Protein 7CFA (pdb70)

Structure (mmCIF, N/CA/C/O backbone):
data_7CFA
#
_entry.id   7CFA
#
_cell.length_a   66.493
_cell.length_b   89.596
_cell.length_c   100.658
_cell.angle_alpha   90.000
_cell.angle_beta   90.000
_cell.angle_gamma   90.000
#
_symmetry.space_group_name_H-M   'P 2 21 21'
#
loop_
_entity.id
_entity.type
_entity.pdbx_description
1 polymer 'R.Pab1 family restriction endonuclease'
2 water water
#
loop_
_atom_site.group_PDB
_atom_site.id
_atom_site.type_symbol
_atom_site.label_atom_id
_atom_site.label_alt_id
_atom_site.label_comp_id
_atom_site.label_asym_id
_atom_site.label_entity_id
_atom_site.label_seq_id
_atom_site.pdbx_PDB_ins_code
_atom_site.Cartn_x
_atom_site.Cartn_y
_atom_site.Cartn_z
_atom_site.occupancy
_atom_site.B_iso_or_equiv
_atom_site.auth_seq_id
_atom_site.auth_comp_id
_atom_site.auth_asym_id
_atom_site.auth_atom_id
_atom_site.pdbx_PDB_model_num
ATOM 1 N N . GLY A 1 1 ? -14.698 -2.509 7.261 1.00 69.09 -2 GLY A N 1
ATOM 2 C CA . GLY A 1 1 ? -15.468 -1.604 8.094 1.00 68.92 -2 GLY A CA 1
ATOM 3 C C . GLY A 1 1 ? -15.157 -1.742 9.572 1.00 70.90 -2 GLY A C 1
ATOM 4 O O . GLY A 1 1 ? -14.129 -2.306 9.942 1.00 80.47 -2 GLY A O 1
ATOM 5 N N . PRO A 1 2 ? -16.034 -1.217 10.422 1.00 60.94 -1 PRO A N 1
ATOM 6 C CA . PRO A 1 2 ? -15.832 -1.332 11.868 1.00 58.19 -1 PRO A CA 1
ATOM 7 C C . PRO A 1 2 ? -16.467 -2.586 12.448 1.00 70.86 -1 PRO A C 1
ATOM 8 O O . PRO A 1 2 ? -17.518 -3.054 12.006 1.00 65.10 -1 PRO A O 1
ATOM 12 N N . GLY A 1 3 ? -15.794 -3.133 13.457 1.00 74.95 0 GLY A N 1
ATOM 13 C CA . GLY A 1 3 ? -16.353 -4.260 14.191 1.00 66.22 0 GLY A CA 1
ATOM 14 C C . GLY A 1 3 ? -16.458 -5.503 13.330 1.00 60.62 0 GLY A C 1
ATOM 15 O O . GLY A 1 3 ? -15.491 -5.925 12.686 1.00 66.23 0 GLY A O 1
ATOM 16 N N . MET A 1 4 ? -17.651 -6.105 13.319 1.00 62.60 1 MET A N 1
ATOM 17 C CA . MET A 1 4 ? -17.875 -7.319 12.540 1.00 66.70 1 MET A CA 1
ATOM 18 C C . MET A 1 4 ? -17.747 -7.082 11.042 1.00 62.18 1 MET A C 1
ATOM 19 O O . MET A 1 4 ? -17.564 -8.044 10.289 1.00 63.97 1 MET A O 1
ATOM 24 N N . LYS A 1 5 ? -17.848 -5.834 10.592 1.00 57.49 2 LYS A N 1
ATOM 25 C CA . LYS A 1 5 ? -17.677 -5.508 9.183 1.00 50.91 2 LYS A CA 1
ATOM 26 C C . LYS A 1 5 ? -16.217 -5.339 8.789 1.00 54.69 2 LYS A C 1
ATOM 27 O O . LYS A 1 5 ? -15.944 -4.943 7.651 1.00 61.53 2 LYS A O 1
ATOM 33 N N . PHE A 1 6 ? -15.280 -5.616 9.691 1.00 48.93 3 PHE A N 1
ATOM 34 C CA . PHE A 1 6 ? -13.872 -5.427 9.378 1.00 56.91 3 PHE A CA 1
ATOM 35 C C . PHE A 1 6 ? -13.412 -6.444 8.345 1.00 50.73 3 PHE A C 1
ATOM 36 O O . PHE A 1 6 ? -13.725 -7.635 8.435 1.00 53.25 3 PHE A O 1
ATOM 44 N N . LYS A 1 7 ? -12.666 -5.964 7.355 1.00 50.12 4 LYS A N 1
ATOM 45 C CA . LYS A 1 7 ? -12.141 -6.828 6.311 1.00 54.03 4 LYS A CA 1
ATOM 46 C C . LYS A 1 7 ? -10.754 -6.347 5.914 1.00 57.55 4 LYS A C 1
ATOM 47 O O . LYS A 1 7 ? -10.337 -5.234 6.247 1.00 59.16 4 LYS A O 1
ATOM 53 N N . ILE A 1 8 ? -10.038 -7.210 5.198 1.00 56.79 5 ILE A N 1
ATOM 54 C CA . ILE A 1 8 ? -8.724 -6.894 4.654 1.00 54.50 5 ILE A CA 1
ATOM 55 C C . ILE A 1 8 ? -8.735 -7.297 3.187 1.00 49.89 5 ILE A C 1
ATOM 56 O O . ILE A 1 8 ? -8.891 -8.481 2.865 1.00 53.08 5 ILE A O 1
ATOM 61 N N . ASP A 1 9 ? -8.584 -6.317 2.297 1.00 49.03 6 ASP A N 1
ATOM 62 C CA . ASP A 1 9 ? -8.409 -6.581 0.869 1.00 53.74 6 ASP A CA 1
ATOM 63 C C . ASP A 1 9 ? -6.914 -6.741 0.624 1.00 54.85 6 ASP A C 1
ATOM 64 O O . ASP A 1 9 ? -6.210 -5.785 0.297 1.00 60.53 6 ASP A O 1
ATOM 69 N N . TYR A 1 10 ? -6.423 -7.968 0.788 1.00 52.54 7 TYR A N 1
ATOM 70 C CA . TYR A 1 10 ? -4.988 -8.223 0.740 1.00 46.58 7 TYR A CA 1
ATOM 71 C C . TYR A 1 10 ? -4.479 -8.123 -0.693 1.00 53.59 7 TYR A C 1
ATOM 72 O O . TYR A 1 10 ? -4.883 -8.904 -1.561 1.00 51.50 7 TYR A O 1
ATOM 81 N N . GLU A 1 11 ? -3.580 -7.171 -0.934 1.00 61.10 8 GLU A N 1
ATOM 82 C CA . GLU A 1 11 ? -3.039 -6.944 -2.267 1.00 67.49 8 GLU A CA 1
ATOM 83 C C . GLU A 1 11 ? -2.011 -8.014 -2.616 1.00 59.97 8 GLU A C 1
ATOM 84 O O . GLU A 1 11 ? -1.074 -8.262 -1.850 1.00 62.29 8 GLU A O 1
ATOM 90 N N . LEU A 1 12 ? -2.186 -8.640 -3.778 1.00 54.97 9 LEU A N 1
ATOM 91 C CA . LEU A 1 12 ? -1.305 -9.711 -4.237 1.00 61.68 9 LEU A CA 1
ATOM 92 C C . LEU A 1 12 ? -0.791 -9.371 -5.627 1.00 63.54 9 LEU A C 1
ATOM 93 O O . LEU A 1 12 ? -1.598 -9.226 -6.567 1.00 65.55 9 LEU A O 1
ATOM 98 N N . PRO A 1 13 ? 0.524 -9.234 -5.816 1.00 72.77 10 PRO A N 1
ATOM 99 C CA . PRO A 1 13 ? 1.062 -8.995 -7.166 1.00 78.23 10 PRO A CA 1
ATOM 100 C C . PRO A 1 13 ? 0.866 -10.224 -8.039 1.00 75.75 10 PRO A C 1
ATOM 101 O O . PRO A 1 13 ? 1.357 -11.310 -7.721 1.00 78.61 10 PRO A O 1
ATOM 105 N N . LEU A 1 14 ? 0.141 -10.051 -9.143 1.00 75.20 11 LEU A N 1
ATOM 106 C CA . LEU A 1 14 ? -0.177 -11.168 -10.028 1.00 80.41 11 LEU A CA 1
ATOM 107 C C . LEU A 1 14 ? 0.913 -11.387 -11.074 1.00 91.32 11 LEU A C 1
ATOM 108 O O . LEU A 1 14 ? 1.534 -12.453 -11.119 1.00 97.48 11 LEU A O 1
ATOM 113 N N . THR A 1 15 ? 1.154 -10.386 -11.922 1.00 100.79 12 THR A N 1
ATOM 114 C CA . THR A 1 15 ? 2.175 -10.483 -12.965 1.00 104.61 12 THR A CA 1
ATOM 115 C C . THR A 1 15 ? 3.547 -10.299 -12.324 1.00 106.16 12 THR A C 1
ATOM 116 O O . THR A 1 15 ? 4.163 -9.231 -12.374 1.00 112.23 12 THR A O 1
ATOM 120 N N . SER A 1 16 ? 4.036 -11.376 -11.712 1.00 103.44 13 SER A N 1
ATOM 121 C CA . SER A 1 16 ? 5.336 -11.359 -11.056 1.00 105.81 13 SER A CA 1
ATOM 122 C C . SER A 1 16 ? 5.887 -12.775 -11.000 1.00 109.19 13 SER A C 1
ATOM 123 O O . SER A 1 16 ? 5.167 -13.709 -10.636 1.00 109.07 13 SER A O 1
ATOM 126 N N . VAL A 1 17 ? 7.158 -12.927 -11.366 1.00 111.71 14 VAL A N 1
ATOM 127 C CA . VAL A 1 17 ? 7.856 -14.200 -11.287 1.00 110.50 14 VAL A CA 1
ATOM 128 C C . VAL A 1 17 ? 9.038 -14.037 -10.339 1.00 107.28 14 VAL A C 1
ATOM 129 O O . VAL A 1 17 ? 9.426 -12.925 -9.978 1.00 101.85 14 VAL A O 1
ATOM 133 N N . ALA A 1 18 ? 9.612 -15.173 -9.945 1.00 112.44 15 ALA A N 1
ATOM 134 C CA . ALA A 1 18 ? 10.702 -15.214 -8.973 1.00 112.44 15 ALA A CA 1
ATOM 135 C C . ALA A 1 18 ? 10.293 -14.518 -7.679 1.00 110.04 15 ALA A C 1
ATOM 136 O O . ALA A 1 18 ? 11.023 -13.695 -7.120 1.00 114.61 15 ALA A O 1
ATOM 138 N N . GLY A 1 19 ? 9.098 -14.856 -7.208 1.00 96.42 16 GLY A N 1
ATOM 139 C CA . GLY A 1 19 ? 8.587 -14.306 -5.973 1.00 84.83 16 GLY A CA 1
ATOM 140 C C . GLY A 1 19 ? 7.685 -15.270 -5.232 1.00 77.73 16 GLY A C 1
ATOM 141 O O . GLY A 1 19 ? 7.562 -16.442 -5.606 1.00 78.84 16 GLY A O 1
ATOM 142 N N . LYS A 1 20 ? 7.039 -14.769 -4.179 1.00 73.79 17 LYS A N 1
ATOM 143 C CA . LYS A 1 20 ? 6.177 -15.581 -3.331 1.00 65.80 17 LYS A CA 1
ATOM 144 C C . LYS A 1 20 ? 4.825 -15.879 -3.967 1.00 62.91 17 LYS A C 1
ATOM 145 O O . LYS A 1 20 ? 4.147 -16.814 -3.531 1.00 56.97 17 LYS A O 1
ATOM 151 N N . ILE A 1 21 ? 4.417 -15.109 -4.973 1.00 63.74 18 ILE A N 1
ATOM 152 C CA . ILE A 1 21 ? 3.134 -15.289 -5.644 1.00 59.97 18 ILE A CA 1
ATOM 153 C C . ILE A 1 21 ? 3.389 -15.856 -7.032 1.00 64.45 18 ILE A C 1
ATOM 154 O O . ILE A 1 21 ? 4.160 -15.284 -7.812 1.00 64.32 18 ILE A O 1
ATOM 159 N N . ARG A 1 22 ? 2.736 -16.974 -7.341 1.00 64.47 19 ARG A N 1
ATOM 160 C CA . ARG A 1 22 ? 2.808 -17.570 -8.665 1.00 61.53 19 ARG A CA 1
ATOM 161 C C . ARG A 1 22 ? 1.409 -17.974 -9.108 1.00 63.99 19 ARG A C 1
ATOM 162 O O . ARG A 1 22 ? 0.544 -18.283 -8.285 1.00 66.68 19 ARG A O 1
ATOM 170 N N . ILE A 1 23 ? 1.195 -17.963 -10.421 1.00 65.35 20 ILE A N 1
ATOM 171 C CA . ILE A 1 23 ? -0.079 -18.339 -11.023 1.00 61.73 20 ILE A CA 1
ATOM 172 C C . ILE A 1 23 ? 0.112 -19.660 -11.753 1.00 62.27 20 ILE A C 1
ATOM 173 O O . ILE A 1 23 ? 1.024 -19.795 -12.578 1.00 66.30 20 ILE A O 1
ATOM 178 N N . LYS A 1 24 ? -0.746 -20.631 -11.450 1.00 62.56 21 LYS A N 1
ATOM 179 C CA . LYS A 1 24 ? -0.688 -21.951 -12.057 1.00 68.07 21 LYS A CA 1
ATOM 180 C C . LYS A 1 24 ? -2.083 -22.361 -12.509 1.00 74.67 21 LYS A C 1
ATOM 181 O O . LYS A 1 24 ? -3.082 -21.716 -12.181 1.00 80.44 21 LYS A O 1
ATOM 187 N N . GLN A 1 25 ? -2.143 -23.451 -13.271 1.00 76.09 22 GLN A N 1
ATOM 188 C CA . GLN A 1 25 ? -3.397 -23.991 -13.784 1.00 78.85 22 GLN A CA 1
ATOM 189 C C . GLN A 1 25 ? -3.564 -25.413 -13.267 1.00 78.55 22 GLN A C 1
ATOM 190 O O . GLN A 1 25 ? -2.705 -26.268 -13.506 1.00 86.99 22 GLN A O 1
ATOM 196 N N . ARG A 1 26 ? -4.667 -25.661 -12.564 1.00 77.07 23 ARG A N 1
ATOM 197 C CA . ARG A 1 26 ? -4.917 -26.962 -11.955 1.00 89.29 23 ARG A CA 1
ATOM 198 C C . ARG A 1 26 ? -5.420 -27.935 -13.015 1.00 106.34 23 ARG A C 1
ATOM 199 O O . ARG A 1 26 ? -6.454 -27.694 -13.649 1.00 110.25 23 ARG A O 1
ATOM 207 N N . SER A 1 27 ? -4.688 -29.034 -13.207 1.00 113.47 24 SER A N 1
ATOM 208 C CA . SER A 1 27 ? -5.035 -30.038 -14.213 1.00 124.57 24 SER A CA 1
ATOM 209 C C . SER A 1 27 ? -6.062 -31.010 -13.630 1.00 133.05 24 SER A C 1
ATOM 210 O O . SER A 1 27 ? -5.771 -32.163 -13.302 1.00 135.96 24 SER A O 1
ATOM 213 N N . THR A 1 28 ? -7.292 -30.513 -13.513 1.00 134.62 25 THR A N 1
ATOM 214 C CA . THR A 1 28 ? -8.423 -31.279 -12.987 1.00 138.22 25 THR A CA 1
ATOM 215 C C . THR A 1 28 ? -8.103 -31.939 -11.648 1.00 135.76 25 THR A C 1
ATOM 216 O O . THR A 1 28 ? -8.289 -31.339 -10.590 1.00 130.88 25 THR A O 1
ATOM 220 N N . ASP A 1 31 ? -6.510 -31.854 -8.182 1.00 125.33 28 ASP A N 1
ATOM 221 C CA . ASP A 1 31 ? -5.410 -32.805 -8.284 1.00 127.06 28 ASP A CA 1
ATOM 222 C C . ASP A 1 31 ? -4.072 -32.070 -8.268 1.00 129.30 28 ASP A C 1
ATOM 223 O O . ASP A 1 31 ? -3.648 -31.560 -7.231 1.00 124.65 28 ASP A O 1
ATOM 228 N N . TYR A 1 32 ? -3.413 -32.013 -9.422 1.00 131.77 29 TYR A N 1
ATOM 229 C CA . TYR A 1 32 ? -2.133 -31.339 -9.570 1.00 126.51 29 TYR A CA 1
ATOM 230 C C . TYR A 1 32 ? -2.280 -30.112 -10.458 1.00 125.72 29 TYR A C 1
ATOM 231 O O . TYR A 1 32 ? -3.256 -29.963 -11.199 1.00 132.51 29 TYR A O 1
ATOM 240 N N . GLY A 1 33 ? -1.287 -29.226 -10.374 1.00 117.61 30 GLY A N 1
ATOM 241 C CA . GLY A 1 33 ? -1.291 -28.007 -11.148 1.00 111.11 30 GLY A CA 1
ATOM 242 C C . GLY A 1 33 ? 0.052 -27.773 -11.810 1.00 108.91 30 GLY A C 1
ATOM 243 O O . GLY A 1 33 ? 1.092 -28.246 -11.352 1.00 107.76 30 GLY A O 1
ATOM 244 N N . LEU A 1 34 ? 0.009 -27.025 -12.913 1.00 110.62 31 LEU A N 1
ATOM 245 C CA . LEU A 1 34 ? 1.195 -26.675 -13.676 1.00 115.64 31 LEU A CA 1
ATOM 246 C C . LEU A 1 34 ? 1.251 -25.165 -13.876 1.00 113.34 31 LEU A C 1
ATOM 247 O O . LEU A 1 34 ? 0.210 -24.521 -14.053 1.00 108.46 31 LEU A O 1
ATOM 252 N N . PRO A 1 35 ? 2.445 -24.577 -13.853 1.00 113.06 32 PRO A N 1
ATOM 253 C CA . PRO A 1 35 ? 2.553 -23.116 -13.941 1.00 111.91 32 PRO A CA 1
ATOM 254 C C . PRO A 1 35 ? 2.209 -22.600 -15.331 1.00 114.59 32 PRO A C 1
ATOM 255 O O . PRO A 1 35 ? 2.326 -23.302 -16.339 1.00 118.30 32 PRO A O 1
ATOM 259 N N . VAL A 1 36 ? 1.771 -21.340 -15.365 1.00 111.07 33 VAL A N 1
ATOM 260 C CA . VAL A 1 36 ? 1.412 -20.656 -16.599 1.00 113.79 33 VAL A CA 1
ATOM 261 C C . VAL A 1 36 ? 2.198 -19.353 -16.681 1.00 117.40 33 VAL A C 1
ATOM 262 O O . VAL A 1 36 ? 2.817 -18.911 -15.715 1.00 112.74 33 VAL A O 1
ATOM 266 N N . ALA A 1 37 ? 2.155 -18.734 -17.858 1.00 123.41 34 ALA A N 1
ATOM 267 C CA . ALA A 1 37 ? 2.849 -17.467 -18.079 1.00 125.16 34 ALA A CA 1
ATOM 268 C C . ALA A 1 37 ? 1.891 -16.288 -17.932 1.00 129.32 34 ALA A C 1
ATOM 269 O O . ALA A 1 37 ? 2.118 -15.217 -18.494 1.00 134.17 34 ALA A O 1
ATOM 271 N N . ILE A 1 41 ? -3.499 -14.316 -22.611 1.00 102.96 38 ILE A N 1
ATOM 272 C CA . ILE A 1 41 ? -3.639 -15.438 -21.691 1.00 107.54 38 ILE A CA 1
ATOM 273 C C . ILE A 1 41 ? -4.837 -15.216 -20.774 1.00 108.99 38 ILE A C 1
ATOM 274 O O . ILE A 1 41 ? -4.708 -14.627 -19.701 1.00 105.89 38 ILE A O 1
ATOM 279 N N . ASN A 1 42 ? -6.004 -15.693 -21.200 1.00 110.72 39 ASN A N 1
ATOM 280 C CA . ASN A 1 42 ? -7.226 -15.505 -20.430 1.00 107.59 39 ASN A CA 1
ATOM 281 C C . ASN A 1 42 ? -7.273 -16.441 -19.230 1.00 103.34 39 ASN A C 1
ATOM 282 O O . ASN A 1 42 ? -6.855 -17.602 -19.309 1.00 110.69 39 ASN A O 1
ATOM 287 N N . ILE A 1 43 ? -7.807 -15.930 -18.122 1.00 89.47 40 ILE A N 1
ATOM 288 C CA . ILE A 1 43 ? -7.933 -16.679 -16.881 1.00 79.58 40 ILE A CA 1
ATOM 289 C C . ILE A 1 43 ? -9.237 -17.463 -16.901 1.00 83.28 40 ILE A C 1
ATOM 290 O O . ILE A 1 43 ? -10.299 -16.910 -17.211 1.00 82.20 40 ILE A O 1
ATOM 295 N N . ASN A 1 44 ? -9.160 -18.747 -16.572 1.00 84.44 41 ASN A N 1
ATOM 296 C CA . ASN A 1 44 ? -10.328 -19.610 -16.459 1.00 86.48 41 ASN A CA 1
ATOM 297 C C . ASN A 1 44 ? -10.441 -20.126 -15.023 1.00 82.73 41 ASN A C 1
ATOM 298 O O . ASN A 1 44 ? -9.702 -19.707 -14.128 1.00 85.26 41 ASN A O 1
ATOM 303 N N . VAL A 1 45 ? -11.375 -21.057 -14.810 1.00 84.83 42 VAL A N 1
ATOM 304 C CA . VAL A 1 45 ? -11.644 -21.553 -13.464 1.00 82.03 42 VAL A CA 1
ATOM 305 C C . VAL A 1 45 ? -10.507 -22.411 -12.922 1.00 79.14 42 VAL A C 1
ATOM 306 O O . VAL A 1 45 ? -10.430 -22.634 -11.707 1.00 76.21 42 VAL A O 1
ATOM 310 N N . LYS A 1 46 ? -9.624 -22.905 -13.786 1.00 87.63 43 LYS A N 1
ATOM 311 C CA . LYS A 1 46 ? -8.523 -23.752 -13.352 1.00 91.86 43 LYS A CA 1
ATOM 312 C C . LYS A 1 46 ? -7.286 -22.963 -12.943 1.00 87.64 43 LYS A C 1
ATOM 313 O O . LYS A 1 46 ? -6.342 -23.555 -12.408 1.00 85.21 43 LYS A O 1
ATOM 319 N N . HIS A 1 47 ? -7.265 -21.653 -13.172 1.00 82.39 44 HIS A N 1
ATOM 320 C CA . HIS A 1 47 ? -6.130 -20.836 -12.766 1.00 73.60 44 HIS A CA 1
ATOM 321 C C . HIS A 1 47 ? -6.186 -20.568 -11.267 1.00 66.51 44 HIS A C 1
ATOM 322 O O . HIS A 1 47 ? -7.197 -20.086 -10.747 1.00 72.07 44 HIS A O 1
ATOM 329 N N . TYR A 1 48 ? -5.094 -20.882 -10.577 1.00 66.71 45 TYR A N 1
ATOM 330 C CA . TYR A 1 48 ? -4.991 -20.717 -9.136 1.00 66.70 45 TYR A CA 1
ATOM 331 C C . TYR A 1 48 ? -3.847 -19.773 -8.795 1.00 56.82 45 TYR A C 1
ATOM 332 O O . TYR A 1 48 ? -2.890 -19.624 -9.559 1.00 62.09 45 TYR A O 1
ATOM 341 N N . VAL A 1 49 ? -3.960 -19.135 -7.638 1.00 56.35 46 VAL A N 1
ATOM 342 C CA . VAL A 1 49 ? -2.869 -18.359 -7.063 1.00 56.19 46 VAL A CA 1
ATOM 343 C C . VAL A 1 49 ? -2.090 -19.264 -6.121 1.00 57.30 46 VAL A C 1
ATOM 344 O O . VAL A 1 49 ? -2.681 -19.952 -5.282 1.00 60.12 46 VAL A O 1
ATOM 348 N N . GLU A 1 50 ? -0.770 -19.282 -6.267 1.00 50.10 47 GLU A N 1
ATOM 349 C CA . GLU A 1 50 ? 0.107 -20.011 -5.359 1.00 46.95 47 GLU A CA 1
ATOM 350 C C . GLU A 1 50 ? 0.871 -18.999 -4.520 1.00 44.96 47 GLU A C 1
ATOM 351 O O . GLU A 1 50 ? 1.646 -18.202 -5.058 1.00 48.15 47 GLU A O 1
ATOM 357 N N . TRP A 1 51 ? 0.656 -19.037 -3.207 1.00 42.93 48 TRP A N 1
ATOM 358 C CA . TRP A 1 51 ? 1.191 -18.039 -2.280 1.00 45.64 48 TRP A CA 1
ATOM 359 C C . TRP A 1 51 ? 2.016 -18.754 -1.212 1.00 44.29 48 TRP A C 1
ATOM 360 O O . TRP A 1 51 ? 1.458 -19.394 -0.314 1.00 41.27 48 TRP A O 1
ATOM 371 N N . GLN A 1 52 ? 3.343 -18.648 -1.311 1.00 39.98 49 GLN A N 1
ATOM 372 C CA . GLN A 1 52 ? 4.240 -19.175 -0.283 1.00 39.16 49 GLN A CA 1
ATOM 373 C C . GLN A 1 52 ? 4.225 -18.197 0.889 1.00 41.14 49 GLN A C 1
ATOM 374 O O . GLN A 1 52 ? 5.093 -17.334 1.044 1.00 46.48 49 GLN A O 1
ATOM 380 N N . ILE A 1 53 ? 3.213 -18.349 1.733 1.00 39.31 50 ILE A N 1
ATOM 381 C CA . ILE A 1 53 ? 2.916 -17.372 2.773 1.00 44.81 50 ILE A CA 1
ATOM 382 C C . ILE A 1 53 ? 3.744 -17.670 4.015 1.00 44.20 50 ILE A C 1
ATOM 383 O O . ILE A 1 53 ? 4.010 -18.832 4.348 1.00 46.92 50 ILE A O 1
ATOM 388 N N . GLY A 1 54 ? 4.168 -16.610 4.705 1.00 42.97 51 GLY A N 1
ATOM 389 C CA . GLY A 1 54 ? 4.859 -16.720 5.966 1.00 48.61 51 GLY A CA 1
ATOM 390 C C . GLY A 1 54 ? 4.011 -16.216 7.124 1.00 49.46 51 GLY A C 1
ATOM 391 O O . GLY A 1 54 ? 2.899 -15.720 6.958 1.00 47.39 51 GLY A O 1
ATOM 392 N N . TYR A 1 55 ? 4.569 -16.364 8.325 1.00 51.96 52 TYR A N 1
ATOM 393 C CA . TYR A 1 55 ? 3.919 -15.886 9.534 1.00 48.39 52 TYR A CA 1
ATOM 394 C C . TYR A 1 55 ? 4.768 -14.918 10.347 1.00 53.77 52 TYR A C 1
ATOM 395 O O . TYR A 1 55 ? 4.272 -14.375 11.340 1.00 50.86 52 TYR A O 1
ATOM 404 N N . ASP A 1 56 ? 6.018 -14.680 9.963 1.00 52.95 53 ASP A N 1
ATOM 405 C CA . ASP A 1 56 ? 6.836 -13.697 10.658 1.00 63.36 53 ASP A CA 1
ATOM 406 C C . ASP A 1 56 ? 7.919 -13.182 9.721 1.00 60.92 53 ASP A C 1
ATOM 407 O O . ASP A 1 56 ? 8.083 -13.660 8.595 1.00 52.80 53 ASP A O 1
ATOM 412 N N . MET A 1 57 ? 8.661 -12.193 10.209 1.00 64.37 54 MET A N 1
ATOM 413 C CA . MET A 1 57 ? 9.759 -11.604 9.463 1.00 61.80 54 MET A CA 1
ATOM 414 C C . MET A 1 57 ? 10.791 -11.094 10.458 1.00 65.16 54 MET A C 1
ATOM 415 O O . MET A 1 57 ? 10.432 -10.610 11.535 1.00 59.40 54 MET A O 1
ATOM 420 N N . VAL A 1 58 ? 12.070 -11.229 10.100 1.00 61.41 55 VAL A N 1
ATOM 421 C CA . VAL A 1 58 ? 13.139 -10.739 10.960 1.00 68.08 55 VAL A CA 1
ATOM 422 C C . VAL A 1 58 ? 12.980 -9.240 11.153 1.00 76.64 55 VAL A C 1
ATOM 423 O O . VAL A 1 58 ? 12.876 -8.477 10.184 1.00 91.01 55 VAL A O 1
ATOM 427 N N . ALA A 1 59 ? 12.949 -8.812 12.409 1.00 69.48 56 ALA A N 1
ATOM 428 C CA . ALA A 1 59 ? 12.715 -7.422 12.760 1.00 73.39 56 ALA A CA 1
ATOM 429 C C . ALA A 1 59 ? 14.007 -6.765 13.223 1.00 81.67 56 ALA A C 1
ATOM 430 O O . ALA A 1 59 ? 14.984 -7.432 13.573 1.00 78.87 56 ALA A O 1
ATOM 432 N N . GLY A 1 60 ? 13.998 -5.436 13.214 1.00 88.89 57 GLY A N 1
ATOM 433 C CA . GLY A 1 60 ? 15.107 -4.661 13.719 1.00 89.83 57 GLY A CA 1
ATOM 434 C C . GLY A 1 60 ? 15.038 -4.501 15.225 1.00 95.55 57 GLY A C 1
ATOM 435 O O . GLY A 1 60 ? 14.275 -5.167 15.926 1.00 99.17 57 GLY A O 1
ATOM 436 N N . LYS A 1 61 ? 15.860 -3.579 15.725 1.00 90.52 58 LYS A N 1
ATOM 437 C CA . LYS A 1 61 ? 15.929 -3.328 17.158 1.00 89.32 58 LYS A CA 1
ATOM 438 C C . LYS A 1 61 ? 14.736 -2.543 17.686 1.00 89.04 58 LYS A C 1
ATOM 439 O O . LYS A 1 61 ? 14.598 -2.412 18.907 1.00 90.01 58 LYS A O 1
ATOM 445 N N . ASN A 1 62 ? 13.873 -2.022 16.812 1.00 86.73 59 ASN A N 1
ATOM 446 C CA . ASN A 1 62 ? 12.780 -1.162 17.240 1.00 84.04 59 ASN A CA 1
ATOM 447 C C . ASN A 1 62 ? 11.393 -1.701 16.929 1.00 77.75 59 ASN A C 1
ATOM 448 O O . ASN A 1 62 ? 10.432 -1.278 17.579 1.00 77.72 59 ASN A O 1
ATOM 453 N N . ASP A 1 63 ? 11.255 -2.617 15.973 1.00 83.04 60 ASP A N 1
ATOM 454 C CA . ASP A 1 63 ? 9.949 -3.089 15.527 1.00 87.15 60 ASP A CA 1
ATOM 455 C C . ASP A 1 63 ? 9.754 -4.580 15.792 1.00 84.14 60 ASP A C 1
ATOM 456 O O . ASP A 1 63 ? 8.989 -5.247 15.089 1.00 83.94 60 ASP A O 1
ATOM 461 N N . GLY A 1 64 ? 10.432 -5.111 16.807 1.00 76.07 61 GLY A N 1
ATOM 462 C CA . GLY A 1 64 ? 10.297 -6.523 17.131 1.00 66.31 61 GLY A CA 1
ATOM 463 C C . GLY A 1 64 ? 9.066 -6.803 17.977 1.00 64.90 61 GLY A C 1
ATOM 464 O O . GLY A 1 64 ? 8.672 -6.003 18.821 1.00 67.13 61 GLY A O 1
ATOM 465 N N . ASN A 1 65 ? 8.451 -7.957 17.733 1.00 61.60 62 ASN A N 1
ATOM 466 C CA . ASN A 1 65 ? 7.294 -8.402 18.498 1.00 72.57 62 ASN A CA 1
ATOM 467 C C . ASN A 1 65 ? 7.583 -9.594 19.397 1.00 70.03 62 ASN A C 1
ATOM 468 O O . ASN A 1 65 ? 6.971 -9.708 20.460 1.00 71.88 62 ASN A O 1
ATOM 473 N N . PHE A 1 66 ? 8.492 -10.480 18.997 1.00 67.67 63 PHE A N 1
ATOM 474 C CA . PHE A 1 66 ? 8.850 -11.645 19.796 1.00 64.79 63 PHE A CA 1
ATOM 475 C C . PHE A 1 66 ? 10.228 -12.123 19.359 1.00 65.06 63 PHE A C 1
ATOM 476 O O . PHE A 1 66 ? 10.805 -11.619 18.393 1.00 68.10 63 PHE A O 1
ATOM 484 N N . ILE A 1 67 ? 10.747 -13.110 20.084 1.00 66.56 64 ILE A N 1
ATOM 485 C CA . ILE A 1 67 ? 12.034 -13.727 19.782 1.00 64.39 64 ILE A CA 1
ATOM 486 C C . ILE A 1 67 ? 11.776 -15.162 19.347 1.00 64.05 64 ILE A C 1
ATOM 487 O O . ILE A 1 67 ? 11.212 -15.958 20.108 1.00 72.76 64 ILE A O 1
ATOM 492 N N . GLY A 1 68 ? 12.198 -15.495 18.128 1.00 65.81 65 GLY A N 1
ATOM 493 C CA . GLY A 1 68 ? 11.926 -16.796 17.557 1.00 66.15 65 GLY A CA 1
ATOM 494 C C . GLY A 1 68 ? 12.751 -17.911 18.174 1.00 70.48 65 GLY A C 1
ATOM 495 O O . GLY A 1 68 ? 13.564 -17.713 19.077 1.00 76.21 65 GLY A O 1
ATOM 496 N N . ALA A 1 69 ? 12.521 -19.122 17.658 1.00 69.99 66 ALA A N 1
ATOM 497 C CA . ALA A 1 69 ? 13.238 -20.294 18.149 1.00 79.33 66 ALA A CA 1
ATOM 498 C C . ALA A 1 69 ? 14.722 -20.229 17.817 1.00 74.77 66 ALA A C 1
ATOM 499 O O . ALA A 1 69 ? 15.543 -20.802 18.540 1.00 64.79 66 ALA A O 1
ATOM 501 N N . ASN A 1 70 ? 15.082 -19.545 16.733 1.00 74.57 67 ASN A N 1
ATOM 502 C CA . ASN A 1 70 ? 16.478 -19.353 16.365 1.00 77.14 67 ASN A CA 1
ATOM 503 C C . ASN A 1 70 ? 17.151 -18.238 17.155 1.00 81.73 67 ASN A C 1
ATOM 504 O O . ASN A 1 70 ? 18.321 -17.936 16.894 1.00 84.20 67 ASN A O 1
ATOM 509 N N . GLY A 1 71 ? 16.449 -17.624 18.105 1.00 81.20 68 GLY A N 1
ATOM 510 C CA . GLY A 1 71 ? 17.018 -16.550 18.892 1.00 74.31 68 GLY A CA 1
ATOM 511 C C . GLY A 1 71 ? 17.071 -15.208 18.201 1.00 72.48 68 GLY A C 1
ATOM 512 O O . GLY A 1 71 ? 17.756 -14.303 18.687 1.00 75.95 68 GLY A O 1
ATOM 513 N N . LYS A 1 72 ? 16.369 -15.045 17.086 1.00 74.09 69 LYS A N 1
ATOM 514 C CA . LYS A 1 72 ? 16.391 -13.808 16.320 1.00 77.31 69 LYS A CA 1
ATOM 515 C C . LYS A 1 72 ? 15.184 -12.939 16.648 1.00 73.92 69 LYS A C 1
ATOM 516 O O . LYS A 1 72 ? 14.128 -13.423 17.062 1.00 70.74 69 LYS A O 1
ATOM 522 N N . ASP A 1 73 ? 15.358 -11.634 16.452 1.00 74.04 70 ASP A N 1
ATOM 523 C CA . ASP A 1 73 ? 14.248 -10.700 16.576 1.00 74.73 70 ASP A CA 1
ATOM 524 C C . ASP A 1 73 ? 13.266 -10.909 15.430 1.00 75.10 70 ASP A C 1
ATOM 525 O O . ASP A 1 73 ? 13.652 -10.892 14.257 1.00 68.13 70 ASP A O 1
ATOM 530 N N . LYS A 1 74 ? 11.996 -11.105 15.773 1.00 60.88 71 LYS A N 1
ATOM 531 C CA . LYS A 1 74 ? 10.950 -11.377 14.800 1.00 62.86 71 LYS A CA 1
ATOM 532 C C . LYS A 1 74 ? 9.765 -10.457 15.047 1.00 60.34 71 LYS A C 1
ATOM 533 O O . LYS A 1 74 ? 9.528 -10.009 16.172 1.00 63.80 71 LYS A O 1
ATOM 539 N N . LYS A 1 75 ? 9.016 -10.184 13.981 1.00 60.95 72 LYS A N 1
ATOM 540 C CA . LYS A 1 75 ? 7.788 -9.411 14.077 1.00 68.37 72 LYS A CA 1
ATOM 541 C C . LYS A 1 75 ? 6.717 -10.070 13.221 1.00 68.29 72 LYS A C 1
ATOM 542 O O . LYS A 1 75 ? 7.006 -10.914 12.369 1.00 58.92 72 LYS A O 1
ATOM 548 N N . LEU A 1 76 ? 5.470 -9.673 13.460 1.00 75.04 73 LEU A N 1
ATOM 549 C CA . LEU A 1 76 ? 4.351 -10.253 12.734 1.00 64.67 73 LEU A CA 1
ATOM 550 C C . LEU A 1 76 ? 4.432 -9.899 11.254 1.00 57.35 73 LEU A C 1
ATOM 551 O O . LEU A 1 76 ? 4.951 -8.848 10.868 1.00 64.76 73 LEU A O 1
ATOM 556 N N . TYR A 1 77 ? 3.907 -10.797 10.422 1.00 53.67 74 TYR A N 1
ATOM 557 C CA . TYR A 1 77 ? 4.014 -10.650 8.976 1.00 55.54 74 TYR A CA 1
ATOM 558 C C . TYR A 1 77 ? 3.010 -11.578 8.309 1.00 48.74 74 TYR A C 1
ATOM 559 O O . TYR A 1 77 ? 2.890 -12.745 8.696 1.00 51.26 74 TYR A O 1
ATOM 568 N N . GLU A 1 78 ? 2.291 -11.050 7.319 1.00 42.27 75 GLU A N 1
ATOM 569 C CA . GLU A 1 78 ? 1.343 -11.817 6.518 1.00 40.12 75 GLU A CA 1
ATOM 570 C C . GLU A 1 78 ? 0.326 -12.560 7.375 1.00 37.23 75 GLU A C 1
ATOM 571 O O . GLU A 1 78 ? -0.612 -11.949 7.892 1.00 45.51 75 GLU A O 1
ATOM 577 N N . LEU A 1 79 ? 0.507 -13.875 7.533 1.00 39.86 76 LEU A N 1
ATOM 578 C CA . LEU A 1 79 ? -0.495 -14.693 8.213 1.00 43.87 76 LEU A CA 1
ATOM 579 C C . LEU A 1 79 ? -0.740 -14.211 9.638 1.00 52.29 76 LEU A C 1
ATOM 580 O O . LEU A 1 79 ? -1.891 -14.025 10.053 1.00 56.25 76 LEU A O 1
ATOM 585 N N . SER A 1 80 ? 0.331 -14.000 10.407 1.00 44.47 77 SER A N 1
ATOM 586 C CA . SER A 1 80 ? 0.155 -13.590 11.797 1.00 40.13 77 SER A CA 1
ATOM 587 C C . SER A 1 80 ? -0.339 -12.155 11.902 1.00 40.98 77 SER A C 1
ATOM 588 O O . SER A 1 80 ? -1.064 -11.820 12.845 1.00 49.16 77 SER A O 1
ATOM 591 N N . ASP A 1 81 ? 0.041 -11.295 10.954 1.00 42.64 78 ASP A N 1
ATOM 592 C CA . ASP A 1 81 ? -0.494 -9.939 10.945 1.00 48.86 78 ASP A CA 1
ATOM 593 C C . ASP A 1 81 ? -1.978 -9.928 10.606 1.00 46.17 78 ASP A C 1
ATOM 594 O O . ASP A 1 81 ? -2.724 -9.091 11.126 1.00 58.65 78 ASP A O 1
ATOM 599 N N . ILE A 1 82 ? -2.421 -10.840 9.738 1.00 47.79 79 ILE A N 1
ATOM 600 C CA . ILE A 1 82 ? -3.847 -10.956 9.443 1.00 48.74 79 ILE A CA 1
ATOM 601 C C . ILE A 1 82 ? -4.608 -11.385 10.690 1.00 49.62 79 ILE A C 1
ATOM 602 O O . ILE A 1 82 ? -5.644 -10.808 11.038 1.00 47.84 79 ILE A O 1
ATOM 607 N N . ILE A 1 83 ? -4.094 -12.400 11.388 1.00 41.88 80 ILE A N 1
ATOM 608 C CA . ILE A 1 83 ? -4.750 -12.880 12.598 1.00 44.19 80 ILE A CA 1
ATOM 609 C C . ILE A 1 83 ? -4.725 -11.817 13.687 1.00 51.14 80 ILE A C 1
ATOM 610 O O . ILE A 1 83 ? -5.687 -11.682 14.453 1.00 54.44 80 ILE A O 1
ATOM 615 N N . PHE A 1 84 ? -3.647 -11.033 13.764 1.00 53.64 81 PHE A N 1
ATOM 616 C CA . PHE A 1 84 ? -3.561 -9.982 14.772 1.00 51.11 81 PHE A CA 1
ATOM 617 C C . PHE A 1 84 ? -4.637 -8.924 14.560 1.00 52.50 81 PHE A C 1
ATOM 618 O O . PHE A 1 84 ? -5.287 -8.484 15.515 1.00 50.55 81 PHE A O 1
ATOM 626 N N . GLN A 1 85 ? -4.833 -8.495 13.310 1.00 52.58 82 GLN A N 1
ATOM 627 C CA . GLN A 1 85 ? -5.797 -7.432 13.039 1.00 60.16 82 GLN A CA 1
ATOM 628 C C . GLN A 1 85 ? -7.226 -7.896 13.293 1.00 63.51 82 GLN A C 1
ATOM 629 O O . GLN A 1 85 ? -8.049 -7.132 13.810 1.00 64.20 82 GLN A O 1
ATOM 635 N N . PHE A 1 86 ? -7.544 -9.143 12.937 1.00 61.07 83 PHE A N 1
ATOM 636 C CA . PHE A 1 86 ? -8.892 -9.645 13.180 1.00 57.65 83 PHE A CA 1
ATOM 637 C C . PHE A 1 86 ? -9.129 -9.929 14.657 1.00 53.11 83 PHE A C 1
ATOM 638 O O . PHE A 1 86 ? -10.273 -9.869 15.120 1.00 54.34 83 PHE A O 1
ATOM 646 N N . PHE A 1 87 ? -8.071 -10.239 15.408 1.00 54.52 84 PHE A N 1
ATOM 647 C CA . PHE A 1 87 ? -8.200 -10.297 16.857 1.00 56.18 84 PHE A CA 1
ATOM 648 C C . PHE A 1 87 ? -8.287 -8.902 17.461 1.00 65.28 84 PHE A C 1
ATOM 649 O O . PHE A 1 87 ? -8.978 -8.708 18.467 1.00 64.23 84 PHE A O 1
ATOM 657 N N . LYS A 1 88 ? -7.599 -7.929 16.858 1.00 68.79 85 LYS A N 1
ATOM 658 C CA . LYS A 1 88 ? -7.663 -6.554 17.342 1.00 73.07 85 LYS A CA 1
ATOM 659 C C . LYS A 1 88 ? -9.060 -5.975 17.172 1.00 64.87 85 LYS A C 1
ATOM 660 O O . LYS A 1 88 ? -9.533 -5.216 18.027 1.00 65.32 85 LYS A O 1
ATOM 666 N N . HIS A 1 89 ? -9.736 -6.326 16.079 1.00 60.58 86 HIS A N 1
ATOM 667 C CA . HIS A 1 89 ? -11.080 -5.848 15.793 1.00 57.12 86 HIS A CA 1
ATOM 668 C C . HIS A 1 89 ? -12.163 -6.783 16.325 1.00 55.77 86 HIS A C 1
ATOM 669 O O . HIS A 1 89 ? -13.309 -6.713 15.867 1.00 53.22 86 HIS A O 1
ATOM 676 N N . ASN A 1 90 ? -11.816 -7.663 17.268 1.00 54.57 87 ASN A N 1
ATOM 677 C CA . ASN A 1 90 ? -12.782 -8.465 18.025 1.00 56.94 87 ASN A CA 1
ATOM 678 C C . ASN A 1 90 ? -13.589 -9.413 17.144 1.00 56.54 87 ASN A C 1
ATOM 679 O O . ASN A 1 90 ? -14.755 -9.691 17.424 1.00 57.39 87 ASN A O 1
ATOM 684 N N . ILE A 1 91 ? -12.996 -9.930 16.075 1.00 61.12 88 ILE A N 1
ATOM 685 C CA . ILE A 1 91 ? -13.648 -10.944 15.258 1.00 55.69 88 ILE A CA 1
ATOM 686 C C . ILE A 1 91 ? -13.210 -12.348 15.655 1.00 54.78 88 ILE A C 1
ATOM 687 O O . ILE A 1 91 ? -14.036 -13.258 15.733 1.00 54.98 88 ILE A O 1
ATOM 692 N N . ILE A 1 92 ? -11.928 -12.529 15.938 1.00 59.16 89 ILE A N 1
ATOM 693 C CA . ILE A 1 92 ? -11.398 -13.806 16.390 1.00 59.81 89 ILE A CA 1
ATOM 694 C C . ILE A 1 92 ? -11.584 -13.912 17.896 1.00 60.47 89 ILE A C 1
ATOM 695 O O . ILE A 1 92 ? -11.146 -13.035 18.648 1.00 61.96 89 ILE A O 1
ATOM 700 N N . LEU A 1 93 ? -12.234 -14.984 18.336 1.00 59.37 90 LEU A N 1
ATOM 701 C CA . LEU A 1 93 ? -12.444 -15.212 19.758 1.00 58.99 90 LEU A CA 1
ATOM 702 C C . LEU A 1 93 ? -11.139 -15.610 20.440 1.00 51.04 90 LEU A C 1
ATOM 703 O O . LEU A 1 93 ? -10.275 -16.260 19.846 1.00 54.20 90 LEU A O 1
ATOM 708 N N . LYS A 1 94 ? -11.005 -15.218 21.710 1.00 54.43 91 LYS A N 1
ATOM 709 C CA . LYS A 1 94 ? -9.842 -15.636 22.487 1.00 53.76 91 LYS A CA 1
ATOM 710 C C . LYS A 1 94 ? -9.806 -17.148 22.658 1.00 55.82 91 LYS A C 1
ATOM 711 O O . LYS A 1 94 ? -8.724 -17.745 22.688 1.00 61.12 91 LYS A O 1
ATOM 717 N N . GLU A 1 95 ? -10.979 -17.781 22.760 1.00 52.81 92 GLU A N 1
ATOM 718 C CA . GLU A 1 95 ? -11.047 -19.233 22.890 1.00 56.44 92 GLU A CA 1
ATOM 719 C C . GLU A 1 95 ? -10.495 -19.938 21.658 1.00 55.95 92 GLU A C 1
ATOM 720 O O . GLU A 1 95 ? -9.989 -21.062 21.761 1.00 64.53 92 GLU A O 1
ATOM 726 N N . ASN A 1 96 ? -10.600 -19.308 20.487 1.00 59.29 93 ASN A N 1
ATOM 727 C CA . ASN A 1 96 ? -10.022 -19.889 19.280 1.00 57.91 93 ASN A CA 1
ATOM 728 C C . ASN A 1 96 ? -8.505 -19.958 19.387 1.00 55.89 93 ASN A C 1
ATOM 729 O O . ASN A 1 96 ? -7.896 -20.991 19.081 1.00 59.72 93 ASN A O 1
ATOM 734 N N . LEU A 1 97 ? -7.876 -18.865 19.824 1.00 46.12 94 LEU A N 1
ATOM 735 C CA . LEU A 1 97 ? -6.428 -18.868 19.986 1.00 52.16 94 LEU A CA 1
ATOM 736 C C . LEU A 1 97 ? -5.995 -19.786 21.120 1.00 63.48 94 LEU A C 1
ATOM 737 O O . LEU A 1 97 ? -4.953 -20.443 21.016 1.00 62.85 94 LEU A O 1
ATOM 742 N N . PHE A 1 98 ? -6.778 -19.853 22.201 1.00 67.92 95 PHE A N 1
ATOM 743 C CA . PHE A 1 98 ? -6.444 -20.759 23.295 1.00 64.24 95 PHE A CA 1
ATOM 744 C C . PHE A 1 98 ? -6.547 -22.213 22.856 1.00 62.18 95 PHE A C 1
ATOM 745 O O . PHE A 1 98 ? -5.725 -23.046 23.254 1.00 62.73 95 PHE A O 1
ATOM 753 N N . GLY A 1 99 ? -7.551 -22.536 22.037 1.00 58.31 96 GLY A N 1
ATOM 754 C CA . GLY A 1 99 ? -7.673 -23.896 21.536 1.00 50.30 96 GLY A CA 1
ATOM 755 C C . GLY A 1 99 ? -6.492 -24.307 20.679 1.00 59.64 96 GLY A C 1
ATOM 756 O O . GLY A 1 99 ? -6.024 -25.446 20.754 1.00 59.80 96 GLY A O 1
ATOM 757 N N . ILE A 1 100 ? -5.992 -23.386 19.854 1.00 50.74 97 ILE A N 1
ATOM 758 C CA . ILE A 1 100 ? -4.795 -23.675 19.072 1.00 54.29 97 ILE A CA 1
ATOM 759 C C . ILE A 1 100 ? -3.581 -23.784 19.986 1.00 55.55 97 ILE A C 1
ATOM 760 O O . ILE A 1 100 ? -2.701 -24.627 19.775 1.00 57.55 97 ILE A O 1
ATOM 765 N N . LYS A 1 101 ? -3.520 -22.944 21.021 1.00 54.03 98 LYS A N 1
ATOM 766 C CA . LYS A 1 101 ? -2.396 -22.984 21.951 1.00 58.63 98 LYS A CA 1
ATOM 767 C C . LYS A 1 101 ? -2.331 -24.321 22.680 1.00 63.29 98 LYS A C 1
ATOM 768 O O . LYS A 1 101 ? -1.273 -24.958 22.740 1.00 66.49 98 LYS A O 1
ATOM 774 N N . ASN A 1 102 ? -3.459 -24.767 23.240 1.00 61.79 99 ASN A N 1
ATOM 775 C CA . ASN A 1 102 ? -3.475 -26.047 23.941 1.00 68.15 99 ASN A CA 1
ATOM 776 C C . ASN A 1 102 ? -3.211 -27.209 22.994 1.00 62.88 99 ASN A C 1
ATOM 777 O O . ASN A 1 102 ? -2.598 -28.206 23.392 1.00 70.02 99 ASN A O 1
ATOM 782 N N . PHE A 1 103 ? -3.662 -27.102 21.742 1.00 62.54 100 PHE A N 1
ATOM 783 C CA . PHE A 1 103 ? -3.405 -28.156 20.767 1.00 60.11 100 PHE A CA 1
ATOM 784 C C . PHE A 1 103 ? -1.919 -28.271 20.458 1.00 63.44 100 PHE A C 1
ATOM 785 O O . PHE A 1 103 ? -1.382 -29.382 20.377 1.00 68.38 100 PHE A O 1
ATOM 793 N N . LEU A 1 104 ? -1.238 -27.138 20.278 1.00 62.21 101 LEU A N 1
ATOM 794 C CA . LEU A 1 104 ? 0.182 -27.177 19.952 1.00 62.78 101 LEU A CA 1
ATOM 795 C C . LEU A 1 104 ? 1.025 -27.576 21.155 1.00 66.38 101 LEU A C 1
ATOM 796 O O . LEU A 1 104 ? 2.112 -28.140 20.986 1.00 63.32 101 LEU A O 1
ATOM 801 N N . GLU A 1 105 ? 0.544 -27.296 22.370 1.00 72.75 102 GLU A N 1
ATOM 802 C CA . GLU A 1 105 ? 1.286 -27.680 23.567 1.00 74.28 102 GLU A CA 1
ATOM 803 C C . GLU A 1 105 ? 1.230 -29.185 23.794 1.00 83.55 102 GLU A C 1
ATOM 804 O O . GLU A 1 105 ? 2.215 -29.789 24.234 1.00 100.10 102 GLU A O 1
ATOM 810 N N . ASN A 1 106 ? 0.089 -29.809 23.499 1.00 74.18 103 ASN A N 1
ATOM 811 C CA . ASN A 1 106 ? -0.080 -31.238 23.718 1.00 76.77 103 ASN A CA 1
ATOM 812 C C . ASN A 1 106 ? 0.343 -32.087 22.527 1.00 77.77 103 ASN A C 1
ATOM 813 O O . ASN A 1 106 ? 0.508 -33.302 22.682 1.00 86.14 103 ASN A O 1
ATOM 818 N N . ASN A 1 107 ? 0.525 -31.488 21.353 1.00 70.76 104 ASN A N 1
ATOM 819 C CA . ASN A 1 107 ? 0.837 -32.270 20.165 1.00 67.70 104 ASN A CA 1
ATOM 820 C C . ASN A 1 107 ? 2.255 -32.824 20.226 1.00 71.89 104 ASN A C 1
ATOM 821 O O . ASN A 1 107 ? 3.187 -32.154 20.679 1.00 75.65 104 ASN A O 1
ATOM 826 N N . GLU A 1 108 ? 2.412 -34.060 19.749 1.00 71.19 105 GLU A N 1
ATOM 827 C CA . GLU A 1 108 ? 3.712 -34.705 19.646 1.00 76.00 105 GLU A CA 1
ATOM 828 C C . GLU A 1 108 ? 4.119 -35.046 18.221 1.00 73.94 105 GLU A C 1
ATOM 829 O O . GLU A 1 108 ? 5.318 -35.209 17.967 1.00 77.61 105 GLU A O 1
ATOM 835 N N . GLU A 1 109 ? 3.173 -35.152 17.291 1.00 66.22 106 GLU A N 1
ATOM 836 C CA . GLU A 1 109 ? 3.466 -35.528 15.914 1.00 59.45 106 GLU A CA 1
ATOM 837 C C . GLU A 1 109 ? 3.809 -34.281 15.108 1.00 54.89 106 GLU A C 1
ATOM 838 O O . GLU A 1 109 ? 2.962 -33.398 14.930 1.00 56.16 106 GLU A O 1
ATOM 844 N N . LEU A 1 110 ? 5.045 -34.210 14.626 1.00 54.81 107 LEU A N 1
ATOM 845 C CA . LEU A 1 110 ? 5.497 -33.115 13.784 1.00 54.13 107 LEU A CA 1
ATOM 846 C C . LEU A 1 110 ? 5.665 -33.590 12.346 1.00 57.78 107 LEU A C 1
ATOM 847 O O . LEU A 1 110 ? 6.071 -34.728 12.092 1.00 50.95 107 LEU A O 1
ATOM 852 N N . ILE A 1 111 ? 5.356 -32.692 11.409 1.00 57.24 108 ILE A N 1
ATOM 853 C CA . ILE A 1 111 ? 5.371 -33.045 9.992 1.00 58.20 108 ILE A CA 1
ATOM 854 C C . ILE A 1 111 ? 6.780 -33.417 9.538 1.00 57.14 108 ILE A C 1
ATOM 855 O O . ILE A 1 111 ? 6.980 -34.418 8.841 1.00 64.28 108 ILE A O 1
ATOM 860 N N . GLU A 1 112 ? 7.779 -32.618 9.920 1.00 49.23 109 GLU A N 1
ATOM 861 C CA . GLU A 1 112 ? 9.147 -32.896 9.494 1.00 55.82 109 GLU A CA 1
ATOM 862 C C . GLU A 1 112 ? 9.723 -34.152 10.136 1.00 57.83 109 GLU A C 1
ATOM 863 O O . GLU A 1 112 ? 10.768 -34.631 9.685 1.00 60.15 109 GLU A O 1
ATOM 869 N N . ASP A 1 113 ? 9.073 -34.696 11.166 1.00 50.35 110 ASP A N 1
ATOM 870 C CA . ASP A 1 113 ? 9.484 -35.970 11.739 1.00 54.31 110 ASP A CA 1
ATOM 871 C C . ASP A 1 113 ? 8.729 -37.156 11.155 1.00 55.66 110 ASP A C 1
ATOM 872 O O . ASP A 1 113 ? 9.268 -38.268 11.144 1.00 59.60 110 ASP A O 1
ATOM 877 N N . LYS A 1 114 ? 7.509 -36.945 10.660 1.00 52.49 111 LYS A N 1
ATOM 878 C CA . LYS A 1 114 ? 6.704 -38.020 10.093 1.00 50.52 111 LYS A CA 1
ATOM 879 C C . LYS A 1 114 ? 6.817 -38.129 8.580 1.00 43.61 111 LYS A C 1
ATOM 880 O O . LYS A 1 114 ? 6.612 -39.217 8.034 1.00 48.92 111 LYS A O 1
ATOM 886 N N . MET A 1 115 ? 7.123 -37.037 7.885 1.00 39.72 112 MET A N 1
ATOM 887 C CA . MET A 1 115 ? 7.235 -37.082 6.434 1.00 42.72 112 MET A CA 1
ATOM 888 C C . MET A 1 115 ? 8.640 -37.514 6.039 1.00 45.03 112 MET A C 1
ATOM 889 O O . MET A 1 115 ? 9.632 -36.982 6.549 1.00 52.99 112 MET A O 1
ATOM 894 N N . LYS A 1 116 ? 8.723 -38.487 5.139 1.00 44.65 113 LYS A N 1
ATOM 895 C CA . LYS A 1 116 ? 9.986 -39.099 4.762 1.00 42.88 113 LYS A CA 1
ATOM 896 C C . LYS A 1 116 ? 10.212 -38.961 3.265 1.00 41.77 113 LYS A C 1
ATOM 897 O O . LYS A 1 116 ? 9.298 -39.181 2.464 1.00 40.82 113 LYS A O 1
ATOM 903 N N . ILE A 1 117 ? 11.431 -38.585 2.900 1.00 43.39 114 ILE A N 1
ATOM 904 C CA . ILE A 1 117 ? 11.884 -38.644 1.518 1.00 48.31 114 ILE A CA 1
ATOM 905 C C . ILE A 1 117 ? 12.493 -40.019 1.286 1.00 46.14 114 ILE A C 1
ATOM 906 O O . ILE A 1 117 ? 13.367 -40.457 2.044 1.00 46.83 114 ILE A O 1
ATOM 911 N N . ASN A 1 118 ? 12.022 -40.708 0.251 1.00 41.91 115 ASN A N 1
ATOM 912 C CA . ASN A 1 118 ? 12.382 -42.094 -0.007 1.00 44.75 115 ASN A CA 1
ATOM 913 C C . ASN A 1 118 ? 13.330 -42.194 -1.192 1.00 44.68 115 ASN A C 1
ATOM 914 O O . ASN A 1 118 ? 13.182 -41.472 -2.183 1.00 41.28 115 ASN A O 1
ATOM 919 N N . ARG A 1 119 ? 14.297 -43.100 -1.086 1.00 44.25 116 ARG A N 1
ATOM 920 C CA . ARG A 1 119 ? 15.124 -43.513 -2.211 1.00 45.05 116 ARG A CA 1
ATOM 921 C C . ARG A 1 119 ? 14.832 -44.981 -2.478 1.00 42.04 116 ARG A C 1
ATOM 922 O O . ARG A 1 119 ? 14.908 -45.806 -1.562 1.00 44.49 116 ARG A O 1
ATOM 930 N N . THR A 1 120 ? 14.488 -45.304 -3.720 1.00 37.84 117 THR A N 1
ATOM 931 C CA . THR A 1 120 ? 14.110 -46.671 -4.028 1.00 38.52 117 THR A CA 1
ATOM 932 C C . THR A 1 120 ? 15.340 -47.507 -4.368 1.00 38.22 117 THR A C 1
ATOM 933 O O . THR A 1 120 ? 16.442 -46.996 -4.586 1.00 37.10 117 THR A O 1
ATOM 937 N N . ASN A 1 121 ? 15.130 -48.818 -4.410 1.00 39.03 118 ASN A N 1
ATOM 938 C CA . ASN A 1 121 ? 16.140 -49.743 -4.889 1.00 39.75 118 ASN A CA 1
ATOM 939 C C . ASN A 1 121 ? 16.481 -49.451 -6.348 1.00 46.39 118 ASN A C 1
ATOM 940 O O . ASN A 1 121 ? 15.751 -48.754 -7.059 1.00 39.32 118 ASN A O 1
ATOM 945 N N . PHE A 1 122 ? 17.602 -50.010 -6.791 1.00 44.96 119 PHE A N 1
ATOM 946 C CA . PHE A 1 122 ? 18.024 -49.881 -8.176 1.00 45.41 119 PHE A CA 1
ATOM 947 C C . PHE A 1 122 ? 17.337 -50.921 -9.051 1.00 51.34 119 PHE A C 1
ATOM 948 O O . PHE A 1 122 ? 16.972 -52.009 -8.597 1.00 50.35 119 PHE A O 1
ATOM 956 N N . THR A 1 123 ? 17.167 -50.572 -10.322 1.00 50.35 120 THR A N 1
ATOM 957 C CA . THR A 1 123 ? 16.784 -51.516 -11.360 1.00 50.56 120 THR A CA 1
ATOM 958 C C . THR A 1 123 ? 17.673 -51.288 -12.573 1.00 54.11 120 THR A C 1
ATOM 959 O O . THR A 1 123 ? 18.159 -50.177 -12.805 1.00 43.76 120 THR A O 1
ATOM 963 N N . GLN A 1 124 ? 17.894 -52.350 -13.341 1.00 57.46 121 GLN A N 1
ATOM 964 C CA . GLN A 1 124 ? 18.666 -52.236 -14.570 1.00 56.32 121 GLN A CA 1
ATOM 965 C C . GLN A 1 124 ? 17.805 -51.622 -15.664 1.00 56.04 121 GLN A C 1
ATOM 966 O O . GLN A 1 124 ? 16.708 -52.112 -15.950 1.00 67.19 121 GLN A O 1
ATOM 972 N N . LYS A 1 125 ? 18.301 -50.547 -16.274 1.00 48.45 122 LYS A N 1
ATOM 973 C CA . LYS A 1 125 ? 17.572 -49.825 -17.308 1.00 46.84 122 LYS A CA 1
ATOM 974 C C . LYS A 1 125 ? 18.496 -49.563 -18.485 1.00 49.39 122 LYS A C 1
ATOM 975 O O . LYS A 1 125 ? 19.608 -49.057 -18.306 1.00 54.19 122 LYS A O 1
ATOM 981 N N . GLN A 1 126 ? 18.031 -49.900 -19.683 1.00 49.73 123 GLN A N 1
ATOM 982 C CA . GLN A 1 126 ? 18.794 -49.719 -20.910 1.00 54.14 123 GLN A CA 1
ATOM 983 C C . GLN A 1 126 ? 18.134 -48.631 -21.746 1.00 60.55 123 GLN A C 1
ATOM 984 O O . GLN A 1 126 ? 16.948 -48.732 -22.077 1.00 64.91 123 GLN A O 1
ATOM 990 N N . VAL A 1 127 ? 18.899 -47.592 -22.073 1.00 53.66 124 VAL A N 1
ATOM 991 C CA . VAL A 1 127 ? 18.452 -46.511 -22.945 1.00 54.56 124 VAL A CA 1
ATOM 992 C C . VAL A 1 127 ? 19.426 -46.427 -24.110 1.00 59.05 124 VAL A C 1
ATOM 993 O O . VAL A 1 127 ? 20.641 -46.312 -23.900 1.00 62.36 124 VAL A O 1
ATOM 997 N N . ALA A 1 128 ? 18.896 -46.497 -25.333 1.00 62.64 125 ALA A N 1
ATOM 998 C CA . ALA A 1 128 ? 19.702 -46.447 -26.553 1.00 58.59 125 ALA A CA 1
ATOM 999 C C . ALA A 1 128 ? 20.779 -47.528 -26.568 1.00 60.80 125 ALA A C 1
ATOM 1000 O O . ALA A 1 128 ? 21.850 -47.344 -27.152 1.00 68.20 125 ALA A O 1
ATOM 1002 N N . GLY A 1 129 ? 20.507 -48.665 -25.932 1.00 55.33 126 GLY A N 1
ATOM 1003 C CA . GLY A 1 129 ? 21.480 -49.729 -25.826 1.00 54.11 126 GLY A CA 1
ATOM 1004 C C . GLY A 1 129 ? 22.496 -49.563 -24.719 1.00 55.66 126 GLY A C 1
ATOM 1005 O O . GLY A 1 129 ? 23.317 -50.466 -24.516 1.00 59.23 126 GLY A O 1
ATOM 1006 N N . ILE A 1 130 ? 22.468 -48.445 -23.995 1.00 60.09 127 ILE A N 1
ATOM 1007 C CA . ILE A 1 130 ? 23.416 -48.168 -22.921 1.00 57.31 127 ILE A CA 1
ATOM 1008 C C . ILE A 1 130 ? 22.780 -48.560 -21.594 1.00 55.03 127 ILE A C 1
ATOM 1009 O O . ILE A 1 130 ? 21.657 -48.139 -21.285 1.00 55.28 127 ILE A O 1
ATOM 1014 N N . ASN A 1 131 ? 23.501 -49.356 -20.808 1.00 56.55 128 ASN A N 1
ATOM 1015 C CA . ASN A 1 131 ? 22.989 -49.887 -19.552 1.00 52.17 128 ASN A CA 1
ATOM 1016 C C . ASN A 1 131 ? 23.208 -48.892 -18.419 1.00 48.20 128 ASN A C 1
ATOM 1017 O O . ASN A 1 131 ? 24.327 -48.416 -18.209 1.00 58.97 128 ASN A O 1
ATOM 1022 N N . PHE A 1 132 ? 22.135 -48.585 -17.697 1.00 45.41 129 PHE A N 1
ATOM 1023 C CA . PHE A 1 132 ? 22.171 -47.716 -16.532 1.00 48.62 129 PHE A CA 1
ATOM 1024 C C . PHE A 1 132 ? 21.594 -48.445 -15.326 1.00 47.32 129 PHE A C 1
ATOM 1025 O O . PHE A 1 132 ? 20.931 -49.478 -15.446 1.00 48.13 129 PHE A O 1
ATOM 1033 N N . LEU A 1 133 ? 21.846 -47.882 -14.150 1.00 48.18 130 LEU A N 1
ATOM 1034 C CA . LEU A 1 133 ? 21.134 -48.245 -12.933 1.00 48.17 130 LEU A CA 1
ATOM 1035 C C . LEU A 1 133 ? 20.141 -47.132 -12.636 1.00 45.33 130 LEU A C 1
ATOM 1036 O O . LEU A 1 133 ? 20.524 -45.958 -12.552 1.00 45.70 130 LEU A O 1
ATOM 1041 N N . GLU A 1 134 ? 18.870 -47.494 -12.505 1.00 42.49 131 GLU A N 1
ATOM 1042 C CA . GLU A 1 134 ? 17.809 -46.525 -12.290 1.00 45.87 131 GLU A CA 1
ATOM 1043 C C . GLU A 1 134 ? 17.291 -46.610 -10.863 1.00 46.71 131 GLU A C 1
ATOM 1044 O O . GLU A 1 134 ? 17.092 -47.703 -10.325 1.00 41.77 131 GLU A O 1
ATOM 1050 N N . SER A 1 135 ? 17.074 -45.445 -10.260 1.00 44.16 132 SER A N 1
ATOM 1051 C CA . SER A 1 135 ? 16.492 -45.334 -8.935 1.00 41.99 132 SER A CA 1
ATOM 1052 C C . SER A 1 135 ? 15.569 -44.124 -8.926 1.00 47.35 132 SER A C 1
ATOM 1053 O O . SER A 1 135 ? 15.582 -43.300 -9.844 1.00 50.21 132 SER A O 1
ATOM 1056 N N . TYR A 1 136 ? 14.754 -44.024 -7.882 1.00 38.07 133 TYR A N 1
ATOM 1057 C CA . TYR A 1 136 ? 13.817 -42.921 -7.735 1.00 38.10 133 TYR A CA 1
ATOM 1058 C C . TYR A 1 136 ? 14.001 -42.261 -6.379 1.00 38.83 133 TYR A C 1
ATOM 1059 O O . TYR A 1 136 ? 14.244 -42.938 -5.375 1.00 44.22 133 TYR A O 1
ATOM 1068 N N . VAL A 1 137 ? 13.885 -40.938 -6.359 1.00 40.60 134 VAL A N 1
ATOM 1069 C CA . VAL A 1 137 ? 13.818 -40.162 -5.128 1.00 42.74 134 VAL A CA 1
ATOM 1070 C C . VAL A 1 137 ? 12.395 -39.635 -5.033 1.00 48.22 134 VAL A C 1
ATOM 1071 O O . VAL A 1 137 ? 11.949 -38.867 -5.896 1.00 46.02 134 VAL A O 1
ATOM 1075 N N . SER A 1 138 ? 11.670 -40.058 -4.003 1.00 43.28 135 SER A N 1
ATOM 1076 C CA . SER A 1 138 ? 10.255 -39.740 -3.864 1.00 42.15 135 SER A CA 1
ATOM 1077 C C . SER A 1 138 ? 10.060 -38.695 -2.775 1.00 45.85 135 SER A C 1
ATOM 1078 O O . SER A 1 138 ? 10.493 -38.888 -1.634 1.00 49.14 135 SER A O 1
ATOM 1081 N N . TYR A 1 139 ? 9.410 -37.592 -3.134 1.00 42.83 136 TYR A N 1
ATOM 1082 C CA . TYR A 1 139 ? 9.143 -36.498 -2.220 1.00 42.19 136 TYR A CA 1
ATOM 1083 C C . TYR A 1 139 ? 7.665 -36.457 -1.885 1.00 46.87 136 TYR A C 1
ATOM 1084 O O . TYR A 1 139 ? 6.828 -36.403 -2.798 1.00 39.62 136 TYR A O 1
ATOM 1093 N N . PRO A 1 140 ? 7.304 -36.490 -0.608 1.00 41.25 137 PRO A N 1
ATOM 1094 C CA . PRO A 1 140 ? 5.892 -36.403 -0.242 1.00 37.86 137 PRO A CA 1
ATOM 1095 C C . PRO A 1 140 ? 5.398 -34.969 -0.280 1.00 46.64 137 PRO A C 1
ATOM 1096 O O . PRO A 1 140 ? 6.159 -34.011 -0.122 1.00 44.66 137 PRO A O 1
ATOM 1100 N N . LEU A 1 141 ? 4.097 -34.832 -0.504 1.00 48.56 138 LEU A N 1
ATOM 1101 C CA . LEU A 1 141 ? 3.436 -33.548 -0.355 1.00 51.95 138 LEU A CA 1
ATOM 1102 C C . LEU A 1 141 ? 2.119 -33.770 0.366 1.00 45.58 138 LEU A C 1
ATOM 1103 O O . LEU A 1 141 ? 1.420 -34.757 0.114 1.00 54.93 138 LEU A O 1
ATOM 1108 N N . LEU A 1 142 ? 1.801 -32.864 1.281 1.00 40.97 139 LEU A N 1
ATOM 1109 C CA . LEU A 1 142 ? 0.562 -32.909 2.040 1.00 38.12 139 LEU A CA 1
ATOM 1110 C C . LEU A 1 142 ? -0.350 -31.793 1.560 1.00 42.33 139 LEU A C 1
ATOM 1111 O O . LEU A 1 142 ? 0.093 -30.651 1.397 1.00 46.25 139 LEU A O 1
ATOM 1116 N N . VAL A 1 143 ? -1.615 -32.126 1.326 1.00 42.45 140 VAL A N 1
ATOM 1117 C CA . VAL A 1 143 ? -2.628 -31.161 0.921 1.00 38.21 140 VAL A CA 1
ATOM 1118 C C . VAL A 1 143 ? -3.695 -31.113 2.002 1.00 49.62 140 VAL A C 1
ATOM 1119 O O . VAL A 1 143 ? -4.226 -32.156 2.404 1.00 46.12 140 VAL A O 1
ATOM 11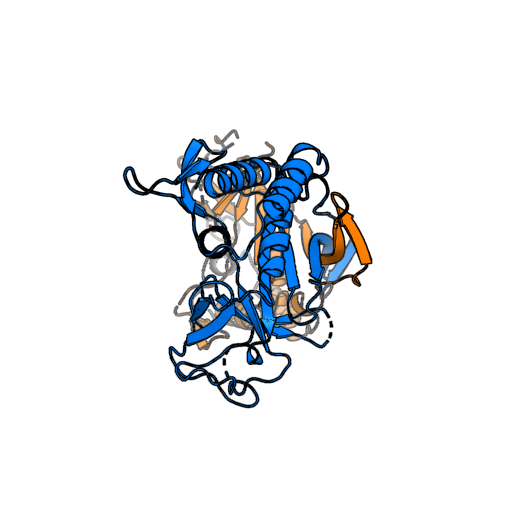23 N N . TYR A 1 144 ? -3.998 -29.911 2.481 1.00 45.06 141 TYR A N 1
ATOM 1124 C CA . TYR A 1 144 ? -5.083 -29.700 3.428 1.00 43.57 141 TYR A CA 1
ATOM 1125 C C . TYR A 1 144 ? -6.200 -28.941 2.726 1.00 43.30 141 TYR A C 1
ATOM 1126 O O . TYR A 1 144 ? -5.978 -27.843 2.204 1.00 50.34 141 TYR A O 1
ATOM 1135 N N . GLN A 1 145 ? -7.390 -29.530 2.709 1.00 44.13 142 GLN A N 1
ATOM 1136 C CA . GLN A 1 145 ? -8.561 -28.904 2.109 1.00 58.94 142 GLN A CA 1
ATOM 1137 C C . GLN A 1 145 ? -9.346 -28.202 3.209 1.00 59.51 142 GLN A C 1
ATOM 1138 O O . GLN A 1 145 ? -9.911 -28.855 4.092 1.00 74.86 142 GLN A O 1
ATOM 1144 N N . PHE A 1 146 ? -9.372 -26.874 3.165 1.00 57.38 143 PHE A N 1
ATOM 1145 C CA . PHE A 1 146 ? -10.154 -26.118 4.129 1.00 63.46 143 PHE A CA 1
ATOM 1146 C C . PHE A 1 146 ? -11.644 -26.355 3.894 1.00 73.71 143 PHE A C 1
ATOM 1147 O O . PHE A 1 146 ? -12.063 -26.842 2.839 1.00 68.15 143 PHE A O 1
ATOM 1155 N N . ASN A 1 147 ? -12.449 -26.017 4.905 1.00 93.80 144 ASN A N 1
ATOM 1156 C CA . ASN A 1 147 ? -13.892 -26.213 4.791 1.00 109.58 144 ASN A CA 1
ATOM 1157 C C . ASN A 1 147 ? -14.464 -25.464 3.595 1.00 111.70 144 ASN A C 1
ATOM 1158 O O . ASN A 1 147 ? -15.416 -25.936 2.962 1.00 116.58 144 ASN A O 1
ATOM 1163 N N . ASN A 1 148 ? -13.895 -24.308 3.264 1.00 112.32 145 ASN A N 1
ATOM 1164 C CA . ASN A 1 148 ? -14.205 -23.635 2.008 1.00 103.85 145 ASN A CA 1
ATOM 1165 C C . ASN A 1 148 ? -13.488 -24.367 0.881 1.00 101.97 145 ASN A C 1
ATOM 1166 O O . ASN A 1 148 ? -12.256 -24.330 0.793 1.00 98.13 145 ASN A O 1
ATOM 1171 N N . ASN A 1 149 ? -14.254 -25.036 0.015 1.00 105.06 146 ASN A N 1
ATOM 1172 C CA . ASN A 1 149 ? -13.667 -25.879 -1.021 1.00 104.29 146 ASN A CA 1
ATOM 1173 C C . ASN A 1 149 ? -12.853 -25.097 -2.045 1.00 95.80 146 ASN A C 1
ATOM 1174 O O . ASN A 1 149 ? -12.227 -25.714 -2.913 1.00 98.59 146 ASN A O 1
ATOM 1179 N N . GLU A 1 150 ? -12.835 -23.766 -1.966 1.00 82.90 147 GLU A N 1
ATOM 1180 C CA . GLU A 1 150 ? -12.018 -22.981 -2.883 1.00 75.20 147 GLU A CA 1
ATOM 1181 C C . GLU A 1 150 ? -10.574 -22.865 -2.407 1.00 67.24 147 GLU A C 1
ATOM 1182 O O . GLU A 1 150 ? -9.665 -22.720 -3.232 1.00 63.76 147 GLU A O 1
ATOM 1188 N N . PHE A 1 151 ? -10.343 -22.933 -1.100 1.00 55.31 148 PHE A N 1
ATOM 1189 C CA . PHE A 1 151 ? -9.024 -22.716 -0.522 1.00 56.68 148 PHE A CA 1
ATOM 1190 C C . PHE A 1 151 ? -8.371 -24.039 -0.144 1.00 52.26 148 PHE A C 1
ATOM 1191 O O . PHE A 1 151 ? -9.037 -24.961 0.334 1.00 57.12 148 PHE A O 1
ATOM 1199 N N . LEU A 1 152 ? -7.061 -24.122 -0.363 1.00 46.78 149 LEU A N 1
ATOM 1200 C CA . LEU A 1 152 ? -6.276 -25.266 0.074 1.00 49.79 149 LEU A CA 1
ATOM 1201 C C . LEU A 1 152 ? -4.860 -24.797 0.359 1.00 45.75 149 LEU A C 1
ATOM 1202 O O . LEU A 1 152 ? -4.420 -23.750 -0.124 1.00 48.77 149 LEU A O 1
ATOM 1207 N N . SER A 1 153 ? -4.147 -25.588 1.152 1.00 45.12 150 SER A N 1
ATOM 1208 C CA . SER A 1 153 ? -2.728 -25.378 1.380 1.00 40.25 150 SER A CA 1
ATOM 1209 C C . SER A 1 153 ? -1.992 -26.678 1.102 1.00 40.29 150 SER A C 1
ATOM 1210 O O . SER A 1 153 ? -2.494 -27.764 1.407 1.00 41.25 150 SER A O 1
ATOM 1213 N N . GLU A 1 154 ? -0.812 -26.565 0.503 1.00 47.43 151 GLU A N 1
ATOM 1214 C CA . GLU A 1 154 ? 0.014 -27.721 0.195 1.00 46.41 151 GLU A CA 1
ATOM 1215 C C . GLU A 1 154 ? 1.400 -27.538 0.793 1.00 46.38 151 GLU A C 1
ATOM 1216 O O . GLU A 1 154 ? 1.988 -26.455 0.711 1.00 45.18 151 GLU A O 1
ATOM 1222 N N . ILE A 1 155 ? 1.909 -28.603 1.403 1.00 41.52 152 ILE A N 1
ATOM 1223 C CA . ILE A 1 155 ? 3.213 -28.600 2.052 1.00 48.88 152 ILE A CA 1
ATOM 1224 C C . ILE A 1 155 ? 4.150 -29.471 1.230 1.00 46.47 152 ILE A C 1
ATOM 1225 O O . ILE A 1 155 ? 3.933 -30.683 1.101 1.00 46.36 152 ILE A O 1
ATOM 1230 N N . ILE A 1 156 ? 5.183 -28.855 0.667 1.00 49.38 153 ILE A N 1
ATOM 1231 C CA . ILE A 1 156 ? 6.196 -29.568 -0.101 1.00 47.71 153 ILE A CA 1
ATOM 1232 C C . ILE A 1 156 ? 7.340 -29.936 0.833 1.00 46.47 153 ILE A C 1
ATOM 1233 O O . ILE A 1 156 ? 7.855 -29.084 1.566 1.00 44.51 153 ILE A O 1
ATOM 1238 N N . ILE A 1 157 ? 7.736 -31.205 0.811 1.00 48.82 154 ILE A N 1
ATOM 1239 C CA . ILE A 1 157 ? 8.791 -31.721 1.676 1.00 49.70 154 ILE A CA 1
ATOM 1240 C C . ILE A 1 157 ? 10.065 -31.863 0.852 1.00 54.32 154 ILE A C 1
ATOM 1241 O O . ILE A 1 157 ? 10.094 -32.604 -0.138 1.00 52.29 154 ILE A O 1
ATOM 1246 N N . LYS A 1 158 ? 11.119 -31.159 1.260 1.00 54.85 155 LYS A N 1
ATOM 1247 C CA . LYS A 1 158 ? 12.420 -31.226 0.609 1.00 54.17 155 LYS A CA 1
ATOM 1248 C C . LYS A 1 158 ? 13.496 -31.488 1.656 1.00 53.83 155 LYS A C 1
ATOM 1249 O O . LYS A 1 158 ? 13.244 -31.447 2.863 1.00 54.68 155 LYS A O 1
ATOM 1255 N N . GLU A 1 159 ? 14.710 -31.761 1.180 1.00 55.90 156 GLU A N 1
ATOM 1256 C CA . GLU A 1 159 ? 15.823 -32.018 2.085 1.00 59.74 156 GLU A CA 1
ATOM 1257 C C . GLU A 1 159 ? 16.261 -30.732 2.773 1.00 63.67 156 GLU A C 1
ATOM 1258 O O . GLU A 1 159 ? 16.222 -29.649 2.183 1.00 72.97 156 GLU A O 1
ATOM 1264 N N . LYS A 1 160 ? 16.679 -30.855 4.030 1.00 69.79 157 LYS A N 1
ATOM 1265 C CA . LYS A 1 160 ? 17.268 -29.719 4.726 1.00 77.48 157 LYS A CA 1
ATOM 1266 C C . LYS A 1 160 ? 18.619 -29.384 4.110 1.00 98.06 157 LYS A C 1
ATOM 1267 O O . LYS A 1 160 ? 19.458 -30.268 3.909 1.00 88.61 157 LYS A O 1
ATOM 1273 N N . GLN A 1 161 ? 18.830 -28.107 3.804 1.00 125.82 158 GLN A N 1
ATOM 1274 C CA . GLN A 1 161 ? 20.081 -27.668 3.201 1.00 134.74 158 GLN A CA 1
ATOM 1275 C C . GLN A 1 161 ? 21.163 -27.613 4.268 1.00 137.55 158 GLN A C 1
ATOM 1276 O O . GLN A 1 161 ? 21.009 -26.919 5.278 1.00 141.95 158 GLN A O 1
ATOM 1282 N N . ARG A 1 162 ? 22.252 -28.352 4.045 1.00 135.14 159 ARG A N 1
ATOM 1283 C CA . ARG A 1 162 ? 23.386 -28.383 4.969 1.00 135.43 159 ARG A CA 1
ATOM 1284 C C . ARG A 1 162 ? 22.972 -28.886 6.349 1.00 131.01 159 ARG A C 1
ATOM 1285 O O . ARG A 1 162 ? 23.490 -28.436 7.373 1.00 134.77 159 ARG A O 1
ATOM 1293 N N . ALA A 1 163 ? 22.032 -29.828 6.378 1.00 122.44 160 ALA A N 1
ATOM 1294 C CA . ALA A 1 163 ? 21.525 -30.355 7.637 1.00 116.19 160 ALA A CA 1
ATOM 1295 C C . ALA A 1 163 ? 20.942 -31.740 7.402 1.00 110.37 160 ALA A C 1
ATOM 1296 O O . ALA A 1 163 ? 20.807 -32.198 6.265 1.00 105.20 160 ALA A O 1
ATOM 1298 N N . ILE A 1 164 ? 20.579 -32.391 8.504 1.00 107.73 161 ILE A N 1
ATOM 1299 C CA . ILE A 1 164 ? 19.974 -33.718 8.498 1.00 96.54 161 ILE A CA 1
ATOM 1300 C C . ILE A 1 164 ? 18.474 -33.561 8.695 1.00 81.51 161 ILE A C 1
ATOM 1301 O O . ILE A 1 164 ? 18.032 -32.802 9.565 1.00 84.98 161 ILE A O 1
ATOM 1306 N N . GLY A 1 165 ? 17.693 -34.274 7.898 1.00 64.77 162 GLY A N 1
ATOM 1307 C CA . GLY A 1 165 ? 16.254 -34.239 8.004 1.00 58.29 162 GLY A CA 1
ATOM 1308 C C . GLY A 1 165 ? 15.599 -33.630 6.782 1.00 49.10 162 GLY A C 1
ATOM 1309 O O . GLY A 1 165 ? 16.212 -33.456 5.725 1.00 53.52 162 GLY A O 1
ATOM 1310 N N . VAL A 1 166 ? 14.318 -33.299 6.937 1.00 52.73 163 VAL A N 1
ATOM 1311 C CA . VAL A 1 166 ? 13.522 -32.733 5.859 1.00 53.33 163 VAL A CA 1
ATOM 1312 C C . VAL A 1 166 ? 12.883 -31.440 6.343 1.00 53.13 163 VAL A C 1
ATOM 1313 O O . VAL A 1 166 ? 12.758 -31.188 7.543 1.00 53.28 163 VAL A O 1
ATOM 1317 N N . GLN A 1 167 ? 12.478 -30.614 5.382 1.00 53.79 164 GLN A N 1
ATOM 1318 C CA . GLN A 1 167 ? 11.832 -29.342 5.660 1.00 54.45 164 GLN A CA 1
ATOM 1319 C C . GLN A 1 167 ? 10.561 -29.222 4.831 1.00 52.72 164 GLN A C 1
ATOM 1320 O O . GLN A 1 167 ? 10.487 -29.738 3.709 1.00 56.69 164 GLN A O 1
ATOM 1326 N N . GLY A 1 168 ? 9.577 -28.536 5.384 1.00 54.65 165 GLY A N 1
ATOM 1327 C CA . GLY A 1 168 ? 8.298 -28.320 4.725 1.00 50.28 165 GLY A CA 1
ATOM 1328 C C . GLY A 1 168 ? 8.136 -26.865 4.316 1.00 51.21 165 GLY A C 1
ATOM 1329 O O . GLY A 1 168 ? 8.443 -25.955 5.088 1.00 54.54 165 GLY A O 1
ATOM 1330 N N . MET A 1 169 ? 7.666 -26.667 3.087 1.00 53.43 166 MET A N 1
ATOM 1331 C CA . MET A 1 169 ? 7.320 -25.352 2.563 1.00 52.22 166 MET A CA 1
ATOM 1332 C C . MET A 1 169 ? 5.818 -25.316 2.328 1.00 41.83 166 MET A C 1
ATOM 1333 O O . MET A 1 169 ? 5.289 -26.123 1.556 1.00 41.31 166 MET A O 1
ATOM 1338 N N . LEU A 1 170 ? 5.136 -24.390 2.993 1.00 44.63 167 LEU A N 1
ATOM 1339 C CA . LEU A 1 170 ? 3.686 -24.291 2.905 1.00 38.00 167 LEU A CA 1
ATOM 1340 C C . LEU A 1 170 ? 3.304 -23.291 1.823 1.00 41.19 167 LEU A C 1
ATOM 1341 O O . LEU A 1 170 ? 3.850 -22.185 1.768 1.00 37.32 167 LEU A O 1
ATOM 1346 N N . TYR A 1 171 ? 2.367 -23.686 0.966 1.00 39.49 168 TYR A N 1
ATOM 1347 C CA . TYR A 1 171 ? 1.845 -22.830 -0.088 1.00 43.59 168 TYR A CA 1
ATOM 1348 C C . TYR A 1 171 ? 0.344 -22.678 0.100 1.00 44.59 168 TYR A C 1
ATOM 1349 O O . TYR A 1 171 ? -0.358 -23.666 0.335 1.00 40.25 168 TYR A O 1
ATOM 1358 N N . PHE A 1 172 ? -0.138 -21.444 0.008 1.00 43.79 169 PHE A N 1
ATOM 1359 C CA . PHE A 1 172 ? -1.553 -21.130 0.153 1.00 39.71 169 PHE A CA 1
ATOM 1360 C C . PHE A 1 172 ? -2.137 -20.902 -1.236 1.00 40.45 169 PHE A C 1
ATOM 1361 O O . PHE A 1 172 ? -1.648 -20.049 -1.985 1.00 38.61 169 PHE A O 1
ATOM 1369 N N . CYS A 1 173 ? -3.169 -21.668 -1.584 1.00 37.40 170 CYS A N 1
ATOM 1370 C CA . CYS A 1 173 ? -3.692 -21.687 -2.942 1.00 42.86 170 CYS A CA 1
ATOM 1371 C C . CYS A 1 173 ? -5.193 -21.431 -2.962 1.00 51.04 170 CYS A C 1
ATOM 1372 O O . CYS A 1 173 ? -5.926 -21.849 -2.059 1.00 52.41 170 CYS A O 1
ATOM 1375 N N . PHE A 1 174 ? -5.640 -20.755 -4.014 1.00 52.47 171 PHE A N 1
ATOM 1376 C CA . PHE A 1 174 ? -7.045 -20.428 -4.221 1.00 56.74 171 PHE A CA 1
ATOM 1377 C C . PHE A 1 174 ? -7.217 -19.933 -5.657 1.00 57.19 171 PHE A C 1
ATOM 1378 O O . PHE A 1 174 ? -6.261 -19.430 -6.258 1.00 53.13 171 PHE A O 1
ATOM 1386 N N . PRO A 1 175 ? -8.421 -20.063 -6.218 1.00 52.66 172 PRO A N 1
ATOM 1387 C CA . PRO A 1 175 ? -8.632 -19.663 -7.615 1.00 54.95 172 PRO A CA 1
ATOM 1388 C C . PRO A 1 175 ? -8.427 -18.170 -7.826 1.00 52.96 172 PRO A C 1
ATOM 1389 O O . PRO A 1 175 ? -8.682 -17.350 -6.941 1.00 56.53 172 PRO A O 1
ATOM 1393 N N . VAL A 1 176 ? -7.964 -17.827 -9.031 1.00 54.01 173 VAL A N 1
ATOM 1394 C CA . VAL A 1 176 ? -7.734 -16.429 -9.384 1.00 56.79 173 VAL A CA 1
ATOM 1395 C C . VAL A 1 176 ? -9.048 -15.664 -9.470 1.00 59.65 173 VAL A C 1
ATOM 1396 O O . VAL A 1 176 ? -9.100 -14.468 -9.154 1.00 64.28 173 VAL A O 1
ATOM 1400 N N . HIS A 1 177 ? -10.131 -16.326 -9.884 1.00 60.78 174 HIS A N 1
ATOM 1401 C CA . HIS A 1 177 ? -11.401 -15.625 -10.025 1.00 68.22 174 HIS A CA 1
ATOM 1402 C C . HIS A 1 177 ? -12.003 -15.211 -8.687 1.00 66.96 174 HIS A C 1
ATOM 1403 O O . HIS A 1 177 ? -13.006 -14.490 -8.679 1.00 75.52 174 HIS A O 1
ATOM 1410 N N . LEU A 1 178 ? -11.422 -15.638 -7.563 1.00 62.59 175 LEU A N 1
ATOM 1411 C CA . LEU A 1 178 ? -11.858 -15.141 -6.263 1.00 61.87 175 LEU A CA 1
ATOM 1412 C C . LEU A 1 178 ? -11.340 -13.741 -5.972 1.00 57.61 175 LEU A C 1
ATOM 1413 O O . LEU A 1 178 ? -11.863 -13.076 -5.073 1.00 59.81 175 LEU A O 1
ATOM 1418 N N . LEU A 1 179 ? -10.330 -13.284 -6.704 1.00 61.40 176 LEU A N 1
ATOM 1419 C CA . LEU A 1 179 ? -9.712 -11.997 -6.430 1.00 62.35 176 LEU A CA 1
ATOM 1420 C C . LEU A 1 179 ? -10.541 -10.858 -7.009 1.00 65.74 176 LEU A C 1
ATOM 1421 O O . LEU A 1 179 ? -11.203 -11.001 -8.040 1.00 62.89 176 LEU A O 1
ATOM 1426 N N . LYS A 1 180 ? -10.497 -9.719 -6.328 1.00 63.85 177 LYS A N 1
ATOM 1427 C CA . LYS A 1 180 ? -11.100 -8.491 -6.821 1.00 71.72 177 LYS A CA 1
ATOM 1428 C C . LYS A 1 180 ? -10.028 -7.618 -7.460 1.00 77.38 177 LYS A C 1
ATOM 1429 O O . LYS A 1 180 ? -8.861 -7.645 -7.060 1.00 71.22 177 LYS A O 1
ATOM 1435 N N . ASN A 1 181 ? -10.431 -6.846 -8.465 1.00 74.49 178 ASN A N 1
ATOM 1436 C CA . ASN A 1 181 ? -9.517 -5.908 -9.102 1.00 77.10 178 ASN A CA 1
ATOM 1437 C C . ASN A 1 181 ? -9.416 -4.651 -8.238 1.00 80.00 178 ASN A C 1
ATOM 1438 O O . ASN A 1 181 ? -9.872 -4.617 -7.092 1.00 78.22 178 ASN A O 1
ATOM 1443 N N . ILE A 1 182 ? -8.817 -3.591 -8.786 1.00 82.95 179 ILE A N 1
ATOM 1444 C CA . ILE A 1 182 ? -8.676 -2.354 -8.030 1.00 78.14 179 ILE A CA 1
ATOM 1445 C C . ILE A 1 182 ? -10.026 -1.689 -7.789 1.00 74.07 179 ILE A C 1
ATOM 1446 O O . ILE A 1 182 ? -10.175 -0.924 -6.830 1.00 74.36 179 ILE A O 1
ATOM 1451 N N . ASN A 1 183 ? -11.022 -1.972 -8.626 1.00 82.33 180 ASN A N 1
ATOM 1452 C CA . ASN A 1 183 ? -12.361 -1.425 -8.461 1.00 86.87 180 ASN A CA 1
ATOM 1453 C C . ASN A 1 183 ? -13.255 -2.309 -7.601 1.00 83.02 180 ASN A C 1
ATOM 1454 O O . ASN A 1 183 ? -14.461 -2.054 -7.516 1.00 83.80 180 ASN A O 1
ATOM 1459 N N . GLY A 1 184 ? -12.697 -3.338 -6.966 1.00 76.12 181 GLY A N 1
ATOM 1460 C CA . GLY A 1 184 ? -13.499 -4.242 -6.168 1.00 70.68 181 GLY A CA 1
ATOM 1461 C C . GLY A 1 184 ? -14.372 -5.183 -6.964 1.00 77.43 181 GLY A C 1
ATOM 1462 O O . GLY A 1 184 ? -15.372 -5.679 -6.438 1.00 72.94 181 GLY A O 1
ATOM 1463 N N . GLU A 1 185 ? -14.022 -5.450 -8.219 1.00 87.47 182 GLU A N 1
ATOM 1464 C CA . GLU A 1 185 ? -14.799 -6.316 -9.095 1.00 87.55 182 GLU A CA 1
ATOM 1465 C C . GLU A 1 185 ? -14.084 -7.648 -9.270 1.00 81.35 182 GLU A C 1
ATOM 1466 O O . GLU A 1 185 ? -12.873 -7.681 -9.516 1.00 80.97 182 GLU A O 1
ATOM 1472 N N . ARG A 1 186 ? -14.834 -8.742 -9.144 1.00 79.42 183 ARG A N 1
ATOM 1473 C CA . ARG A 1 186 ? -14.307 -10.080 -9.417 1.00 76.03 183 ARG A CA 1
ATOM 1474 C C . ARG A 1 186 ? -14.545 -10.420 -10.889 1.00 79.79 183 ARG A C 1
ATOM 1475 O O . ARG A 1 186 ? -15.386 -11.242 -11.255 1.00 84.05 183 ARG A O 1
ATOM 1483 N N . ASN A 1 187 ? -13.770 -9.752 -11.746 1.00 80.83 184 ASN A N 1
ATOM 1484 C CA . ASN A 1 187 ? -13.899 -9.884 -13.192 1.00 83.42 184 ASN A CA 1
ATOM 1485 C C . ASN A 1 187 ? -12.687 -10.554 -13.830 1.00 82.41 184 ASN A C 1
ATOM 1486 O O . ASN A 1 187 ? -12.444 -10.370 -15.027 1.00 93.73 184 ASN A O 1
ATOM 1491 N N . PHE A 1 188 ? -11.916 -11.322 -13.058 1.00 74.65 185 PHE A N 1
ATOM 1492 C CA . PHE A 1 188 ? -10.740 -11.973 -13.628 1.00 77.53 185 PHE A CA 1
ATOM 1493 C C . PHE A 1 188 ? -11.122 -13.153 -14.511 1.00 81.16 185 PHE A C 1
ATOM 1494 O O . PHE A 1 188 ? -10.373 -13.501 -15.431 1.00 86.55 185 PHE A O 1
ATOM 1502 N N . LEU A 1 189 ? -12.270 -13.773 -14.252 1.00 77.37 186 LEU A N 1
ATOM 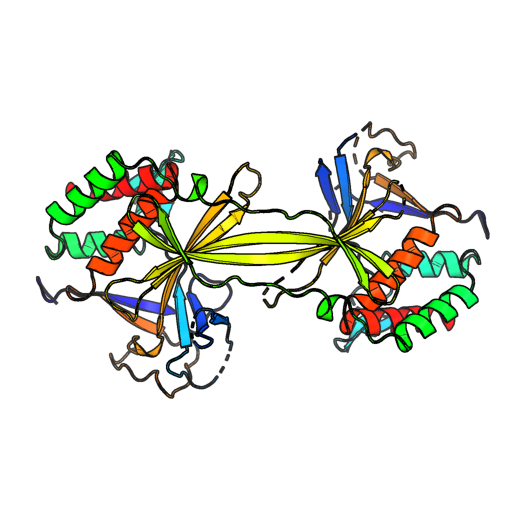1503 C CA . LEU A 1 189 ? -12.691 -14.928 -15.032 1.00 79.71 186 LEU A CA 1
ATOM 1504 C C . LEU A 1 189 ? -12.957 -14.521 -16.477 1.00 90.51 186 LEU A C 1
ATOM 1505 O O . LEU A 1 189 ? -13.615 -13.508 -16.735 1.00 91.32 186 LEU A O 1
ATOM 1510 N N . ASN A 1 190 ? -12.436 -15.316 -17.415 1.00 95.19 187 ASN A N 1
ATOM 1511 C CA . ASN A 1 190 ? -12.557 -15.047 -18.850 1.00 99.58 187 ASN A CA 1
ATOM 1512 C C . ASN A 1 190 ? -11.937 -13.697 -19.210 1.00 102.48 187 ASN A C 1
ATOM 1513 O O . ASN A 1 190 ? -12.507 -12.903 -19.961 1.00 104.62 187 ASN A O 1
ATOM 1518 N N . ARG A 1 191 ? -10.751 -13.441 -18.662 1.00 99.09 188 ARG A N 1
ATOM 1519 C CA . ARG A 1 191 ? -10.049 -12.190 -18.914 1.00 100.94 188 ARG A CA 1
ATOM 1520 C C . ARG A 1 191 ? -8.567 -12.385 -18.631 1.00 101.41 188 ARG A C 1
ATOM 1521 O O . ARG A 1 191 ? -8.198 -13.101 -17.697 1.00 106.91 188 ARG A O 1
ATOM 1529 N N . SER A 1 192 ? -7.728 -11.746 -19.441 1.00 95.03 189 SER A N 1
ATOM 1530 C CA . SER A 1 192 ? -6.290 -11.797 -19.232 1.00 96.24 189 SER A CA 1
ATOM 1531 C C . SER A 1 192 ? -5.871 -10.789 -18.168 1.00 100.04 189 SER A C 1
ATOM 1532 O O . SER A 1 192 ? -6.517 -9.757 -17.968 1.00 104.11 189 SER A O 1
ATOM 1535 N N . ILE A 1 193 ? -4.778 -11.103 -17.479 1.00 97.16 190 ILE A N 1
ATOM 1536 C CA . ILE A 1 193 ? -4.273 -10.237 -16.421 1.00 97.67 190 ILE A CA 1
ATOM 1537 C C . ILE A 1 193 ? -3.427 -9.134 -17.041 1.00 102.58 190 ILE A C 1
ATOM 1538 O O . ILE A 1 193 ? -2.495 -9.403 -17.808 1.00 104.23 190 ILE A O 1
ATOM 1543 N N . GLU A 1 194 ? -3.756 -7.887 -16.715 1.00 108.94 191 GLU A N 1
ATOM 1544 C CA . GLU A 1 194 ? -3.006 -6.755 -17.232 1.00 112.68 191 GLU A CA 1
ATOM 1545 C C . GLU A 1 194 ? -1.635 -6.672 -16.566 1.00 111.85 191 GLU A C 1
ATOM 1546 O O . GLU A 1 194 ? -1.368 -7.307 -15.540 1.00 102.78 191 GLU A O 1
ATOM 1552 N N . SER A 1 195 ? -0.759 -5.877 -17.176 1.00 121.71 192 SER A N 1
ATOM 1553 C CA . SER A 1 195 ? 0.597 -5.722 -16.668 1.00 121.74 192 SER A CA 1
ATOM 1554 C C . SER A 1 195 ? 0.575 -5.005 -15.327 1.00 111.16 192 SER A C 1
ATOM 1555 O O . SER A 1 195 ? -0.107 -3.988 -15.167 1.00 108.62 192 SER A O 1
ATOM 1558 N N . LYS A 1 196 ? 1.314 -5.550 -14.359 1.00 107.85 193 LYS A N 1
ATOM 1559 C CA . LYS A 1 196 ? 1.440 -4.977 -13.019 1.00 103.66 193 LYS A CA 1
ATOM 1560 C C . LYS A 1 196 ? 0.117 -4.977 -12.264 1.00 98.91 193 LYS A C 1
ATOM 1561 O O . LYS A 1 196 ? -0.015 -4.299 -11.241 1.00 100.98 193 LYS A O 1
ATOM 1567 N N . GLU A 1 197 ? -0.870 -5.724 -12.751 1.00 95.22 194 GLU A N 1
ATOM 1568 C CA . GLU A 1 197 ? -2.182 -5.735 -12.121 1.00 96.74 194 GLU A CA 1
ATOM 1569 C C . GLU A 1 197 ? -2.124 -6.456 -10.781 1.00 98.12 194 GLU A C 1
ATOM 1570 O O . GLU A 1 197 ? -1.444 -7.476 -10.632 1.00 99.59 194 GLU A O 1
ATOM 1576 N N . LYS A 1 198 ? -2.850 -5.920 -9.806 1.00 93.86 195 LYS A N 1
ATOM 1577 C CA . LYS A 1 198 ? -2.898 -6.477 -8.464 1.00 83.18 195 LYS A CA 1
ATOM 1578 C C . LYS A 1 198 ? -4.223 -7.192 -8.247 1.00 77.72 195 LYS A C 1
ATOM 1579 O O . LYS A 1 198 ? -5.273 -6.731 -8.704 1.00 78.91 195 LYS A O 1
ATOM 1585 N N . GLY A 1 199 ? -4.163 -8.326 -7.560 1.00 71.45 196 GLY A N 1
ATOM 1586 C CA . GLY A 1 199 ? -5.350 -9.028 -7.117 1.00 69.84 196 GLY A CA 1
ATOM 1587 C C . GLY A 1 199 ? -5.564 -8.792 -5.634 1.00 68.94 196 GLY A C 1
ATOM 1588 O O . GLY A 1 199 ? -4.611 -8.645 -4.873 1.00 64.78 196 GLY A O 1
ATOM 1589 N N . TYR A 1 200 ? -6.829 -8.752 -5.226 1.00 59.54 197 TYR A N 1
ATOM 1590 C CA . TYR A 1 200 ? -7.192 -8.439 -3.848 1.00 57.95 197 TYR A CA 1
ATOM 1591 C C . TYR A 1 200 ? -8.025 -9.576 -3.273 1.00 55.43 197 TYR A C 1
ATOM 1592 O O . TYR A 1 200 ? -9.174 -9.783 -3.680 1.00 60.09 197 TYR A O 1
ATOM 1601 N N . LEU A 1 201 ? -7.439 -10.309 -2.332 1.00 54.28 198 LEU A N 1
ATOM 1602 C CA . LEU A 1 201 ? -8.132 -11.375 -1.622 1.00 52.57 198 LEU A CA 1
ATOM 1603 C C . LEU A 1 201 ? -8.889 -10.769 -0.448 1.00 52.36 198 LEU A C 1
ATOM 1604 O O . LEU A 1 201 ? -8.279 -10.208 0.469 1.00 54.90 198 LEU A O 1
ATOM 1609 N N . GLU A 1 202 ? -10.213 -10.876 -0.482 1.00 52.22 199 GLU A N 1
ATOM 1610 C CA . GLU A 1 202 ? -11.056 -10.327 0.574 1.00 53.78 199 GLU A CA 1
ATOM 1611 C C . GLU A 1 202 ? -11.036 -11.274 1.767 1.00 50.66 199 GLU A C 1
ATOM 1612 O O . GLU A 1 202 ? -11.467 -12.427 1.664 1.00 48.69 199 GLU A O 1
ATOM 1618 N N . ILE A 1 203 ? -10.534 -10.788 2.898 1.00 45.57 200 ILE A N 1
ATOM 1619 C CA . ILE A 1 203 ? -10.505 -11.535 4.149 1.00 46.01 200 ILE A CA 1
ATOM 1620 C C . ILE A 1 203 ? -11.483 -10.874 5.107 1.00 51.54 200 ILE A C 1
ATOM 1621 O O . ILE A 1 203 ? -11.395 -9.666 5.353 1.00 51.35 200 ILE A O 1
ATOM 1626 N N . SER A 1 204 ? -12.414 -11.657 5.643 1.00 48.45 201 SER A N 1
ATOM 1627 C CA . SER A 1 204 ? -13.431 -11.119 6.536 1.00 53.08 201 SER A CA 1
ATOM 1628 C C . SER A 1 204 ? -13.837 -12.206 7.523 1.00 52.53 201 SER A C 1
ATOM 1629 O O . SER A 1 204 ? -13.231 -13.280 7.578 1.00 50.89 201 SER A O 1
ATOM 1632 N N . ARG A 1 205 ? -14.882 -11.919 8.303 1.00 50.94 202 ARG A N 1
ATOM 1633 C CA . ARG A 1 205 ? -15.403 -12.884 9.263 1.00 57.20 202 ARG A CA 1
ATOM 1634 C C . ARG A 1 205 ? -15.853 -14.180 8.601 1.00 57.26 202 ARG A C 1
ATOM 1635 O O . ARG A 1 205 ? -15.891 -15.221 9.267 1.00 65.47 202 ARG A O 1
ATOM 1643 N N . ASN A 1 206 ? -16.192 -14.145 7.312 1.00 53.08 203 ASN A N 1
ATOM 1644 C CA . ASN A 1 206 ? -16.687 -15.329 6.623 1.00 56.01 203 ASN A CA 1
ATOM 1645 C C . ASN A 1 206 ? -15.588 -16.316 6.257 1.00 51.66 203 ASN A C 1
ATOM 1646 O O . ASN A 1 206 ? -15.901 -17.467 5.933 1.00 54.70 203 ASN A O 1
ATOM 1651 N N . ASN A 1 207 ? -14.316 -15.908 6.300 1.00 42.70 204 ASN A N 1
ATOM 1652 C CA . ASN A 1 207 ? -13.241 -16.818 5.924 1.00 41.70 204 ASN A CA 1
ATOM 1653 C C . ASN A 1 207 ? -12.008 -16.675 6.812 1.00 42.38 204 ASN A C 1
ATOM 1654 O O . ASN A 1 207 ? -10.935 -17.169 6.444 1.00 50.97 204 ASN A O 1
ATOM 1659 N N . ILE A 1 208 ? -12.127 -16.012 7.965 1.00 42.37 205 ILE A N 1
ATOM 1660 C CA . ILE A 1 208 ? -10.957 -15.802 8.813 1.00 39.90 205 ILE A CA 1
ATOM 1661 C C . ILE A 1 208 ? -10.475 -17.117 9.414 1.00 39.35 205 ILE A C 1
ATOM 1662 O O . ILE A 1 208 ? -9.272 -17.296 9.645 1.00 42.56 205 ILE A O 1
ATOM 1667 N N . ASN A 1 209 ? -11.384 -18.065 9.659 1.00 39.89 206 ASN A N 1
ATOM 1668 C CA . ASN A 1 209 ? -10.984 -19.330 10.266 1.00 60.50 206 ASN A CA 1
ATOM 1669 C C . ASN A 1 209 ? -10.075 -20.150 9.360 1.00 54.11 206 ASN A C 1
ATOM 1670 O O . ASN A 1 209 ? -9.377 -21.044 9.851 1.00 52.18 206 ASN A O 1
ATOM 1675 N N . ILE A 1 210 ? -10.069 -19.868 8.055 1.00 48.59 207 ILE A N 1
ATOM 1676 C CA . ILE A 1 210 ? -9.090 -20.486 7.167 1.00 49.36 207 ILE A CA 1
ATOM 1677 C C . ILE A 1 210 ? -7.678 -20.116 7.599 1.00 52.31 207 ILE A C 1
ATOM 1678 O O . ILE A 1 210 ? -6.780 -20.964 7.647 1.00 42.14 207 ILE A O 1
ATOM 1683 N N . PHE A 1 211 ? -7.462 -18.845 7.933 1.00 40.84 208 PHE A N 1
ATOM 1684 C CA . PHE A 1 211 ? -6.136 -18.413 8.357 1.00 41.67 208 PHE A CA 1
ATOM 1685 C C . PHE A 1 211 ? -5.804 -18.917 9.755 1.00 41.37 208 PHE A C 1
ATOM 1686 O O . PHE A 1 211 ? -4.629 -19.153 10.061 1.00 46.96 208 PHE A O 1
ATOM 1694 N N . LEU A 1 212 ? -6.816 -19.110 10.606 1.00 43.28 209 LEU A N 1
ATOM 1695 C CA . LEU A 1 212 ? -6.572 -19.710 11.916 1.00 45.53 209 LEU A CA 1
ATOM 1696 C C . LEU A 1 212 ? -6.159 -21.171 11.788 1.00 44.52 209 LEU A C 1
ATOM 1697 O O . LEU A 1 212 ? -5.241 -21.625 12.482 1.00 46.20 209 LEU A O 1
ATOM 1702 N N . GLU A 1 213 ? -6.828 -21.927 10.913 1.00 45.20 210 GLU A N 1
ATOM 1703 C CA . GLU A 1 213 ? -6.424 -23.310 10.679 1.00 47.34 210 GLU A CA 1
ATOM 1704 C C . GLU A 1 213 ? -5.042 -23.388 10.043 1.00 44.55 210 GLU A C 1
ATOM 1705 O O . GLU A 1 213 ? -4.310 -24.357 10.271 1.00 49.17 210 GLU A O 1
ATOM 1711 N N . MET A 1 214 ? -4.669 -22.382 9.251 1.00 38.99 211 MET A N 1
ATOM 1712 C CA . MET A 1 214 ? -3.344 -22.377 8.643 1.00 45.88 211 MET A CA 1
ATOM 1713 C C . MET A 1 214 ? -2.267 -22.109 9.685 1.00 45.67 211 MET A C 1
ATOM 1714 O O . MET A 1 214 ? -1.168 -22.672 9.611 1.00 50.01 211 MET A O 1
ATOM 1719 N N . LEU A 1 215 ? -2.561 -21.245 10.659 1.00 39.88 212 LEU A N 1
ATOM 1720 C CA . LEU A 1 215 ? -1.633 -21.038 11.764 1.00 44.97 212 LEU A CA 1
ATOM 1721 C C . LEU A 1 215 ? -1.413 -22.332 12.536 1.00 46.22 212 LEU A C 1
ATOM 1722 O O . LEU A 1 215 ? -0.280 -22.658 12.911 1.00 44.70 212 LEU A O 1
ATOM 1727 N N . LYS A 1 216 ? -2.488 -23.087 12.774 1.00 43.80 213 LYS A N 1
ATOM 1728 C CA . LYS A 1 216 ? -2.361 -24.360 13.474 1.00 51.09 213 LYS A CA 1
ATOM 1729 C C . LYS A 1 216 ? -1.511 -25.350 12.688 1.00 50.13 213 LYS A C 1
ATOM 1730 O O . LYS A 1 216 ? -0.751 -26.122 13.284 1.00 51.87 213 LYS A O 1
ATOM 1736 N N . ILE A 1 217 ? -1.616 -25.336 11.357 1.00 44.16 214 ILE A N 1
ATOM 1737 C CA . ILE A 1 217 ? -0.834 -26.258 10.540 1.00 43.13 214 ILE A CA 1
ATOM 1738 C C . ILE A 1 217 ? 0.646 -25.898 10.590 1.00 44.79 214 ILE A C 1
ATOM 1739 O O . ILE A 1 217 ? 1.508 -26.782 10.664 1.00 51.11 214 ILE A O 1
ATOM 1744 N N . PHE A 1 218 ? 0.968 -24.601 10.545 1.00 41.47 215 PHE A N 1
ATOM 1745 C CA . PHE A 1 218 ? 2.353 -24.188 10.752 1.00 41.33 215 PHE A CA 1
ATOM 1746 C C . PHE A 1 218 ? 2.882 -24.703 12.084 1.00 46.36 215 PHE A C 1
ATOM 1747 O O . PHE A 1 218 ? 4.036 -25.135 12.178 1.00 45.57 215 PHE A O 1
ATOM 1755 N N . GLY A 1 219 ? 2.040 -24.686 13.121 1.00 39.17 216 GLY A N 1
ATOM 1756 C CA . GLY A 1 219 ? 2.467 -25.069 14.456 1.00 53.64 216 GLY A CA 1
ATOM 1757 C C . GLY A 1 219 ? 2.878 -26.519 14.599 1.00 46.46 216 GLY A C 1
ATOM 1758 O O . GLY A 1 219 ? 3.566 -26.860 15.566 1.00 53.61 216 GLY A O 1
ATOM 1759 N N . ILE A 1 220 ? 2.472 -27.382 13.667 1.00 42.30 217 ILE A N 1
ATOM 1760 C CA . ILE A 1 220 ? 2.846 -28.791 13.708 1.00 45.98 217 ILE A CA 1
ATOM 1761 C C . ILE A 1 220 ? 3.910 -29.129 12.670 1.00 48.42 217 ILE A C 1
ATOM 1762 O O . ILE A 1 220 ? 4.223 -30.306 12.470 1.00 55.04 217 ILE A O 1
ATOM 1767 N N . LEU A 1 221 ? 4.473 -28.122 12.002 1.00 43.56 218 LEU A N 1
ATOM 1768 C CA . LEU A 1 221 ? 5.467 -28.389 10.969 1.00 49.36 218 LEU A CA 1
ATOM 1769 C C . LEU A 1 221 ? 6.767 -28.895 11.583 1.00 52.49 218 LEU A C 1
ATOM 1770 O O . LEU A 1 221 ? 7.335 -29.894 11.125 1.00 53.52 218 LEU A O 1
ATOM 1775 N N . SER A 1 222 ? 7.246 -28.222 12.624 1.00 54.82 219 SER A N 1
ATOM 1776 C CA . SER A 1 222 ? 8.469 -28.612 13.314 1.00 62.77 219 SER A CA 1
ATOM 1777 C C . SER A 1 222 ? 8.432 -28.023 14.717 1.00 60.98 219 SER A C 1
ATOM 1778 O O . SER A 1 222 ? 7.515 -27.278 15.075 1.00 63.93 219 SER A O 1
ATOM 1781 N N . ASN A 1 223 ? 9.447 -28.361 15.514 1.00 60.70 220 ASN A N 1
ATOM 1782 C CA . ASN A 1 223 ? 9.542 -27.795 16.855 1.00 65.97 220 ASN A CA 1
ATOM 1783 C C . ASN A 1 223 ? 9.821 -26.298 16.804 1.00 57.95 220 ASN A C 1
ATOM 1784 O O . ASN A 1 223 ? 9.272 -25.533 17.605 1.00 67.01 220 ASN A O 1
ATOM 1789 N N . ASN A 1 224 ? 10.672 -25.860 15.872 1.00 59.62 221 ASN A N 1
ATOM 1790 C CA . ASN A 1 224 ? 10.930 -24.430 15.734 1.00 60.49 221 ASN A CA 1
ATOM 1791 C C . ASN A 1 224 ? 9.671 -23.685 15.312 1.00 58.79 221 ASN A C 1
ATOM 1792 O O . ASN A 1 224 ? 9.358 -22.622 15.864 1.00 57.96 221 ASN A O 1
ATOM 1797 N N . HIS A 1 225 ? 8.931 -24.230 14.342 1.00 53.49 222 HIS A N 1
ATOM 1798 C CA . HIS A 1 225 ? 7.664 -23.624 13.947 1.00 50.66 222 HIS A CA 1
ATOM 1799 C C . HIS A 1 225 ? 6.657 -23.655 15.089 1.00 54.22 222 HIS A C 1
ATOM 1800 O O . HIS A 1 225 ? 5.900 -22.696 15.280 1.00 60.99 222 HIS A O 1
ATOM 1807 N N . ARG A 1 226 ? 6.625 -24.751 15.851 1.00 55.76 223 ARG A N 1
ATOM 1808 C CA . ARG A 1 226 ? 5.751 -24.812 17.018 1.00 55.37 223 ARG A CA 1
ATOM 1809 C C . ARG A 1 226 ? 6.072 -23.692 17.997 1.00 55.60 223 ARG A C 1
ATOM 1810 O O . ARG A 1 226 ? 5.167 -23.003 18.484 1.00 53.01 223 ARG A O 1
ATOM 1818 N N . TYR A 1 227 ? 7.360 -23.489 18.287 1.00 56.14 224 TYR A N 1
ATOM 1819 C CA . TYR A 1 227 ? 7.767 -22.449 19.227 1.00 57.56 224 TYR A CA 1
ATOM 1820 C C . TYR A 1 227 ? 7.384 -21.064 18.723 1.00 50.47 224 TYR A C 1
ATOM 1821 O O . TYR A 1 227 ? 6.884 -20.236 19.492 1.00 56.21 224 TYR A O 1
ATOM 1830 N N . ASN A 1 228 ? 7.608 -20.794 17.434 1.00 50.99 225 ASN A N 1
ATOM 1831 C CA . ASN A 1 228 ? 7.318 -19.469 16.897 1.00 52.71 225 ASN A CA 1
ATOM 1832 C C . ASN A 1 228 ? 5.824 -19.172 16.925 1.00 51.20 225 ASN A C 1
ATOM 1833 O O . ASN A 1 228 ? 5.413 -18.074 17.322 1.00 50.85 225 ASN A O 1
ATOM 1838 N N . VAL A 1 229 ? 4.997 -20.135 16.510 1.00 47.06 226 VAL A N 1
ATOM 1839 C CA . VAL A 1 229 ? 3.550 -19.931 16.533 1.00 47.34 226 VAL A CA 1
ATOM 1840 C C . VAL A 1 229 ? 3.067 -19.702 17.960 1.00 52.29 226 VAL A C 1
ATOM 1841 O O . VAL A 1 229 ? 2.217 -18.839 18.213 1.00 49.54 226 VAL A O 1
ATOM 1845 N N . LEU A 1 230 ? 3.606 -20.461 18.918 1.00 59.53 227 LEU A N 1
ATOM 1846 C CA . LEU A 1 230 ? 3.221 -20.263 20.312 1.00 62.12 227 LEU A CA 1
ATOM 1847 C C . LEU A 1 230 ? 3.624 -18.882 20.816 1.00 60.15 227 LEU A C 1
ATOM 1848 O O . LEU A 1 230 ? 2.887 -18.270 21.599 1.00 60.57 227 LEU A O 1
ATOM 1853 N N . GLN A 1 231 ? 4.775 -18.368 20.374 1.00 52.91 228 GLN A N 1
ATOM 1854 C CA . GLN A 1 231 ? 5.157 -17.005 20.733 1.00 56.70 228 GLN A CA 1
ATOM 1855 C C . GLN A 1 231 ? 4.213 -15.987 20.104 1.00 60.65 228 GLN A C 1
ATOM 1856 O O . GLN A 1 231 ? 3.901 -14.957 20.715 1.00 63.06 228 GLN A O 1
ATOM 1862 N N . ILE A 1 232 ? 3.745 -16.262 18.884 1.00 55.11 229 ILE A N 1
ATOM 1863 C CA . ILE A 1 232 ? 2.836 -15.348 18.203 1.00 55.80 229 ILE A CA 1
ATOM 1864 C C . ILE A 1 232 ? 1.471 -15.342 18.880 1.00 52.80 229 ILE A C 1
ATOM 1865 O O . ILE A 1 232 ? 0.863 -14.281 19.069 1.00 52.48 229 ILE A O 1
ATOM 1870 N N . ILE A 1 233 ? 0.965 -16.520 19.255 1.00 51.44 230 ILE A N 1
ATOM 1871 C CA . ILE A 1 233 ? -0.334 -16.589 19.919 1.00 57.54 230 ILE A CA 1
ATOM 1872 C C . ILE A 1 233 ? -0.288 -15.867 21.260 1.00 60.72 230 ILE A C 1
ATOM 1873 O O . ILE A 1 233 ? -1.215 -15.130 21.61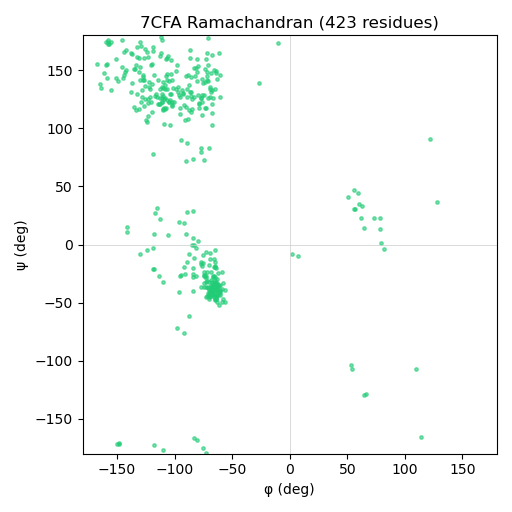7 1.00 69.47 230 ILE A O 1
ATOM 1878 N N . GLU A 1 234 ? 0.798 -16.054 22.016 1.00 60.62 231 GLU A N 1
ATOM 1879 C CA . GLU A 1 234 ? 0.926 -15.388 23.308 1.00 66.05 231 GLU A CA 1
ATOM 1880 C C . GLU A 1 234 ? 0.999 -13.875 23.146 1.00 69.48 231 GLU A C 1
ATOM 1881 O O . GLU A 1 234 ? 0.430 -13.130 23.953 1.00 65.14 231 GLU A O 1
ATOM 1887 N N . PHE A 1 235 ? 1.689 -13.403 22.104 1.00 68.19 232 PHE A N 1
ATOM 1888 C CA . PHE A 1 235 ? 1.785 -11.967 21.867 1.00 63.19 232 PHE A CA 1
ATOM 1889 C C . PHE A 1 235 ? 0.438 -11.381 21.469 1.00 59.30 232 PHE A C 1
ATOM 1890 O O . PHE A 1 235 ? 0.081 -10.280 21.902 1.00 64.16 232 PHE A O 1
ATOM 1898 N N . ILE A 1 236 ? -0.323 -12.101 20.643 1.00 61.40 233 ILE A N 1
ATOM 1899 C CA . ILE A 1 236 ? -1.625 -11.602 20.212 1.00 56.62 233 ILE A CA 1
ATOM 1900 C C . ILE A 1 236 ? -2.615 -11.617 21.370 1.00 59.68 233 ILE A C 1
ATOM 1901 O O . ILE A 1 236 ? -3.369 -10.657 21.571 1.00 59.25 233 ILE A O 1
ATOM 1906 N N . LEU A 1 237 ? -2.620 -12.696 22.158 1.00 63.06 234 LEU A N 1
ATOM 1907 C CA . LEU A 1 237 ? -3.544 -12.788 23.285 1.00 62.99 234 LEU A CA 1
ATOM 1908 C C . LEU A 1 237 ? -3.305 -11.673 24.297 1.00 67.96 234 LEU A C 1
ATOM 1909 O O . LEU A 1 237 ? -4.254 -11.155 24.897 1.00 65.58 234 LEU A O 1
ATOM 1914 N N . ASN A 1 238 ? -2.044 -11.284 24.495 1.00 69.62 235 ASN A N 1
ATOM 1915 C CA . ASN A 1 238 ? -1.688 -10.239 25.448 1.00 76.39 235 ASN A CA 1
ATOM 1916 C C . ASN A 1 238 ? -1.695 -8.846 24.827 1.00 81.04 235 ASN A C 1
ATOM 1917 O O . ASN A 1 238 ? -0.968 -7.959 25.294 1.00 87.93 235 ASN A O 1
ATOM 1922 N N . SER A 1 239 ? -2.499 -8.629 23.791 1.00 76.72 236 SER A N 1
ATOM 1923 C CA . SER A 1 239 ? -2.572 -7.327 23.139 1.00 72.36 236 SER A CA 1
ATOM 1924 C C . SER A 1 239 ? -3.914 -6.657 23.409 1.00 66.65 236 SER A C 1
ATOM 1925 O O . SER A 1 239 ? -4.736 -7.175 24.164 1.00 74.88 236 SER A O 1
ATOM 1928 N N . GLY B 1 1 ? 54.039 -35.326 -24.215 1.00 77.17 -2 GLY B N 1
ATOM 1929 C CA . GLY B 1 1 ? 54.486 -36.136 -25.333 1.00 77.84 -2 GLY B CA 1
ATOM 1930 C C . GLY B 1 1 ? 53.506 -36.151 -26.490 1.00 84.12 -2 GLY B C 1
ATOM 1931 O O . GLY B 1 1 ? 52.316 -35.904 -26.302 1.00 76.76 -2 GLY B O 1
ATOM 1932 N N . PRO B 1 2 ? 54.001 -36.434 -27.691 1.00 83.86 -1 PRO B N 1
ATOM 1933 C CA . PRO B 1 2 ? 53.133 -36.474 -28.869 1.00 80.20 -1 PRO B CA 1
ATOM 1934 C C . PRO B 1 2 ? 52.480 -37.836 -29.070 1.00 77.20 -1 PRO B C 1
ATOM 1935 O O . PRO B 1 2 ? 52.922 -38.860 -28.544 1.00 70.07 -1 PRO B O 1
ATOM 1939 N N . GLY B 1 3 ? 51.403 -37.822 -29.850 1.00 65.46 0 GLY B N 1
ATOM 1940 C CA . GLY B 1 3 ? 50.753 -39.066 -30.232 1.00 64.23 0 GLY B CA 1
ATOM 1941 C C . GLY B 1 3 ? 50.168 -39.782 -29.032 1.00 77.89 0 GLY B C 1
ATOM 1942 O O . GLY B 1 3 ? 49.447 -39.195 -28.218 1.00 75.37 0 GLY B O 1
ATOM 1943 N N . MET B 1 4 ? 50.486 -41.073 -28.913 1.00 73.19 1 MET B N 1
ATOM 1944 C CA . MET B 1 4 ? 49.965 -41.884 -27.821 1.00 74.67 1 MET B CA 1
ATOM 1945 C C . MET B 1 4 ? 50.462 -41.435 -26.453 1.00 77.56 1 MET B C 1
ATOM 1946 O O . MET B 1 4 ? 49.884 -41.849 -25.442 1.00 79.86 1 MET B O 1
ATOM 1951 N N . LYS B 1 5 ? 51.508 -40.614 -26.391 1.00 73.50 2 LYS B N 1
ATOM 1952 C CA . LYS B 1 5 ? 51.991 -40.099 -25.116 1.00 68.06 2 LYS B CA 1
ATOM 1953 C C . LYS B 1 5 ? 51.245 -38.854 -24.657 1.00 61.22 2 LYS B C 1
ATOM 1954 O O . LYS B 1 5 ? 51.558 -38.329 -23.583 1.00 73.04 2 LYS B O 1
ATOM 1960 N N . PHE B 1 6 ? 50.276 -38.371 -25.430 1.00 60.27 3 PHE B N 1
ATOM 1961 C CA . PHE B 1 6 ? 49.636 -37.103 -25.113 1.00 59.83 3 PHE B CA 1
ATOM 1962 C C . PHE B 1 6 ? 48.783 -37.221 -23.858 1.00 60.07 3 PHE B C 1
ATOM 1963 O O . PHE B 1 6 ? 48.017 -38.174 -23.690 1.00 56.36 3 PHE B O 1
ATOM 1971 N N . LYS B 1 7 ? 48.926 -36.239 -22.971 1.00 58.53 4 LYS B N 1
ATOM 1972 C CA . LYS B 1 7 ? 48.174 -36.196 -21.727 1.00 69.99 4 LYS B CA 1
ATOM 1973 C C . LYS B 1 7 ? 47.597 -34.802 -21.530 1.00 69.81 4 LYS B C 1
ATOM 1974 O O . LYS B 1 7 ? 48.040 -33.829 -22.147 1.00 69.21 4 LYS B O 1
ATOM 1980 N N . ILE B 1 8 ? 46.596 -34.719 -20.657 1.00 71.25 5 ILE B N 1
ATOM 1981 C CA . ILE B 1 8 ? 45.981 -33.458 -20.260 1.00 68.03 5 ILE B CA 1
ATOM 1982 C C . ILE B 1 8 ? 45.816 -33.475 -18.749 1.00 70.95 5 ILE B C 1
ATOM 1983 O O . ILE B 1 8 ? 45.116 -34.338 -18.207 1.00 76.51 5 ILE B O 1
ATOM 1988 N N . ASP B 1 9 ? 46.463 -32.535 -18.069 1.00 72.07 6 ASP B N 1
ATOM 1989 C CA . ASP B 1 9 ? 46.278 -32.346 -16.631 1.00 71.13 6 ASP B CA 1
ATOM 1990 C C . ASP B 1 9 ? 45.209 -31.277 -16.465 1.00 74.00 6 ASP B C 1
ATOM 1991 O O . ASP B 1 9 ? 45.497 -30.080 -16.413 1.00 82.42 6 ASP B O 1
ATOM 1996 N N . TYR B 1 10 ? 43.954 -31.714 -16.394 1.00 69.19 7 TYR B N 1
ATOM 1997 C CA . TYR B 1 10 ? 42.838 -30.778 -16.384 1.00 68.09 7 TYR B CA 1
ATOM 1998 C C . TYR B 1 10 ? 42.749 -30.082 -15.033 1.00 76.92 7 TYR B C 1
ATOM 1999 O O . TYR B 1 10 ? 42.537 -30.729 -14.001 1.00 78.30 7 TYR B O 1
ATOM 2008 N N . GLU B 1 11 ? 42.911 -28.763 -15.044 1.00 82.50 8 GLU B N 1
ATOM 2009 C CA . GLU B 1 11 ? 42.842 -27.981 -13.818 1.00 90.37 8 GLU B CA 1
ATOM 2010 C C . GLU B 1 11 ? 41.407 -27.913 -13.309 1.00 85.90 8 GLU B C 1
ATOM 2011 O O . GLU B 1 11 ? 40.494 -27.520 -14.042 1.00 79.60 8 GLU B O 1
ATOM 2017 N N . LEU B 1 12 ? 41.213 -28.301 -12.055 1.00 88.87 9 LEU B N 1
ATOM 2018 C CA . LEU B 1 12 ? 39.894 -28.301 -11.423 1.00 86.75 9 LEU B CA 1
ATOM 2019 C C . LEU B 1 12 ? 39.938 -27.486 -10.141 1.00 83.15 9 LEU B C 1
ATOM 2020 O O . LEU B 1 12 ? 40.530 -27.942 -9.144 1.00 83.76 9 LEU B O 1
ATOM 2025 N N . PRO B 1 13 ? 39.349 -26.292 -10.111 1.00 87.58 10 PRO B N 1
ATOM 2026 C CA . PRO B 1 13 ? 39.337 -25.507 -8.872 1.00 88.47 10 PRO B CA 1
ATOM 2027 C C . PRO B 1 13 ? 38.561 -26.225 -7.778 1.00 88.99 10 PRO B C 1
ATOM 2028 O O . PRO B 1 13 ? 37.541 -26.867 -8.034 1.00 91.38 10 PRO B O 1
ATOM 2032 N N . LEU B 1 14 ? 39.056 -26.111 -6.551 1.00 95.09 11 LEU B N 1
ATOM 2033 C CA . LEU B 1 14 ? 38.452 -26.807 -5.420 1.00 100.40 11 LEU B CA 1
ATOM 2034 C C . LEU B 1 14 ? 37.952 -25.827 -4.362 1.00 104.61 11 LEU B C 1
ATOM 2035 O O . LEU B 1 14 ? 37.432 -24.759 -4.687 1.00 104.95 11 LEU B O 1
ATOM 2040 N N . LYS B 1 20 ? 30.737 -25.065 -10.910 1.00 104.57 17 LYS B N 1
ATOM 2041 C CA . LYS B 1 20 ? 30.262 -26.373 -11.349 1.00 103.47 17 LYS B CA 1
ATOM 2042 C C . LYS B 1 20 ? 30.994 -27.502 -10.631 1.00 97.96 17 LYS B C 1
ATOM 2043 O O . LYS B 1 20 ? 30.631 -28.671 -10.766 1.00 96.78 17 LYS B O 1
ATOM 2049 N N . ILE B 1 21 ? 32.027 -27.151 -9.871 1.00 92.94 18 ILE B N 1
ATOM 2050 C CA . ILE B 1 21 ? 32.807 -28.117 -9.108 1.00 90.10 18 ILE B CA 1
ATOM 2051 C C . ILE B 1 21 ? 32.346 -28.066 -7.659 1.00 98.68 18 ILE B C 1
ATOM 2052 O O . ILE B 1 21 ? 32.381 -27.006 -7.023 1.00 105.72 18 ILE B O 1
ATOM 2057 N N . ARG B 1 22 ? 31.914 -29.210 -7.139 1.00 104.14 19 ARG B N 1
ATOM 2058 C CA . ARG B 1 22 ? 31.493 -29.337 -5.753 1.00 111.27 19 ARG B CA 1
ATOM 2059 C C . ARG B 1 22 ? 32.187 -30.540 -5.135 1.00 111.86 19 ARG B C 1
ATOM 2060 O O . ARG B 1 22 ? 32.359 -31.572 -5.791 1.00 113.83 19 ARG B O 1
ATOM 2068 N N . ILE B 1 23 ? 32.594 -30.402 -3.876 1.00 105.69 20 ILE B N 1
ATOM 2069 C CA . ILE B 1 23 ? 33.257 -31.471 -3.137 1.00 96.42 20 IL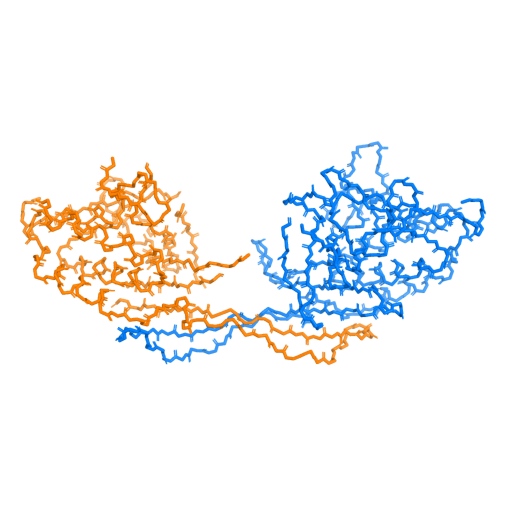E B CA 1
ATOM 2070 C C . ILE B 1 23 ? 32.278 -32.001 -2.100 1.00 96.29 20 ILE B C 1
ATOM 2071 O O . ILE B 1 23 ? 31.857 -31.266 -1.198 1.00 103.03 20 ILE B O 1
ATOM 2076 N N . LYS B 1 24 ? 31.914 -33.273 -2.230 1.00 94.27 21 LYS B N 1
ATOM 2077 C CA . LYS B 1 24 ? 30.979 -33.929 -1.330 1.00 98.91 21 LYS B CA 1
ATOM 2078 C C . LYS B 1 24 ? 31.585 -35.248 -0.865 1.00 103.38 21 LYS B C 1
ATOM 2079 O O . LYS B 1 24 ? 32.651 -35.664 -1.327 1.00 106.95 21 LYS B O 1
ATOM 2085 N N . GLN B 1 25 ? 30.897 -35.911 0.060 1.00 102.63 22 GLN B N 1
ATOM 2086 C CA . GLN B 1 25 ? 31.330 -37.211 0.550 1.00 107.63 22 GLN B CA 1
ATOM 2087 C C . GLN B 1 25 ? 30.115 -38.088 0.808 1.00 112.41 22 GLN B C 1
ATOM 2088 O O . GLN B 1 25 ? 29.039 -37.600 1.165 1.00 110.35 22 GLN B O 1
ATOM 2094 N N . ARG B 1 26 ? 30.301 -39.390 0.623 1.00 116.09 23 ARG B N 1
ATOM 2095 C CA . ARG B 1 26 ? 29.230 -40.358 0.823 1.00 114.43 23 ARG B CA 1
ATOM 2096 C C . ARG B 1 26 ? 28.934 -40.543 2.309 1.00 111.48 23 ARG B C 1
ATOM 2097 O O . ARG B 1 26 ? 28.002 -41.254 2.682 1.00 111.76 23 ARG B O 1
ATOM 2105 N N . VAL B 1 45 ? 38.538 -40.908 2.399 1.00 93.27 42 VAL B N 1
ATOM 2106 C CA . VAL B 1 45 ? 38.524 -41.544 1.088 1.00 95.39 42 VAL B CA 1
ATOM 2107 C C . VAL B 1 45 ? 37.110 -41.563 0.518 1.00 95.55 42 VAL B C 1
ATOM 2108 O O . VAL B 1 45 ? 36.906 -41.892 -0.650 1.00 89.46 42 VAL B O 1
ATOM 2112 N N . LYS B 1 46 ? 36.133 -41.214 1.354 1.00 105.72 43 LYS B N 1
ATOM 2113 C CA . LYS B 1 46 ? 34.742 -41.134 0.923 1.00 108.85 43 LYS B CA 1
ATOM 2114 C C . LYS B 1 46 ? 34.419 -39.826 0.214 1.00 106.23 43 LYS B C 1
ATOM 2115 O O . LYS B 1 46 ? 33.288 -39.656 -0.254 1.00 104.24 43 LYS B O 1
ATOM 2121 N N . HIS B 1 47 ? 35.378 -38.910 0.121 1.00 94.82 44 HIS B N 1
ATOM 2122 C CA . HIS B 1 47 ? 35.170 -37.617 -0.513 1.00 90.45 44 HIS B CA 1
ATOM 2123 C C . HIS B 1 47 ? 35.440 -37.720 -2.007 1.00 86.75 44 HIS B C 1
ATOM 2124 O O . HIS B 1 47 ? 36.417 -38.342 -2.434 1.00 81.08 44 HIS B O 1
ATOM 2131 N N . TYR B 1 48 ? 34.572 -37.099 -2.803 1.00 88.35 45 TYR B N 1
ATOM 2132 C CA . TYR B 1 48 ? 34.655 -37.195 -4.255 1.00 80.34 45 TYR B CA 1
ATOM 2133 C C . TYR B 1 48 ? 34.406 -35.826 -4.876 1.00 76.53 45 TYR B C 1
ATOM 2134 O O . TYR B 1 48 ? 33.899 -34.905 -4.227 1.00 76.57 45 TYR B O 1
ATOM 2143 N N . VAL B 1 49 ? 34.765 -35.705 -6.155 1.00 73.36 46 VAL B N 1
ATOM 2144 C CA . VAL B 1 49 ? 34.577 -34.480 -6.920 1.00 71.53 46 VAL B CA 1
ATOM 2145 C C . VAL B 1 49 ? 33.272 -34.582 -7.693 1.00 68.48 46 VAL B C 1
ATOM 2146 O O . VAL B 1 49 ? 33.052 -35.553 -8.427 1.00 63.45 46 VAL B O 1
ATOM 2150 N N . GLU B 1 50 ? 32.403 -33.588 -7.530 1.00 71.64 47 GLU B N 1
ATOM 2151 C CA . GLU B 1 50 ? 31.138 -33.519 -8.259 1.00 68.83 47 GLU B CA 1
ATOM 2152 C C . GLU B 1 50 ? 31.296 -32.477 -9.360 1.00 70.82 47 GLU B C 1
ATOM 2153 O O . GLU B 1 50 ? 31.252 -31.272 -9.102 1.00 69.47 47 GLU B O 1
ATOM 2159 N N . TRP B 1 51 ? 31.479 -32.942 -10.590 1.00 68.65 48 TRP B N 1
ATOM 2160 C CA . TRP B 1 51 ? 31.766 -32.072 -11.727 1.00 59.95 48 TRP B CA 1
ATOM 2161 C C . TRP B 1 51 ? 30.541 -32.043 -12.636 1.00 60.57 48 TRP B C 1
ATOM 2162 O O . TRP B 1 51 ? 30.287 -32.991 -13.383 1.00 62.68 48 TRP B O 1
ATOM 2173 N N . GLN B 1 52 ? 29.785 -30.950 -12.568 1.00 56.33 49 GLN B N 1
ATOM 2174 C CA . GLN B 1 52 ? 28.710 -30.714 -13.522 1.00 57.08 49 GLN B CA 1
ATOM 2175 C C . GLN B 1 52 ? 29.324 -30.310 -14.857 1.00 61.10 49 GLN B C 1
ATOM 2176 O O . GLN B 1 52 ? 29.262 -29.145 -15.261 1.00 63.53 49 GLN B O 1
ATOM 2182 N N . ILE B 1 53 ? 29.925 -31.274 -15.536 1.00 60.92 50 ILE B N 1
ATOM 2183 C CA . ILE B 1 53 ? 30.747 -31.024 -16.713 1.00 64.51 50 ILE B CA 1
ATOM 2184 C C . ILE B 1 53 ? 29.863 -30.708 -17.910 1.00 71.39 50 ILE B C 1
ATOM 2185 O O . ILE B 1 53 ? 28.811 -31.328 -18.112 1.00 70.19 50 ILE B O 1
ATOM 2190 N N . GLY B 1 54 ? 30.287 -29.723 -18.704 1.00 71.36 51 GLY B N 1
ATOM 2191 C CA . GLY B 1 54 ? 29.623 -29.369 -19.934 1.00 69.49 51 GLY B CA 1
ATOM 2192 C C . GLY B 1 54 ? 30.448 -29.745 -21.156 1.00 60.28 51 GLY B C 1
ATOM 2193 O O . GLY B 1 54 ? 31.517 -30.345 -21.070 1.00 52.86 51 GLY B O 1
ATOM 2194 N N . TYR B 1 55 ? 29.916 -29.373 -22.319 1.00 67.13 52 TYR B N 1
ATOM 2195 C CA . TYR B 1 55 ? 30.579 -29.660 -23.581 1.00 65.17 52 TYR B CA 1
ATOM 2196 C C . TYR B 1 55 ? 30.705 -28.458 -24.505 1.00 72.39 52 TYR B C 1
ATOM 2197 O O . TYR B 1 55 ? 31.381 -28.569 -25.533 1.00 73.54 52 TYR B O 1
ATOM 2206 N N . ASP B 1 56 ? 30.089 -27.322 -24.184 1.00 71.88 53 ASP B N 1
ATOM 2207 C CA . ASP B 1 56 ? 30.168 -26.152 -25.045 1.00 78.80 53 ASP B CA 1
ATOM 2208 C C . ASP B 1 56 ? 30.171 -24.896 -24.184 1.00 83.33 53 ASP B C 1
ATOM 2209 O O . ASP B 1 56 ? 30.041 -24.955 -22.958 1.00 83.00 53 ASP B O 1
ATOM 2214 N N . MET B 1 57 ? 30.320 -23.752 -24.846 1.00 90.95 54 MET B N 1
ATOM 2215 C CA . MET B 1 57 ? 30.308 -22.461 -24.179 1.00 97.23 54 MET B CA 1
ATOM 2216 C C . MET B 1 57 ? 30.039 -21.389 -25.223 1.00 102.62 54 MET B C 1
ATOM 2217 O O . MET B 1 57 ? 30.440 -21.522 -26.383 1.00 108.99 54 MET B O 1
ATOM 2222 N N . VAL B 1 58 ? 29.349 -20.334 -24.804 1.00 103.29 55 VAL B N 1
ATOM 2223 C CA . VAL B 1 58 ? 28.992 -19.254 -25.713 1.00 103.16 55 VAL B CA 1
ATOM 2224 C C . VAL B 1 58 ? 30.237 -18.498 -26.165 1.00 104.11 55 VAL B C 1
ATOM 2225 O O . VAL B 1 58 ? 30.979 -17.958 -25.346 1.00 105.38 55 VAL B O 1
ATOM 2229 N N . GLY B 1 64 ? 33.667 -18.752 -31.999 1.00 120.96 61 GLY B N 1
ATOM 2230 C CA . GLY B 1 64 ? 32.589 -19.704 -32.199 1.00 119.59 61 GLY B CA 1
ATOM 2231 C C . GLY B 1 64 ? 32.965 -20.849 -33.119 1.00 116.87 61 GLY B C 1
ATOM 2232 O O . GLY B 1 64 ? 33.650 -20.651 -34.123 1.00 122.88 61 GLY B O 1
ATOM 2233 N N . ASN B 1 65 ? 32.513 -22.055 -32.774 1.00 105.00 62 ASN B N 1
ATOM 2234 C CA . ASN B 1 65 ? 32.799 -23.248 -33.560 1.00 94.26 62 ASN B CA 1
ATOM 2235 C C . ASN B 1 65 ? 31.572 -23.854 -34.224 1.00 92.74 62 ASN B C 1
ATOM 2236 O O . ASN B 1 65 ? 31.711 -24.510 -35.258 1.00 84.61 62 ASN B O 1
ATOM 2241 N N . PHE B 1 66 ? 30.383 -23.658 -33.659 1.00 96.32 63 PHE B N 1
ATOM 2242 C CA . PHE B 1 66 ? 29.164 -24.200 -34.245 1.00 95.93 63 PHE B CA 1
ATOM 2243 C C . PHE B 1 66 ? 27.973 -23.399 -33.738 1.00 91.96 63 PHE B C 1
ATOM 2244 O O . PHE B 1 66 ? 28.098 -22.548 -32.854 1.00 87.02 63 PHE B O 1
ATOM 2252 N N . ILE B 1 67 ? 26.811 -23.685 -34.317 1.00 91.49 64 ILE B N 1
ATOM 2253 C CA . ILE B 1 67 ? 25.554 -23.060 -33.925 1.00 95.22 64 ILE B CA 1
ATOM 2254 C C . ILE B 1 67 ? 24.787 -24.050 -33.060 1.00 92.24 64 ILE B C 1
ATOM 2255 O O . ILE B 1 67 ? 24.443 -25.147 -33.515 1.00 90.79 64 ILE B O 1
ATOM 2260 N N . GLY B 1 68 ? 24.522 -23.668 -31.816 1.00 96.54 65 GLY B N 1
ATOM 2261 C CA . GLY B 1 68 ? 23.818 -24.533 -30.897 1.00 97.95 65 GLY B CA 1
ATOM 2262 C C . GLY B 1 68 ? 22.350 -24.689 -31.255 1.00 101.69 65 GLY B C 1
ATOM 2263 O O . GLY B 1 68 ? 21.830 -24.102 -32.205 1.00 108.16 65 GLY B O 1
ATOM 2264 N N . ALA B 1 69 ? 21.669 -25.517 -30.457 1.00 97.01 66 ALA B N 1
ATOM 2265 C CA . ALA B 1 69 ? 20.242 -25.738 -30.664 1.00 93.03 66 ALA B CA 1
ATOM 2266 C C . ALA B 1 69 ? 19.438 -24.471 -30.407 1.00 93.60 66 ALA B C 1
ATOM 2267 O O . ALA B 1 69 ? 18.361 -24.293 -30.986 1.00 95.79 66 ALA B O 1
ATOM 2269 N N . ASN B 1 70 ? 19.941 -23.584 -29.550 1.00 98.02 67 ASN B N 1
ATOM 2270 C CA . ASN B 1 70 ? 19.301 -22.299 -29.306 1.00 109.48 67 ASN B CA 1
ATOM 2271 C C . ASN B 1 70 ? 19.664 -21.249 -30.347 1.00 116.37 67 ASN B C 1
ATOM 2272 O O . ASN B 1 70 ? 19.175 -20.118 -30.259 1.00 120.13 67 ASN B O 1
ATOM 2277 N N . GLY B 1 71 ? 20.504 -21.591 -31.322 1.00 116.92 68 GLY B N 1
ATOM 2278 C CA . GLY B 1 71 ? 20.882 -20.649 -32.355 1.00 118.74 68 GLY B CA 1
ATOM 2279 C C . GLY B 1 71 ? 21.919 -19.630 -31.946 1.00 124.53 68 GLY B C 1
ATOM 2280 O O . GLY B 1 71 ? 22.004 -18.568 -32.570 1.00 132.26 68 GLY B O 1
ATOM 2281 N N . LYS B 1 72 ? 22.714 -19.917 -30.920 1.00 123.86 69 LYS B N 1
ATOM 2282 C CA . LYS B 1 72 ? 23.726 -18.997 -30.425 1.00 120.69 69 LYS B CA 1
ATOM 2283 C C . LYS B 1 72 ? 25.120 -19.483 -30.800 1.00 117.07 69 LYS B C 1
ATOM 2284 O O . LYS B 1 72 ? 25.334 -20.662 -31.092 1.00 111.85 69 LYS B O 1
ATOM 2290 N N . ASP B 1 73 ? 26.072 -18.552 -30.783 1.00 122.21 70 ASP B N 1
ATOM 2291 C CA . ASP B 1 73 ? 27.466 -18.872 -31.074 1.00 117.89 70 ASP B CA 1
ATOM 2292 C C . ASP B 1 73 ? 28.021 -19.755 -29.964 1.00 110.38 70 ASP B C 1
ATOM 2293 O O . ASP B 1 73 ? 28.176 -19.311 -28.822 1.00 110.39 70 ASP B O 1
ATOM 2298 N N . LYS B 1 74 ? 28.332 -21.002 -30.299 1.00 101.11 71 LYS B N 1
ATOM 2299 C CA . LYS B 1 74 ? 28.879 -21.956 -29.349 1.00 99.56 71 LYS B CA 1
ATOM 2300 C C . LYS B 1 74 ? 30.267 -22.396 -29.793 1.00 94.35 71 LYS B C 1
ATOM 2301 O O . LYS B 1 74 ? 30.550 -22.505 -30.990 1.00 87.96 71 LYS B O 1
ATOM 2307 N N . LYS B 1 75 ? 31.132 -22.645 -28.813 1.00 92.68 72 LYS B N 1
ATOM 2308 C CA . LYS B 1 75 ? 32.482 -23.126 -29.057 1.00 91.13 72 LYS B CA 1
ATOM 2309 C C . LYS B 1 75 ? 32.761 -24.323 -28.159 1.00 87.41 72 LYS B C 1
ATOM 2310 O O . LYS B 1 75 ? 32.084 -24.541 -27.151 1.00 84.41 72 LYS B O 1
ATOM 2316 N N . LEU B 1 76 ? 33.769 -25.102 -28.543 1.00 85.31 73 LEU B N 1
ATOM 2317 C CA . LEU B 1 76 ? 34.133 -26.290 -27.786 1.00 75.34 73 LEU B CA 1
ATOM 2318 C C . LEU B 1 76 ? 34.624 -25.909 -26.393 1.00 73.27 73 LEU B C 1
ATOM 2319 O O . LEU B 1 76 ? 35.230 -24.853 -26.189 1.00 69.14 73 LEU B O 1
ATOM 2324 N N . TYR B 1 77 ? 34.353 -26.786 -25.427 1.00 73.19 74 TYR B N 1
ATOM 2325 C CA . TYR B 1 77 ? 34.633 -26.488 -24.029 1.00 73.14 74 TYR B CA 1
ATOM 2326 C C . TYR B 1 77 ? 34.586 -27.776 -23.219 1.00 70.52 74 TYR B C 1
ATOM 2327 O O . TYR B 1 77 ? 33.706 -28.615 -23.429 1.00 74.38 74 TYR B O 1
ATOM 2336 N N . GLU B 1 78 ? 35.540 -27.917 -22.295 1.00 64.70 75 GLU B N 1
ATOM 2337 C CA . GLU B 1 78 ? 35.616 -29.054 -21.382 1.00 63.90 75 GLU B CA 1
ATOM 2338 C C . GLU B 1 78 ? 35.615 -30.391 -22.114 1.00 60.00 75 GLU B C 1
ATOM 2339 O O . GLU B 1 78 ? 36.613 -30.761 -22.741 1.00 62.86 75 GLU B O 1
ATOM 2345 N N . LEU B 1 79 ? 34.497 -31.117 -22.030 1.00 51.13 76 LEU B N 1
ATOM 2346 C CA . LEU B 1 79 ? 34.423 -32.463 -22.592 1.00 54.83 76 LEU B CA 1
ATOM 2347 C C . LEU B 1 79 ? 34.779 -32.469 -24.074 1.00 62.27 76 LEU B C 1
ATOM 2348 O O . LEU B 1 79 ? 35.597 -33.279 -24.525 1.00 62.31 76 LEU B O 1
ATOM 2353 N N . SER B 1 80 ? 34.172 -31.567 -24.851 1.00 59.81 77 SER B N 1
ATOM 2354 C CA . SER B 1 80 ? 34.477 -31.502 -26.276 1.00 62.60 77 SER B CA 1
ATOM 2355 C C . SER B 1 80 ? 35.907 -31.041 -26.524 1.00 67.41 77 SER B C 1
ATOM 2356 O O . SER B 1 80 ? 36.532 -31.467 -27.502 1.00 62.42 77 SER B O 1
ATOM 2359 N N . ASP B 1 81 ? 36.438 -30.173 -25.658 1.00 69.61 78 ASP B N 1
ATOM 2360 C CA . ASP B 1 81 ? 37.838 -29.774 -25.769 1.00 68.30 78 ASP B CA 1
ATOM 2361 C C . ASP B 1 81 ? 38.761 -30.970 -25.574 1.00 66.91 78 ASP B C 1
ATOM 2362 O O . ASP B 1 81 ? 39.770 -31.109 -26.276 1.00 64.38 78 ASP B O 1
ATOM 2367 N N . ILE B 1 82 ? 38.422 -31.848 -24.629 1.00 58.05 79 ILE B N 1
ATOM 2368 C CA . ILE B 1 82 ? 39.234 -33.032 -24.372 1.00 56.91 79 ILE B CA 1
ATOM 2369 C C . ILE B 1 82 ? 39.215 -33.963 -25.578 1.00 60.61 79 ILE B C 1
ATOM 2370 O O . ILE B 1 82 ? 40.262 -34.439 -26.033 1.00 60.03 79 ILE B O 1
ATOM 2375 N N . ILE B 1 83 ? 38.022 -34.234 -26.113 1.00 57.10 80 ILE B N 1
ATOM 2376 C CA . ILE B 1 83 ? 37.899 -35.143 -27.250 1.00 59.55 80 ILE B CA 1
ATOM 2377 C C . ILE B 1 83 ? 38.615 -34.578 -28.471 1.00 62.00 80 ILE B C 1
ATOM 2378 O O . ILE B 1 83 ? 39.258 -35.317 -29.227 1.00 61.36 80 ILE B O 1
ATOM 2383 N N . PHE B 1 84 ? 38.522 -33.264 -28.681 1.00 57.50 81 PHE B N 1
ATOM 2384 C CA . PHE B 1 84 ? 39.148 -32.656 -29.851 1.00 66.94 81 PHE B CA 1
ATOM 2385 C C . PHE B 1 84 ? 40.666 -32.775 -29.795 1.00 66.32 81 PHE B C 1
ATOM 2386 O O . PHE B 1 84 ? 41.311 -33.018 -30.821 1.00 61.63 81 PHE B O 1
ATOM 2394 N N . GLN B 1 85 ? 41.254 -32.609 -28.609 1.00 63.43 82 GLN B N 1
ATOM 2395 C CA . GLN B 1 85 ? 42.707 -32.681 -28.498 1.00 65.24 82 GLN B CA 1
ATOM 2396 C C . GLN B 1 85 ? 43.208 -34.109 -28.677 1.00 56.97 82 GLN B C 1
ATOM 2397 O O . GLN B 1 85 ? 44.213 -34.337 -29.358 1.00 65.03 82 GLN B O 1
ATOM 2403 N N . PHE B 1 86 ? 42.517 -35.086 -28.086 1.00 55.44 83 PHE B N 1
ATOM 2404 C CA . PHE B 1 86 ? 42.955 -36.471 -28.228 1.00 59.93 83 PHE B CA 1
ATOM 2405 C C . PHE B 1 86 ? 42.702 -37.001 -29.634 1.00 59.69 83 PHE B C 1
ATOM 2406 O O . PHE B 1 86 ? 43.373 -37.944 -30.070 1.00 63.36 83 PHE B O 1
ATOM 2414 N N . PHE B 1 87 ? 41.746 -36.416 -30.356 1.00 57.18 84 PHE B N 1
ATOM 2415 C CA . PHE B 1 87 ? 41.618 -36.716 -31.778 1.00 61.04 84 PHE B CA 1
ATOM 2416 C C . PHE B 1 87 ? 42.725 -36.036 -32.573 1.00 67.44 84 PHE B C 1
ATOM 2417 O O . PHE B 1 87 ? 43.242 -36.602 -33.544 1.00 68.48 84 PHE B O 1
ATOM 2425 N N . LYS B 1 88 ? 43.107 -34.824 -32.165 1.00 69.87 85 LYS B N 1
ATOM 2426 C CA . LYS B 1 88 ? 44.189 -34.112 -32.835 1.00 72.16 85 LYS B CA 1
ATOM 2427 C C . LYS B 1 88 ? 45.521 -34.832 -32.674 1.00 77.46 85 LYS B C 1
ATOM 2428 O O . LYS B 1 88 ? 46.366 -34.776 -33.574 1.00 65.17 85 LYS B O 1
ATOM 2434 N N . HIS B 1 89 ? 45.730 -35.511 -31.547 1.00 77.84 86 HIS B N 1
ATOM 2435 C CA . HIS B 1 89 ? 46.955 -36.258 -31.307 1.00 73.09 86 HIS B CA 1
ATOM 2436 C C . HIS B 1 89 ? 46.812 -37.735 -31.652 1.00 73.26 86 HIS B C 1
ATOM 2437 O O . HIS B 1 89 ? 47.605 -38.556 -31.180 1.00 73.27 86 HIS B O 1
ATOM 2444 N N . ASN B 1 90 ? 45.808 -38.084 -32.455 1.00 69.78 87 ASN B N 1
ATOM 2445 C CA . ASN B 1 90 ? 45.650 -39.414 -33.040 1.00 70.96 87 ASN B CA 1
ATOM 2446 C C . ASN B 1 90 ? 45.478 -40.511 -31.995 1.00 66.08 87 ASN B C 1
ATOM 2447 O O . ASN B 1 90 ? 45.754 -41.682 -32.277 1.00 61.93 87 ASN B O 1
ATOM 2452 N N . ILE B 1 91 ? 45.030 -40.163 -30.788 1.00 66.29 88 ILE B N 1
ATOM 2453 C CA . ILE B 1 91 ? 44.656 -41.200 -29.834 1.00 58.35 88 ILE B CA 1
ATOM 2454 C C . ILE B 1 91 ? 43.224 -41.653 -30.087 1.00 61.25 88 ILE B C 1
ATOM 2455 O O . ILE B 1 91 ? 42.914 -42.850 -30.023 1.00 59.22 88 ILE B O 1
ATOM 2460 N N . ILE B 1 92 ? 42.334 -40.711 -30.387 1.00 62.37 89 ILE B N 1
ATOM 2461 C CA . ILE B 1 92 ? 40.960 -41.025 -30.768 1.00 61.98 89 ILE B CA 1
ATOM 2462 C C . ILE B 1 92 ? 40.898 -41.150 -32.285 1.00 67.03 89 ILE B C 1
ATOM 2463 O O . ILE B 1 92 ? 41.208 -40.196 -33.006 1.00 62.61 89 ILE B O 1
ATOM 2468 N N . LEU B 1 93 ? 40.499 -42.323 -32.770 1.00 80.42 90 LEU B N 1
ATOM 2469 C CA . LEU B 1 93 ? 40.376 -42.553 -34.201 1.00 86.16 90 LEU B CA 1
ATOM 2470 C C . LEU B 1 93 ? 39.158 -41.832 -34.763 1.00 90.02 90 LEU B C 1
ATOM 2471 O O . LEU B 1 93 ? 38.158 -41.620 -34.070 1.00 90.39 90 LEU B O 1
ATOM 2476 N N . LYS B 1 94 ? 39.250 -41.454 -36.041 1.00 88.69 91 LYS B N 1
ATOM 2477 C CA . LYS B 1 94 ? 38.095 -40.869 -36.711 1.00 88.68 91 LYS B CA 1
ATOM 2478 C C . LYS B 1 94 ? 36.976 -41.889 -36.871 1.00 90.13 91 LYS B C 1
ATOM 2479 O O . LYS B 1 94 ? 35.799 -41.514 -36.917 1.00 85.14 91 LYS B O 1
ATOM 2485 N N . GLU B 1 95 ? 37.322 -43.178 -36.942 1.00 91.15 92 GLU B N 1
ATOM 2486 C CA . GLU B 1 95 ? 36.306 -44.220 -37.027 1.00 91.41 92 GLU B CA 1
ATOM 2487 C C . GLU B 1 95 ? 35.457 -44.269 -35.766 1.00 84.90 92 GLU B C 1
ATOM 2488 O O . GLU B 1 95 ? 34.263 -44.586 -35.834 1.00 83.02 92 GLU B O 1
ATOM 2494 N N . ASN B 1 96 ? 36.053 -43.964 -34.611 1.00 80.21 93 ASN B N 1
ATOM 2495 C CA . ASN B 1 96 ? 35.282 -43.900 -33.376 1.00 79.67 93 ASN B CA 1
ATOM 2496 C C . ASN B 1 96 ? 34.283 -42.753 -33.414 1.00 69.48 93 ASN B C 1
ATOM 2497 O O . ASN B 1 96 ? 33.136 -42.907 -32.982 1.00 69.91 93 ASN B O 1
ATOM 2502 N N . LEU B 1 97 ? 34.701 -41.595 -33.929 1.00 62.70 94 LEU B N 1
ATOM 2503 C CA . LEU B 1 97 ? 33.787 -40.464 -34.024 1.00 63.78 94 LEU B CA 1
ATOM 2504 C C . LEU B 1 97 ? 32.714 -40.698 -35.078 1.00 68.20 94 LEU B C 1
ATOM 2505 O O . LEU B 1 97 ? 31.586 -40.216 -34.925 1.00 70.02 94 LEU B O 1
ATOM 2510 N N . PHE B 1 98 ? 33.040 -41.425 -36.151 1.00 69.90 95 PHE B N 1
ATOM 2511 C CA . PHE B 1 98 ? 32.019 -41.783 -37.130 1.00 71.47 95 PHE B CA 1
ATOM 2512 C C . PHE B 1 98 ? 30.995 -42.738 -36.528 1.00 72.49 95 PHE B C 1
ATOM 2513 O O . PHE B 1 98 ? 29.794 -42.621 -36.798 1.00 72.00 95 PHE B O 1
ATOM 2521 N N . GLY B 1 99 ? 31.452 -43.690 -35.712 1.00 68.79 96 GLY B N 1
ATOM 2522 C CA . GLY B 1 99 ? 30.525 -44.614 -35.080 1.00 72.84 96 GLY B CA 1
ATOM 2523 C C . GLY B 1 99 ? 29.620 -43.934 -34.070 1.00 69.37 96 GLY B C 1
ATOM 2524 O O . GLY B 1 99 ? 28.444 -44.286 -33.942 1.00 73.54 96 GLY B O 1
ATOM 2525 N N . ILE B 1 100 ? 30.152 -42.950 -33.343 1.00 62.81 97 ILE B N 1
ATOM 2526 C CA . ILE B 1 100 ? 29.331 -42.209 -32.391 1.00 64.78 97 ILE B CA 1
ATOM 2527 C C . ILE B 1 100 ? 28.345 -41.310 -33.125 1.00 66.86 97 ILE B C 1
ATOM 2528 O O . ILE B 1 100 ? 27.194 -41.154 -32.702 1.00 68.34 97 ILE B O 1
ATOM 2533 N N . LYS B 1 101 ? 28.774 -40.714 -34.241 1.00 67.07 98 LYS B N 1
ATOM 2534 C CA . LYS B 1 101 ? 27.874 -39.875 -35.027 1.00 62.11 98 LYS B CA 1
ATOM 2535 C C . LYS B 1 101 ? 26.686 -40.677 -35.541 1.00 62.24 98 LYS B C 1
ATOM 2536 O O . LYS B 1 101 ? 25.528 -40.287 -35.348 1.00 69.90 98 LYS B O 1
ATOM 2542 N N . ASN B 1 102 ? 26.954 -41.807 -36.202 1.00 65.71 99 ASN B N 1
ATOM 2543 C CA . ASN B 1 102 ? 25.872 -42.634 -36.726 1.00 71.89 99 ASN B CA 1
ATOM 2544 C C . ASN B 1 102 ? 24.989 -43.175 -35.610 1.00 65.67 99 ASN B C 1
ATOM 2545 O O . ASN B 1 102 ? 23.780 -43.344 -35.802 1.00 66.15 99 ASN B O 1
ATOM 2550 N N . PHE B 1 103 ? 25.572 -43.447 -34.442 1.00 64.48 100 PHE B N 1
ATOM 2551 C CA . PHE B 1 103 ? 24.780 -43.895 -33.304 1.00 55.70 100 PHE B CA 1
ATOM 2552 C C . PHE B 1 103 ? 23.810 -42.810 -32.855 1.00 62.15 100 PHE B C 1
ATOM 2553 O O . PHE B 1 103 ? 22.620 -43.072 -32.645 1.00 66.11 100 PHE B O 1
ATOM 2561 N N . LEU B 1 104 ? 24.297 -41.574 -32.721 1.00 63.95 101 LEU B N 1
ATOM 2562 C CA . LEU B 1 104 ? 23.442 -40.490 -32.250 1.00 62.09 101 LEU B CA 1
ATOM 2563 C C . LEU B 1 104 ? 22.458 -40.032 -33.319 1.00 69.65 101 LEU B C 1
ATOM 2564 O O . LEU B 1 104 ? 21.380 -39.524 -32.987 1.00 72.61 101 LEU B O 1
ATOM 2569 N N . GLU B 1 105 ? 22.804 -40.194 -34.597 1.00 72.70 102 GLU B N 1
ATOM 2570 C CA . GLU B 1 105 ? 21.886 -39.804 -35.662 1.00 73.05 102 GLU B CA 1
ATOM 2571 C C . GLU B 1 105 ? 20.771 -40.826 -35.846 1.00 65.68 102 GLU B C 1
ATOM 2572 O O . GLU B 1 105 ? 19.628 -40.455 -36.134 1.00 71.20 102 GLU B O 1
ATOM 2578 N N . ASN B 1 106 ? 21.083 -42.114 -35.682 1.00 60.58 103 ASN B N 1
ATOM 2579 C CA . ASN B 1 106 ? 20.085 -43.154 -35.900 1.00 70.04 103 ASN B CA 1
ATOM 2580 C C . ASN B 1 106 ? 19.217 -43.389 -34.673 1.00 74.95 103 ASN B C 1
ATOM 2581 O O . ASN B 1 106 ? 18.075 -43.845 -34.806 1.00 77.57 103 ASN B O 1
ATOM 2586 N N . ASN B 1 107 ? 19.728 -43.087 -33.484 1.00 76.91 104 ASN B N 1
ATOM 2587 C CA . ASN B 1 107 ? 19.008 -43.408 -32.262 1.00 67.08 104 ASN B CA 1
ATOM 2588 C C . ASN B 1 107 ? 17.823 -42.472 -32.062 1.00 69.28 104 ASN B C 1
ATOM 2589 O O . ASN B 1 107 ? 17.909 -41.267 -32.312 1.00 72.14 104 ASN B O 1
ATOM 2594 N N . GLU B 1 108 ? 16.709 -43.042 -31.605 1.00 70.52 105 GLU B N 1
ATOM 2595 C CA . GLU B 1 108 ? 15.522 -42.278 -31.257 1.00 77.76 105 GLU B CA 1
ATOM 2596 C C . GLU B 1 108 ? 15.136 -42.429 -29.793 1.00 77.43 105 GLU B C 1
ATOM 2597 O O . GLU B 1 108 ? 14.174 -41.790 -29.353 1.00 88.44 105 GLU B O 1
ATOM 2603 N N . GLU B 1 109 ? 15.852 -43.255 -29.031 1.00 72.18 106 GLU B N 1
ATOM 2604 C CA . GLU B 1 109 ? 15.611 -43.417 -27.601 1.00 72.08 106 GLU B CA 1
ATOM 2605 C C . GLU B 1 109 ? 16.433 -42.376 -26.850 1.00 68.13 106 GLU B C 1
ATOM 2606 O O . GLU B 1 1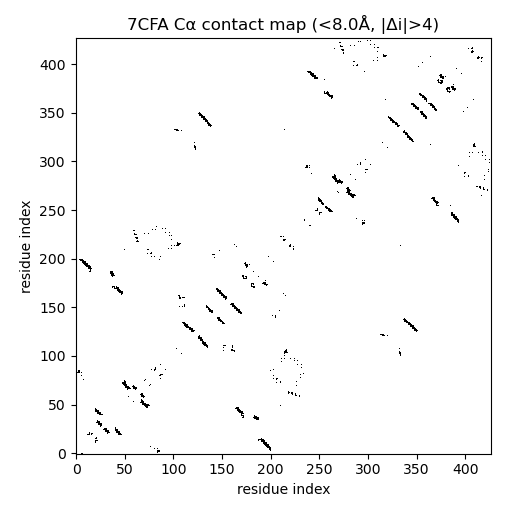09 ? 17.661 -42.488 -26.763 1.00 70.66 106 GLU B O 1
ATOM 2612 N N . LEU B 1 110 ? 15.760 -41.367 -26.309 1.00 64.68 107 LEU B N 1
ATOM 2613 C CA . LEU B 1 110 ? 16.407 -40.314 -25.544 1.00 60.01 107 LEU B CA 1
ATOM 2614 C C . LEU B 1 110 ? 16.112 -40.487 -24.060 1.00 63.06 107 LEU B C 1
ATOM 2615 O O . LEU B 1 110 ? 15.030 -40.938 -23.672 1.00 59.00 107 LEU B O 1
ATOM 2620 N N . ILE B 1 111 ? 17.094 -40.115 -23.236 1.00 56.81 108 ILE B N 1
ATOM 2621 C CA . ILE B 1 111 ? 16.971 -40.301 -21.792 1.00 56.90 108 ILE B CA 1
ATOM 2622 C C . ILE B 1 111 ? 15.841 -39.444 -21.230 1.00 58.72 108 ILE B C 1
ATOM 2623 O O . ILE B 1 111 ? 15.100 -39.874 -20.336 1.00 62.24 108 ILE B O 1
ATOM 2628 N N . GLU B 1 112 ? 15.683 -38.222 -21.747 1.00 55.76 109 GLU B N 1
ATOM 2629 C CA . GLU B 1 112 ? 14.628 -37.339 -21.255 1.00 61.42 109 GLU B CA 1
ATOM 2630 C C . GLU B 1 112 ? 13.242 -37.940 -21.466 1.00 61.42 109 GLU B C 1
ATOM 2631 O O . GLU B 1 112 ? 12.346 -37.742 -20.637 1.00 64.35 109 GLU B O 1
ATOM 2637 N N . ASP B 1 113 ? 13.048 -38.680 -22.559 1.00 54.86 110 ASP B N 1
ATOM 2638 C CA . ASP B 1 113 ? 11.757 -39.303 -22.822 1.00 55.04 110 ASP B CA 1
ATOM 2639 C C . ASP B 1 113 ? 11.587 -40.635 -22.103 1.00 56.14 110 ASP B C 1
ATOM 2640 O O . ASP B 1 113 ? 10.451 -41.087 -21.928 1.00 57.47 110 ASP B O 1
ATOM 2645 N N . LYS B 1 114 ? 12.682 -41.274 -21.687 1.00 55.55 111 LYS B N 1
ATOM 2646 C CA . LYS B 1 114 ? 12.601 -42.544 -20.976 1.00 62.67 111 LYS B CA 1
ATOM 2647 C C . LYS B 1 114 ? 12.551 -42.382 -19.463 1.00 63.95 111 LYS B C 1
ATOM 2648 O O . LYS B 1 114 ? 12.134 -43.317 -18.770 1.00 56.49 111 LYS B O 1
ATOM 2654 N N . MET B 1 115 ? 12.966 -41.232 -18.935 1.00 62.45 112 MET B N 1
ATOM 2655 C CA . MET B 1 115 ? 12.877 -40.948 -17.506 1.00 57.56 112 MET B CA 1
ATOM 2656 C C . MET B 1 115 ? 11.546 -40.258 -17.235 1.00 56.41 112 MET B C 1
ATOM 2657 O O . MET B 1 115 ? 11.367 -39.084 -17.577 1.00 68.52 112 MET B O 1
ATOM 2662 N N . LYS B 1 116 ? 10.613 -40.980 -16.623 1.00 54.07 113 LYS B N 1
ATOM 2663 C CA . LYS B 1 116 ? 9.285 -40.458 -16.331 1.00 63.26 113 LYS B CA 1
ATOM 2664 C C . LYS B 1 116 ? 9.168 -40.121 -14.850 1.00 60.81 113 LYS B C 1
ATOM 2665 O O . LYS B 1 116 ? 9.489 -40.949 -13.991 1.00 55.60 113 LYS B O 1
ATOM 2671 N N . ILE B 1 117 ? 8.707 -38.909 -14.560 1.00 60.62 114 ILE B N 1
ATOM 2672 C CA . ILE B 1 117 ? 8.379 -38.520 -13.194 1.00 57.55 114 ILE B CA 1
ATOM 2673 C C . ILE B 1 117 ? 7.009 -39.086 -12.846 1.00 60.16 114 ILE B C 1
ATOM 2674 O O . ILE B 1 117 ? 6.043 -38.911 -13.598 1.00 62.46 114 ILE B O 1
ATOM 2679 N N . ASN B 1 118 ? 6.922 -39.773 -11.712 1.00 60.63 115 ASN B N 1
ATOM 2680 C CA . ASN B 1 118 ? 5.700 -40.446 -11.299 1.00 59.50 115 ASN B CA 1
ATOM 2681 C C . ASN B 1 118 ? 5.084 -39.740 -10.099 1.00 57.43 115 ASN B C 1
ATOM 2682 O O . ASN B 1 118 ? 5.796 -39.301 -9.190 1.00 51.24 115 ASN B O 1
ATOM 2687 N N . ARG B 1 119 ? 3.756 -39.637 -10.105 1.00 59.92 116 ARG B N 1
ATOM 2688 C CA . ARG B 1 119 ? 2.996 -39.045 -9.012 1.00 55.37 116 ARG B CA 1
ATOM 2689 C C . ARG B 1 119 ? 1.948 -40.050 -8.560 1.00 53.62 116 ARG B C 1
ATOM 2690 O O . ARG B 1 119 ? 1.158 -40.534 -9.377 1.00 58.70 116 ARG B O 1
ATOM 2698 N N . THR B 1 120 ? 1.944 -40.368 -7.268 1.00 43.95 117 THR B N 1
ATOM 2699 C CA . THR B 1 120 ? 0.988 -41.327 -6.741 1.00 45.27 117 THR B CA 1
ATOM 2700 C C . THR B 1 120 ? -0.366 -40.664 -6.506 1.00 55.65 117 THR B C 1
ATOM 2701 O O . THR B 1 120 ? -0.482 -39.440 -6.394 1.00 58.10 117 THR B O 1
ATOM 2705 N N . ASN B 1 121 ? -1.401 -41.496 -6.437 1.00 58.75 118 ASN B N 1
ATOM 2706 C CA . ASN B 1 121 ? -2.740 -41.003 -6.153 1.00 57.54 118 ASN B CA 1
ATOM 2707 C C . ASN B 1 121 ? -2.829 -40.503 -4.715 1.00 56.37 118 ASN B C 1
ATOM 2708 O O . ASN B 1 121 ? -2.160 -41.014 -3.813 1.00 55.56 118 ASN B O 1
ATOM 2713 N N . PHE B 1 122 ? -3.664 -39.488 -4.509 1.00 59.24 119 PHE B N 1
ATOM 2714 C CA . PHE B 1 122 ? -3.829 -38.915 -3.181 1.00 53.04 119 PHE B CA 1
ATOM 2715 C C . PHE B 1 122 ? -4.477 -39.922 -2.241 1.00 63.68 119 PHE B C 1
ATOM 2716 O O . PHE B 1 122 ? -5.544 -40.470 -2.537 1.00 72.27 119 PHE B O 1
ATOM 2724 N N . THR B 1 123 ? -3.826 -40.169 -1.109 1.00 63.53 120 THR B N 1
ATOM 2725 C CA . THR B 1 123 ? -4.361 -41.025 -0.064 1.00 67.22 120 THR B CA 1
ATOM 2726 C C . THR B 1 123 ? -4.520 -40.220 1.219 1.00 64.69 120 THR B C 1
ATOM 2727 O O . THR B 1 123 ? -3.847 -39.208 1.433 1.00 60.26 120 THR B O 1
ATOM 2731 N N . GLN B 1 124 ? -5.426 -40.685 2.074 1.00 69.12 121 GLN B N 1
ATOM 2732 C CA . GLN B 1 124 ? -5.703 -40.003 3.329 1.00 62.03 121 GLN B CA 1
ATOM 2733 C C . GLN B 1 124 ? -4.573 -40.245 4.320 1.00 61.28 121 GLN B C 1
ATOM 2734 O O . GLN B 1 124 ? -4.178 -41.390 4.562 1.00 69.58 121 GLN B O 1
ATOM 2740 N N . LYS B 1 125 ? -4.052 -39.161 4.887 1.00 57.53 122 LYS B N 1
ATOM 2741 C CA . LYS B 1 125 ? -2.960 -39.217 5.848 1.00 58.11 122 LYS B CA 1
ATOM 2742 C C . LYS B 1 125 ? -3.264 -38.248 6.977 1.00 57.87 122 LYS B C 1
ATOM 2743 O O . LYS B 1 125 ? -3.617 -37.092 6.728 1.00 62.00 122 LYS B O 1
ATOM 2749 N N . GLN B 1 126 ? -3.133 -38.721 8.211 1.00 59.72 123 GLN B N 1
ATOM 2750 C CA . GLN B 1 126 ? -3.419 -37.920 9.393 1.00 60.56 123 GLN B CA 1
ATOM 2751 C C . GLN B 1 126 ? -2.119 -37.665 10.142 1.00 57.60 123 GLN B C 1
ATOM 2752 O O . GLN B 1 126 ? -1.381 -38.606 10.454 1.00 57.19 123 GLN B O 1
ATOM 2758 N N . VAL B 1 127 ? -1.834 -36.394 10.410 1.00 55.27 124 VAL B N 1
ATOM 2759 C CA . VAL B 1 127 ? -0.689 -35.985 11.212 1.00 50.87 124 VAL B CA 1
ATOM 2760 C C . VAL B 1 127 ? -1.196 -35.046 12.295 1.00 56.83 124 VAL B C 1
ATOM 2761 O O . VAL B 1 127 ? -1.880 -34.062 11.994 1.00 57.92 124 VAL B O 1
ATOM 2765 N N . ALA B 1 128 ? -0.872 -35.359 13.551 1.00 58.58 125 ALA B N 1
ATOM 2766 C CA . ALA B 1 128 ? -1.306 -34.567 14.702 1.00 53.95 125 ALA B CA 1
ATOM 2767 C C . ALA B 1 128 ? -2.825 -34.442 14.764 1.00 51.94 125 ALA B C 1
ATOM 2768 O O . ALA B 1 128 ? -3.357 -33.443 15.253 1.00 54.52 125 ALA B O 1
ATOM 2770 N N . GLY B 1 129 ? -3.537 -35.452 14.268 1.00 59.67 126 GLY B N 1
ATOM 2771 C CA . GLY B 1 129 ? -4.984 -35.422 14.238 1.00 60.87 126 GLY B CA 1
ATOM 2772 C C . GLY B 1 129 ? -5.591 -34.604 13.120 1.00 63.95 126 GLY B C 1
ATOM 2773 O O . GLY B 1 129 ? -6.822 -34.510 13.044 1.00 66.88 126 GLY B O 1
ATOM 2774 N N . ILE B 1 130 ? -4.775 -34.011 12.251 1.00 60.81 127 ILE B N 1
ATOM 2775 C CA . ILE B 1 130 ? -5.254 -33.207 11.132 1.00 55.56 127 ILE B CA 1
ATOM 2776 C C . ILE B 1 130 ? -5.265 -34.077 9.884 1.00 53.16 127 ILE B C 1
ATOM 2777 O O . ILE B 1 130 ? -4.277 -34.760 9.583 1.00 55.12 127 ILE B O 1
ATOM 2782 N N . ASN B 1 131 ? -6.378 -34.053 9.157 1.00 54.62 128 ASN B N 1
ATOM 2783 C CA . ASN B 1 131 ? -6.570 -34.907 7.989 1.00 53.75 128 ASN B CA 1
ATOM 2784 C C . ASN B 1 131 ? -5.977 -34.224 6.761 1.00 51.79 128 ASN B C 1
ATOM 2785 O O . ASN B 1 131 ? -6.465 -33.176 6.326 1.00 55.94 128 ASN B O 1
ATOM 2790 N N . PHE B 1 132 ? -4.928 -34.821 6.205 1.00 49.83 129 PHE B N 1
ATOM 2791 C CA . PHE B 1 132 ? -4.302 -34.359 4.977 1.00 54.98 129 PHE B CA 1
ATOM 2792 C C . PHE B 1 132 ? -4.532 -35.370 3.861 1.00 51.73 129 PHE B C 1
ATOM 2793 O O . PHE B 1 132 ? -4.910 -36.522 4.093 1.00 50.45 129 PHE B O 1
ATOM 2801 N N . LEU B 1 133 ? -4.287 -34.923 2.635 1.00 52.37 130 LEU B N 1
ATOM 2802 C CA . LEU B 1 133 ? -4.144 -35.807 1.487 1.00 40.48 130 LEU B CA 1
ATOM 2803 C C . LEU B 1 133 ? -2.657 -35.912 1.173 1.00 43.26 130 LEU B C 1
ATOM 2804 O O . LEU B 1 133 ? -1.970 -34.890 1.070 1.00 39.00 130 LEU B O 1
ATOM 2809 N N . GLU B 1 134 ? -2.162 -37.139 1.042 1.00 38.13 131 GLU B N 1
ATOM 2810 C CA . GLU B 1 134 ? -0.747 -37.400 0.826 1.00 41.44 131 GLU B CA 1
ATOM 2811 C C . GLU B 1 134 ? -0.521 -37.940 -0.579 1.00 48.42 131 GLU B C 1
ATOM 2812 O O . GLU B 1 134 ? -1.260 -38.810 -1.049 1.00 47.17 131 GLU B O 1
ATOM 2818 N N . SER B 1 135 ? 0.506 -37.414 -1.242 1.00 46.67 132 SER B N 1
ATOM 2819 C CA . SER B 1 135 ? 0.935 -37.916 -2.537 1.00 43.39 132 SER B CA 1
ATOM 2820 C C . SER B 1 135 ? 2.455 -37.867 -2.594 1.00 46.38 132 SER B C 1
ATOM 2821 O O . SER B 1 135 ? 3.085 -37.017 -1.959 1.00 50.94 132 SER B O 1
ATOM 2824 N N . TYR B 1 136 ? 3.038 -38.789 -3.354 1.00 45.25 133 TYR B N 1
ATOM 2825 C CA . TYR B 1 136 ? 4.482 -38.858 -3.542 1.00 43.05 133 TYR B CA 1
ATOM 2826 C C . TYR B 1 136 ? 4.830 -38.526 -4.987 1.00 42.89 133 TYR B C 1
ATOM 2827 O O . TYR B 1 136 ? 4.195 -39.036 -5.917 1.00 49.08 133 TYR B O 1
ATOM 2836 N N . VAL B 1 137 ? 5.831 -37.669 -5.168 1.00 47.54 134 VAL B N 1
ATOM 2837 C CA . VAL B 1 137 ? 6.362 -37.319 -6.481 1.00 50.21 134 VAL B CA 1
ATOM 2838 C C . VAL B 1 137 ? 7.737 -37.964 -6.592 1.00 51.78 134 VAL B C 1
ATOM 2839 O O . VAL B 1 137 ? 8.654 -37.627 -5.832 1.00 50.67 134 VAL B O 1
ATOM 2843 N N . SER B 1 138 ? 7.887 -38.889 -7.537 1.00 48.17 135 SER B N 1
ATOM 2844 C CA . SER B 1 138 ? 9.113 -39.664 -7.688 1.00 44.86 135 SER B CA 1
ATOM 2845 C C . SER B 1 138 ? 9.898 -39.157 -8.891 1.00 45.26 135 SER B C 1
ATOM 2846 O O . SER B 1 138 ? 9.382 -39.141 -10.013 1.00 45.29 135 SER B O 1
ATOM 2849 N N . TYR B 1 139 ? 11.146 -38.751 -8.652 1.00 42.01 136 TYR B N 1
ATOM 2850 C CA . TYR B 1 139 ? 12.034 -38.312 -9.718 1.00 36.84 136 TYR B CA 1
ATOM 2851 C C . TYR B 1 139 ? 13.053 -39.400 -10.002 1.00 43.92 136 TYR B C 1
ATOM 2852 O O . TYR B 1 139 ? 13.780 -39.807 -9.080 1.00 38.97 136 TYR B O 1
ATOM 2861 N N . PRO B 1 140 ? 13.150 -39.899 -11.230 1.00 50.32 137 PRO B N 1
ATOM 2862 C CA . PRO B 1 140 ? 14.142 -40.934 -11.523 1.00 38.76 137 PRO B CA 1
ATOM 2863 C C . PRO B 1 140 ? 15.548 -40.360 -11.560 1.00 38.25 137 PRO B C 1
ATOM 2864 O O . PRO B 1 140 ? 15.762 -39.157 -11.723 1.00 41.13 137 PRO B O 1
ATOM 2868 N N . LEU B 1 141 ? 16.518 -41.254 -11.390 1.00 42.25 138 LEU B N 1
ATOM 2869 C CA . LEU B 1 141 ? 17.919 -40.907 -11.564 1.00 46.43 138 LEU B CA 1
ATOM 2870 C C . LEU B 1 141 ? 18.634 -42.102 -12.173 1.00 44.95 138 LEU B C 1
ATOM 2871 O O . LEU B 1 141 ? 18.295 -43.255 -11.893 1.00 47.27 138 LEU B O 1
ATOM 2876 N N . LEU B 1 142 ? 19.628 -41.814 -13.006 1.00 41.43 139 LEU B N 1
ATOM 2877 C CA . LEU B 1 142 ? 20.407 -42.840 -13.679 1.00 47.13 139 LEU B CA 1
ATOM 2878 C C . LEU B 1 142 ? 21.845 -42.802 -13.185 1.00 48.54 139 LEU B C 1
ATOM 2879 O O . LEU B 1 142 ? 22.406 -41.726 -12.953 1.00 45.71 139 LEU B O 1
ATOM 2884 N N . VAL B 1 143 ? 22.434 -43.983 -13.026 1.00 46.73 140 VAL B N 1
ATOM 2885 C CA . VAL B 1 143 ? 23.827 -44.134 -12.623 1.00 42.31 140 VAL B CA 1
ATOM 2886 C C . VAL B 1 143 ? 24.532 -44.966 -13.684 1.00 51.80 140 VAL B C 1
ATOM 2887 O O . VAL B 1 143 ? 24.124 -46.101 -13.962 1.00 56.04 140 VAL B O 1
ATOM 2891 N N . TYR B 1 144 ? 25.582 -44.406 -14.274 1.00 46.85 141 TYR B N 1
ATOM 2892 C CA . TYR B 1 144 ? 26.421 -45.114 -15.231 1.00 43.67 141 TYR B CA 1
ATOM 2893 C C . TYR B 1 144 ? 27.799 -45.295 -14.610 1.00 43.93 141 TYR B C 1
ATOM 2894 O O . TYR B 1 144 ? 28.457 -44.311 -14.256 1.00 50.16 141 TYR B O 1
ATOM 2903 N N . GLN B 1 145 ? 28.225 -46.544 -14.471 1.00 52.83 142 GLN B N 1
ATOM 2904 C CA . GLN B 1 145 ? 29.499 -46.872 -13.848 1.00 65.70 142 GLN B CA 1
ATOM 2905 C C . GLN B 1 145 ? 30.548 -47.129 -14.921 1.00 63.37 142 GLN B C 1
ATOM 2906 O O . GLN B 1 145 ? 30.287 -47.847 -15.892 1.00 67.07 142 GLN B O 1
ATOM 2912 N N . PHE B 1 146 ? 31.725 -46.539 -14.746 1.00 76.88 143 PHE B N 1
ATOM 2913 C CA . PHE B 1 146 ? 32.827 -46.747 -15.677 1.00 79.63 143 PHE B CA 1
ATOM 2914 C C . PHE B 1 146 ? 33.696 -47.914 -15.221 1.00 87.57 143 PHE B C 1
ATOM 2915 O O . PHE B 1 146 ? 33.923 -48.861 -15.973 1.00 97.81 143 PHE B O 1
ATOM 2923 N N . GLU B 1 150 ? 37.938 -45.301 -9.370 1.00 102.83 147 GLU B N 1
ATOM 2924 C CA . GLU B 1 150 ? 36.715 -45.723 -10.040 1.00 99.13 147 GLU B CA 1
ATOM 2925 C C . GLU B 1 150 ? 35.788 -44.534 -10.269 1.00 97.46 147 GLU B C 1
ATOM 2926 O O . GLU B 1 150 ? 35.498 -43.771 -9.348 1.00 99.92 147 GLU B O 1
ATOM 2932 N N . PHE B 1 151 ? 35.322 -44.391 -11.503 1.00 85.89 148 PHE B N 1
ATOM 2933 C CA . PHE B 1 151 ? 34.531 -43.250 -11.932 1.00 71.48 148 PHE B CA 1
ATOM 2934 C C . PHE B 1 151 ? 33.072 -43.658 -12.104 1.00 67.77 148 PHE B C 1
ATOM 2935 O O . PHE B 1 151 ? 32.747 -44.841 -12.242 1.00 63.90 148 PHE B O 1
ATOM 2943 N N . LEU B 1 152 ? 32.190 -42.660 -12.097 1.00 60.04 149 LEU B N 1
ATOM 2944 C CA . LEU B 1 152 ? 30.779 -42.906 -12.365 1.00 65.13 149 LEU B CA 1
ATOM 2945 C C . LEU B 1 152 ? 30.113 -41.611 -12.807 1.00 60.76 149 LEU B C 1
ATOM 2946 O O . LEU B 1 152 ? 30.581 -40.513 -12.492 1.00 56.01 149 LEU B O 1
ATOM 2951 N N . SER B 1 153 ? 29.019 -41.758 -13.550 1.00 50.40 150 SER B N 1
ATOM 2952 C CA . SER B 1 153 ? 28.219 -40.639 -14.025 1.00 47.30 150 SER B CA 1
ATOM 2953 C C . SER B 1 153 ? 26.804 -40.762 -13.478 1.00 51.36 150 SER B C 1
ATOM 2954 O O . SER B 1 153 ? 26.234 -41.858 -13.443 1.00 56.66 150 SER B O 1
ATOM 2957 N N . GLU B 1 154 ? 26.241 -39.635 -13.049 1.00 51.23 151 GLU B N 1
ATOM 2958 C CA . GLU B 1 154 ? 24.916 -39.598 -12.445 1.00 46.51 151 GLU B CA 1
ATOM 2959 C C . GLU B 1 154 ? 24.069 -38.549 -13.144 1.00 51.44 151 GLU B C 1
ATOM 2960 O O . GLU B 1 154 ? 24.520 -37.417 -13.349 1.00 56.53 151 GLU B O 1
ATOM 2966 N N . ILE B 1 155 ? 22.842 -38.922 -13.501 1.00 49.82 152 ILE B N 1
ATOM 2967 C CA . ILE B 1 155 ? 21.904 -38.032 -14.173 1.00 46.96 152 ILE B CA 1
ATOM 2968 C C . ILE B 1 155 ? 20.677 -37.898 -13.283 1.00 45.19 152 ILE B C 1
ATOM 2969 O O . ILE B 1 155 ? 19.947 -38.874 -13.068 1.00 44.61 152 ILE B O 1
ATOM 2974 N N . ILE B 1 156 ? 20.448 -36.692 -12.765 1.00 51.81 153 ILE B N 1
ATOM 2975 C CA . ILE B 1 156 ? 19.322 -36.413 -11.886 1.00 59.31 153 ILE B CA 1
ATOM 2976 C C . ILE B 1 156 ? 18.432 -35.366 -12.546 1.00 59.09 153 ILE B C 1
ATOM 2977 O O . ILE B 1 156 ? 18.790 -34.755 -13.553 1.00 66.43 153 ILE B O 1
ATOM 2982 N N . ILE B 1 157 ? 17.260 -35.164 -11.955 1.00 60.98 154 ILE B N 1
ATOM 2983 C CA . ILE B 1 157 ? 16.303 -34.191 -12.462 1.00 60.93 154 ILE B CA 1
ATOM 2984 C C . ILE B 1 157 ? 16.176 -33.023 -11.491 1.00 64.72 154 ILE B C 1
ATOM 2985 O O . ILE B 1 157 ? 16.284 -33.200 -10.277 1.00 62.71 154 ILE B O 1
ATOM 2990 N N . GLY B 1 165 ? 9.345 -25.771 -15.186 1.00 115.34 162 GLY B N 1
ATOM 2991 C CA . GLY B 1 165 ? 9.775 -26.999 -15.827 1.00 116.87 162 GLY B CA 1
ATOM 2992 C C . GLY B 1 165 ? 10.940 -27.662 -15.117 1.00 118.19 162 GLY B C 1
ATOM 2993 O O . GLY B 1 165 ? 11.500 -27.104 -14.174 1.00 123.89 162 GLY B O 1
ATOM 2994 N N . VAL B 1 166 ? 11.304 -28.860 -15.571 1.00 112.95 163 VAL B N 1
ATOM 2995 C CA . VAL B 1 166 ? 12.412 -29.613 -14.998 1.00 110.60 163 VAL B CA 1
ATOM 2996 C C . VAL B 1 166 ? 13.420 -29.921 -16.098 1.00 107.44 163 VAL B C 1
ATOM 2997 O O . VAL B 1 166 ? 13.111 -29.874 -17.290 1.00 113.16 163 VAL B O 1
ATOM 3001 N N . GLN B 1 167 ? 14.641 -30.250 -15.680 1.00 96.42 164 GLN B N 1
ATOM 3002 C CA . GLN B 1 167 ? 15.713 -30.554 -16.619 1.00 86.61 164 GLN B CA 1
ATOM 3003 C C . GLN B 1 167 ? 16.619 -31.630 -16.039 1.00 79.87 164 GLN B C 1
ATOM 3004 O O . GLN B 1 167 ? 16.748 -31.769 -14.819 1.00 74.95 164 GLN B O 1
ATOM 3010 N N . GLY B 1 168 ? 17.251 -32.385 -16.936 1.00 73.90 165 GLY B N 1
ATOM 3011 C CA . GLY B 1 168 ? 18.187 -33.415 -16.537 1.00 66.63 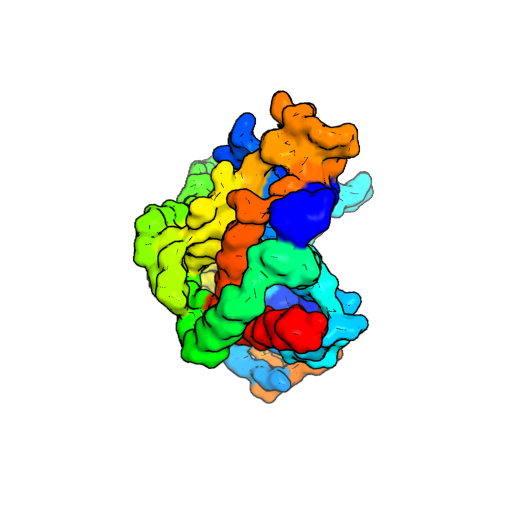165 GLY B CA 1
ATOM 3012 C C . GLY B 1 168 ? 19.593 -32.841 -16.429 1.00 69.32 165 GLY B C 1
ATOM 3013 O O . GLY B 1 168 ? 20.048 -32.113 -17.307 1.00 72.58 165 GLY B O 1
ATOM 3014 N N . MET B 1 169 ? 20.263 -33.174 -15.329 1.00 65.82 166 MET B N 1
ATOM 3015 C CA . MET B 1 169 ? 21.594 -32.661 -15.037 1.00 62.35 166 MET B CA 1
ATOM 3016 C C . MET B 1 169 ? 22.564 -33.820 -14.886 1.00 62.08 166 MET B C 1
ATOM 3017 O O . MET B 1 169 ? 22.319 -34.740 -14.101 1.00 59.87 166 MET B O 1
ATOM 3022 N N . LEU B 1 170 ? 23.664 -33.762 -15.630 1.00 55.69 167 LEU B N 1
ATOM 3023 C CA . LEU B 1 170 ? 24.677 -34.805 -15.633 1.00 53.39 167 LEU B CA 1
ATOM 3024 C C . LEU B 1 170 ? 25.816 -34.424 -14.698 1.00 53.51 167 LEU B C 1
ATOM 3025 O O . LEU B 1 170 ? 26.285 -33.282 -14.706 1.00 58.33 167 LEU B O 1
ATOM 3030 N N . TYR B 1 171 ? 26.265 -35.389 -13.900 1.00 55.09 168 TYR B N 1
ATOM 3031 C CA . TYR B 1 171 ? 27.333 -35.169 -12.934 1.00 57.58 168 TYR B CA 1
ATOM 3032 C C . TYR B 1 171 ? 28.390 -36.249 -13.101 1.00 60.04 168 TYR B C 1
ATOM 3033 O O . TYR B 1 171 ? 28.085 -37.442 -12.998 1.00 63.22 168 TYR B O 1
ATOM 3042 N N . PHE B 1 172 ? 29.624 -35.828 -13.363 1.00 57.46 169 PHE B N 1
ATOM 3043 C CA . PHE B 1 172 ? 30.767 -36.726 -13.463 1.00 53.50 169 PHE B CA 1
ATOM 3044 C C . PHE B 1 172 ? 31.466 -36.760 -12.110 1.00 52.78 169 PHE B C 1
ATOM 3045 O O . PHE B 1 172 ? 31.955 -35.730 -11.633 1.00 65.60 169 PHE B O 1
ATOM 3053 N N . CYS B 1 173 ? 31.503 -37.936 -11.491 1.00 47.28 170 CYS B N 1
ATOM 3054 C CA . CYS B 1 173 ? 31.977 -38.080 -10.124 1.00 52.32 170 CYS B CA 1
ATOM 3055 C C . CYS B 1 173 ? 33.142 -39.056 -10.061 1.00 58.28 170 CYS B C 1
ATOM 3056 O O . CYS B 1 173 ? 33.143 -40.088 -10.740 1.00 62.03 170 CYS B O 1
ATOM 3059 N N . PHE B 1 174 ? 34.130 -38.722 -9.234 1.00 55.59 171 PHE B N 1
ATOM 3060 C CA . PHE B 1 174 ? 35.300 -39.564 -9.034 1.00 66.52 171 PHE B CA 1
ATOM 3061 C C . PHE B 1 174 ? 35.947 -39.176 -7.711 1.00 70.34 171 PHE B C 1
ATOM 3062 O O . PHE B 1 174 ? 35.773 -38.042 -7.255 1.00 71.84 171 PHE B O 1
ATOM 3070 N N . PRO B 1 175 ? 36.679 -40.092 -7.076 1.00 76.38 172 PRO B N 1
ATOM 3071 C CA . PRO B 1 175 ? 37.308 -39.763 -5.789 1.00 79.06 172 PRO B CA 1
ATOM 3072 C C . PRO B 1 175 ? 38.288 -38.607 -5.920 1.00 87.36 172 PRO B C 1
ATOM 3073 O O . PRO B 1 175 ? 38.961 -38.443 -6.939 1.00 89.67 172 PRO B O 1
ATOM 3077 N N . VAL B 1 176 ? 38.357 -37.795 -4.861 1.00 84.19 173 VAL B N 1
ATOM 3078 C CA . VAL B 1 176 ? 39.175 -36.589 -4.892 1.00 82.85 173 VAL B CA 1
ATOM 3079 C C . VAL B 1 176 ? 40.661 -36.908 -4.784 1.00 85.70 173 VAL B C 1
ATOM 3080 O O . VAL B 1 176 ? 41.496 -36.114 -5.235 1.00 82.39 173 VAL B O 1
ATOM 3084 N N . HIS B 1 177 ? 41.021 -38.061 -4.216 1.00 87.75 174 HIS B N 1
ATOM 3085 C CA . HIS B 1 177 ? 42.430 -38.407 -4.079 1.00 98.37 174 HIS B CA 1
ATOM 3086 C C . HIS B 1 177 ? 43.079 -38.786 -5.404 1.00 99.42 174 HIS B C 1
ATOM 3087 O O . HIS B 1 177 ? 44.297 -38.988 -5.437 1.00 106.11 174 HIS B O 1
ATOM 3094 N N . LEU B 1 178 ? 42.306 -38.889 -6.488 1.00 89.37 175 LEU B N 1
ATOM 3095 C CA . LEU B 1 178 ? 42.890 -39.150 -7.798 1.00 83.55 175 LEU B CA 1
ATOM 3096 C C . LEU B 1 178 ? 43.559 -37.915 -8.385 1.00 84.38 175 LEU B C 1
ATOM 3097 O O . LEU B 1 178 ? 44.346 -38.041 -9.329 1.00 86.68 175 LEU B O 1
ATOM 3102 N N . LEU B 1 179 ? 43.270 -36.734 -7.848 1.00 87.05 176 LEU B N 1
ATOM 3103 C CA . LEU B 1 179 ? 43.778 -35.492 -8.411 1.00 88.77 176 LEU B CA 1
ATOM 3104 C C . LEU B 1 179 ? 45.211 -35.230 -7.968 1.00 94.39 176 LEU B C 1
ATOM 3105 O O . LEU B 1 179 ? 45.577 -35.470 -6.814 1.00 101.31 176 LEU B O 1
ATOM 3110 N N . LYS B 1 180 ? 46.017 -34.729 -8.897 1.00 99.06 177 LYS B N 1
ATOM 3111 C CA . LYS B 1 180 ? 47.358 -34.259 -8.592 1.00 98.15 177 LYS B CA 1
ATOM 3112 C C . LYS B 1 180 ? 47.305 -32.794 -8.179 1.00 106.21 177 LYS B C 1
ATOM 3113 O O . LYS B 1 180 ? 46.487 -32.018 -8.679 1.00 108.55 177 LYS B O 1
ATOM 3119 N N . ASN B 1 181 ? 48.186 -32.421 -7.256 1.00 112.69 178 ASN B N 1
ATOM 3120 C CA . ASN B 1 181 ? 48.211 -31.057 -6.743 1.00 113.05 178 ASN B CA 1
ATOM 3121 C C . ASN B 1 181 ? 48.842 -30.128 -7.781 1.00 113.95 178 ASN B C 1
ATOM 3122 O O . ASN B 1 181 ? 49.161 -30.532 -8.902 1.00 109.23 178 ASN B O 1
ATOM 3127 N N . ILE B 1 182 ? 49.030 -28.858 -7.412 1.00 119.19 179 ILE B N 1
ATOM 3128 C CA . ILE B 1 182 ? 49.648 -27.899 -8.321 1.00 121.78 179 ILE B CA 1
ATOM 3129 C C . ILE B 1 182 ? 51.069 -28.322 -8.661 1.00 120.77 179 ILE B C 1
ATOM 3130 O O . ILE B 1 182 ? 51.533 -28.118 -9.789 1.00 117.49 179 ILE B O 1
ATOM 3135 N N . ASN B 1 183 ? 51.779 -28.928 -7.704 1.00 126.57 180 ASN B N 1
ATOM 3136 C CA . ASN B 1 183 ? 53.117 -29.437 -7.987 1.00 127.30 180 ASN B CA 1
ATOM 3137 C C . ASN B 1 183 ? 53.063 -30.634 -8.931 1.00 121.81 180 ASN B C 1
ATOM 3138 O O . ASN B 1 183 ? 53.854 -30.719 -9.877 1.00 124.65 180 ASN B O 1
ATOM 3143 N N . GLY B 1 184 ? 52.138 -31.564 -8.697 1.00 121.35 181 GLY B N 1
ATOM 3144 C CA . GLY B 1 184 ? 51.962 -32.686 -9.599 1.00 118.04 181 GLY B CA 1
ATOM 3145 C C . GLY B 1 184 ? 51.977 -34.048 -8.935 1.00 114.97 181 GLY B C 1
ATOM 3146 O O . GLY B 1 184 ? 52.483 -35.013 -9.514 1.00 97.38 181 GLY B O 1
ATOM 3147 N N . GLU B 1 185 ? 51.423 -34.146 -7.727 1.00 123.48 182 GLU B N 1
ATOM 3148 C CA . GLU B 1 185 ? 51.369 -35.406 -6.998 1.00 126.12 182 GLU B CA 1
ATOM 3149 C C . GLU B 1 185 ? 50.071 -35.480 -6.207 1.00 124.46 182 GLU B C 1
ATOM 3150 O O . GLU B 1 185 ? 49.595 -34.466 -5.689 1.00 129.74 182 GLU B O 1
ATOM 3156 N N . ARG B 1 186 ? 49.500 -36.683 -6.121 1.00 116.77 183 ARG B N 1
ATOM 3157 C CA . ARG B 1 186 ? 48.273 -36.914 -5.358 1.00 111.45 183 ARG B CA 1
ATOM 3158 C C . ARG B 1 186 ? 48.584 -36.788 -3.869 1.00 112.25 183 ARG B C 1
ATOM 3159 O O . ARG B 1 186 ? 48.805 -37.772 -3.158 1.00 110.81 183 ARG B O 1
ATOM 3167 N N . ASN B 1 187 ? 48.597 -35.544 -3.387 1.00 114.77 184 ASN B N 1
ATOM 3168 C CA . ASN B 1 187 ? 48.875 -35.243 -1.987 1.00 117.59 184 ASN B CA 1
ATOM 3169 C C . ASN B 1 187 ? 47.669 -34.622 -1.285 1.00 113.65 184 ASN B C 1
ATOM 3170 O O . ASN B 1 187 ? 47.823 -33.807 -0.373 1.00 109.31 184 ASN B O 1
ATOM 3175 N N . PHE B 1 188 ? 46.461 -35.002 -1.703 1.00 116.19 185 PHE B N 1
ATOM 3176 C CA . PHE B 1 188 ? 45.243 -34.486 -1.091 1.00 116.71 185 PHE B CA 1
ATOM 3177 C C . PHE B 1 188 ? 44.746 -35.351 0.058 1.00 118.33 185 PHE B C 1
ATOM 3178 O O . PHE B 1 188 ? 44.055 -34.845 0.949 1.00 114.18 185 PHE B O 1
ATOM 3186 N N . LEU B 1 189 ? 45.081 -36.637 0.059 1.00 120.96 186 LEU B N 1
ATOM 3187 C CA . LEU B 1 189 ? 44.623 -37.546 1.100 1.00 118.26 186 LEU B CA 1
ATOM 3188 C C . LEU B 1 189 ? 45.529 -37.478 2.325 1.00 120.49 186 LEU B C 1
ATOM 3189 O O . LEU B 1 189 ? 45.057 -37.320 3.450 1.00 123.28 186 LEU B O 1
ATOM 3194 N N . LYS B 1 198 ? 44.096 -26.243 -5.936 1.00 121.76 195 LYS B N 1
ATOM 3195 C CA . LYS B 1 198 ? 43.602 -26.730 -7.219 1.00 114.23 195 LYS B CA 1
ATOM 3196 C C . LYS B 1 198 ? 44.019 -28.174 -7.473 1.00 113.46 195 LYS B C 1
ATOM 3197 O O . LYS B 1 198 ? 45.151 -28.564 -7.186 1.00 112.18 195 LYS B O 1
ATOM 3203 N N . GLY B 1 199 ? 43.096 -28.964 -8.018 1.00 109.04 196 GLY B N 1
ATOM 3204 C CA . GLY B 1 199 ? 43.391 -30.332 -8.392 1.00 103.21 196 GLY B CA 1
ATOM 3205 C C . GLY B 1 199 ? 43.571 -30.486 -9.888 1.00 93.09 196 GLY B C 1
ATOM 3206 O O . GLY B 1 199 ? 43.100 -29.646 -10.661 1.00 90.26 196 GLY B O 1
ATOM 3207 N N . TYR B 1 200 ? 44.249 -31.550 -10.314 1.00 87.00 197 TYR B N 1
ATOM 3208 C CA . TYR B 1 200 ? 44.529 -31.781 -11.726 1.00 87.26 197 TYR B CA 1
ATOM 3209 C C . TYR B 1 200 ? 44.206 -33.227 -12.072 1.00 76.34 197 TYR B C 1
ATOM 3210 O O . TYR B 1 200 ? 44.843 -34.150 -11.554 1.00 75.62 197 TYR B O 1
ATOM 3219 N N . LEU B 1 201 ? 43.222 -33.416 -12.947 1.00 63.79 198 LEU B N 1
ATOM 3220 C CA . LEU B 1 201 ? 42.786 -34.743 -13.362 1.00 65.52 198 LEU B CA 1
ATOM 3221 C C . LEU B 1 201 ? 43.582 -35.179 -14.585 1.00 75.94 198 LEU B C 1
ATOM 3222 O O . LEU B 1 201 ? 43.516 -34.535 -15.638 1.00 81.11 198 LEU B O 1
ATOM 3227 N N . GLU B 1 202 ? 44.325 -36.273 -14.448 1.00 59.03 199 GLU B N 1
ATOM 3228 C CA . GLU B 1 202 ? 45.168 -36.764 -15.530 1.00 67.30 199 GLU B CA 1
ATOM 3229 C C . GLU B 1 202 ? 44.322 -37.513 -16.553 1.00 75.61 199 GLU B C 1
ATOM 3230 O O . GLU B 1 202 ? 43.645 -38.490 -16.214 1.00 80.40 199 GLU B O 1
ATOM 3236 N N . ILE B 1 203 ? 44.365 -37.057 -17.802 1.00 68.91 200 ILE B N 1
ATOM 3237 C CA . ILE B 1 203 ? 43.677 -37.702 -18.912 1.00 59.03 200 ILE B CA 1
ATOM 3238 C C . ILE B 1 203 ? 44.731 -38.196 -19.891 1.00 63.47 200 ILE B C 1
ATOM 3239 O O . ILE B 1 203 ? 45.619 -37.433 -20.287 1.00 69.07 200 ILE B O 1
ATOM 3244 N N . SER B 1 204 ? 44.637 -39.465 -20.273 1.00 60.07 201 SER B N 1
ATOM 3245 C CA . SER B 1 204 ? 45.596 -40.061 -21.194 1.00 58.73 201 SER B CA 1
ATOM 3246 C C . SER B 1 204 ? 44.883 -41.126 -22.019 1.00 59.06 201 SER B C 1
ATOM 3247 O O . SER B 1 204 ? 43.655 -41.252 -21.976 1.00 57.47 201 SER B O 1
ATOM 3250 N N . ARG B 1 205 ? 45.667 -41.902 -22.772 1.00 57.30 202 ARG B N 1
ATOM 3251 C CA . ARG B 1 205 ? 45.120 -43.000 -23.559 1.00 58.70 202 ARG B CA 1
ATOM 3252 C C . ARG B 1 205 ? 44.508 -44.089 -22.688 1.00 67.08 202 ARG B C 1
ATOM 3253 O O . ARG B 1 205 ? 43.694 -44.875 -23.183 1.00 70.24 202 ARG B O 1
ATOM 3261 N N . ASN B 1 206 ? 44.879 -44.154 -21.409 1.00 70.01 203 ASN B N 1
ATOM 3262 C CA . ASN B 1 206 ? 44.392 -45.203 -20.523 1.00 64.37 203 ASN B CA 1
ATOM 3263 C C . ASN B 1 206 ? 43.020 -44.906 -19.937 1.00 55.22 203 ASN B C 1
ATOM 3264 O O . ASN B 1 206 ? 42.413 -45.805 -19.347 1.00 60.15 203 ASN B O 1
ATOM 3269 N N . ASN B 1 207 ? 42.518 -43.678 -20.077 1.00 60.06 204 ASN B N 1
ATOM 3270 C CA . ASN B 1 207 ? 41.196 -43.353 -19.558 1.00 55.08 204 ASN B CA 1
ATOM 3271 C C . ASN B 1 207 ? 40.407 -42.432 -20.481 1.00 55.84 204 ASN B C 1
ATOM 3272 O O . ASN B 1 207 ? 39.364 -41.914 -20.063 1.00 61.16 204 ASN B O 1
ATOM 3277 N N . ILE B 1 208 ? 40.866 -42.207 -21.716 1.00 57.12 205 ILE B N 1
ATOM 3278 C CA . ILE B 1 208 ? 40.142 -41.319 -22.619 1.00 52.74 205 ILE B CA 1
ATOM 3279 C C . ILE B 1 208 ? 38.771 -41.894 -22.958 1.00 49.01 205 ILE B C 1
ATOM 3280 O O . ILE B 1 208 ? 37.829 -41.142 -23.236 1.00 54.13 205 ILE B O 1
ATOM 3285 N N . ASN B 1 209 ? 38.625 -43.222 -22.920 1.00 49.39 206 ASN B N 1
ATOM 3286 C CA . ASN B 1 209 ? 37.347 -43.845 -23.248 1.00 56.10 206 ASN B CA 1
ATOM 3287 C C . ASN B 1 209 ? 36.238 -43.432 -22.292 1.00 54.94 206 ASN B C 1
ATOM 3288 O O . ASN B 1 209 ? 35.062 -43.492 -22.665 1.00 58.73 206 ASN B O 1
ATOM 3293 N N . ILE B 1 210 ? 36.584 -43.018 -21.071 1.00 54.50 207 ILE B N 1
ATOM 3294 C CA . ILE B 1 210 ? 35.580 -42.508 -20.142 1.00 54.52 207 ILE B CA 1
ATOM 3295 C C . ILE B 1 210 ? 34.896 -41.279 -20.723 1.00 49.80 207 ILE B C 1
ATOM 3296 O O . ILE B 1 210 ? 33.678 -41.107 -20.597 1.00 48.36 207 ILE B O 1
ATOM 3301 N N . PHE B 1 211 ? 35.667 -40.411 -21.376 1.00 43.33 208 PHE B N 1
ATOM 3302 C CA . PHE B 1 211 ? 35.105 -39.181 -21.914 1.00 44.83 208 PHE B CA 1
ATOM 3303 C C . PHE B 1 211 ? 34.421 -39.409 -23.255 1.00 48.36 208 PHE B C 1
ATOM 3304 O O . PHE B 1 211 ? 33.496 -38.667 -23.605 1.00 52.92 208 PHE B O 1
ATOM 3312 N N . LEU B 1 212 ? 34.849 -40.425 -24.007 1.00 50.44 209 LEU B N 1
ATOM 3313 C CA . LEU B 1 212 ? 34.113 -40.806 -25.208 1.00 55.08 209 LEU B CA 1
ATOM 3314 C C . LEU B 1 212 ? 32.754 -41.397 -24.853 1.00 49.87 209 LEU B C 1
ATOM 3315 O O . LEU B 1 212 ? 31.748 -41.086 -25.502 1.00 54.57 209 LEU B O 1
ATOM 3320 N N . GLU B 1 213 ? 32.703 -42.249 -23.825 1.00 45.99 210 GLU B N 1
ATOM 3321 C CA . GLU B 1 213 ? 31.419 -42.776 -23.371 1.00 50.50 210 GLU B CA 1
ATOM 3322 C C . GLU B 1 213 ? 30.542 -41.667 -22.805 1.00 55.15 210 GLU B C 1
ATOM 3323 O O . GLU B 1 213 ? 29.324 -41.663 -23.013 1.00 60.00 210 GLU B O 1
ATOM 3329 N N . MET B 1 214 ? 31.148 -40.710 -22.099 1.00 55.79 211 MET B N 1
ATOM 3330 C CA . MET B 1 214 ? 30.382 -39.604 -21.538 1.00 53.37 211 MET B CA 1
ATOM 3331 C C . MET B 1 214 ? 29.815 -38.706 -22.630 1.00 57.71 211 MET B C 1
ATOM 3332 O O . MET B 1 214 ? 28.704 -38.182 -22.484 1.00 57.73 211 MET B O 1
ATOM 3337 N N . LEU B 1 215 ? 30.553 -38.519 -23.726 1.00 51.06 212 LEU B N 1
ATOM 3338 C CA . LEU B 1 215 ? 30.012 -37.763 -24.850 1.00 55.32 212 LEU B CA 1
ATOM 3339 C C . LEU B 1 215 ? 28.848 -38.503 -25.495 1.00 53.87 212 LEU B C 1
ATOM 3340 O O . LEU B 1 215 ? 27.865 -37.883 -25.915 1.00 5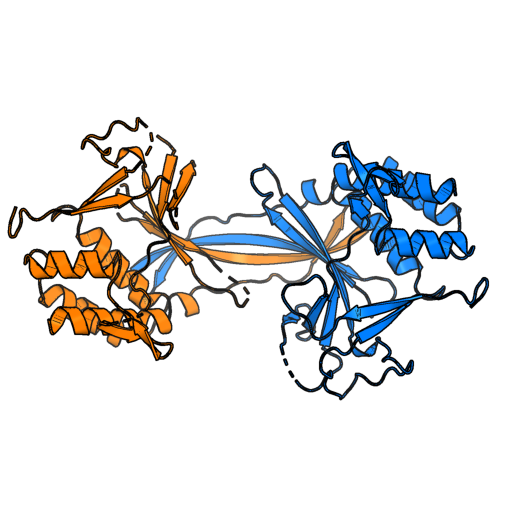1.56 212 LEU B O 1
ATOM 3345 N N . LYS B 1 216 ? 28.942 -39.833 -25.578 1.00 50.83 213 LYS B N 1
ATOM 3346 C CA . LYS B 1 216 ? 27.844 -40.621 -26.128 1.00 52.12 213 LYS B CA 1
ATOM 3347 C C . LYS B 1 216 ? 26.610 -40.542 -25.238 1.00 52.32 213 LYS B C 1
ATOM 3348 O O . LYS B 1 216 ? 25.479 -40.509 -25.736 1.00 52.64 213 LYS B O 1
ATOM 3354 N N . ILE B 1 217 ? 26.809 -40.507 -23.918 1.00 48.35 214 ILE B N 1
ATOM 3355 C CA . ILE B 1 217 ? 25.683 -40.381 -22.999 1.00 51.01 214 ILE B CA 1
ATOM 3356 C C . ILE B 1 217 ? 25.030 -39.010 -23.138 1.00 55.55 214 ILE B C 1
ATOM 3357 O O . ILE B 1 217 ? 23.798 -38.893 -23.136 1.00 54.89 214 ILE B O 1
ATOM 3362 N N . PHE B 1 218 ? 25.840 -37.953 -23.263 1.00 51.74 215 PHE B N 1
ATOM 3363 C CA . PHE B 1 218 ? 25.285 -36.625 -23.511 1.00 52.41 215 PHE B CA 1
ATOM 3364 C C . PHE B 1 218 ? 24.462 -36.604 -24.791 1.00 57.49 215 PHE B C 1
ATOM 3365 O O . PHE B 1 218 ? 23.418 -35.945 -24.857 1.00 61.56 215 PHE B O 1
ATOM 3373 N N . GLY B 1 219 ? 24.915 -37.323 -25.818 1.00 57.50 216 GLY B N 1
ATOM 3374 C CA . GLY B 1 219 ? 24.224 -37.353 -27.093 1.00 58.85 216 GLY B CA 1
ATOM 3375 C C . GLY B 1 219 ? 22.855 -37.999 -27.061 1.00 65.34 216 GLY B C 1
ATOM 3376 O O . GLY B 1 219 ? 22.112 -37.870 -28.039 1.00 60.83 216 GLY B O 1
ATOM 3377 N N . ILE B 1 220 ? 22.506 -38.693 -25.976 1.00 60.74 217 ILE B N 1
ATOM 3378 C CA . ILE B 1 220 ? 21.189 -39.296 -25.828 1.00 59.13 217 ILE B CA 1
ATOM 3379 C C . ILE B 1 220 ? 20.425 -38.717 -24.645 1.00 58.01 217 ILE B C 1
ATOM 3380 O O . ILE B 1 220 ? 19.369 -39.234 -24.283 1.00 58.09 217 ILE B O 1
ATOM 3385 N N . LEU B 1 221 ? 20.940 -37.650 -24.030 1.00 58.85 218 LEU B N 1
ATOM 3386 C CA . LEU B 1 221 ? 20.269 -37.084 -22.864 1.00 66.42 218 LEU B CA 1
ATOM 3387 C C . LEU B 1 221 ? 18.990 -36.359 -23.260 1.00 65.02 218 LEU B C 1
ATOM 3388 O O . LEU B 1 221 ? 17.953 -36.518 -22.606 1.00 61.71 218 LEU B O 1
ATOM 3393 N N . SER B 1 222 ? 19.045 -35.561 -24.323 1.00 71.31 219 SER B N 1
ATOM 3394 C CA . SER B 1 222 ? 17.886 -34.817 -24.793 1.00 62.55 219 SER B CA 1
ATOM 3395 C C . SER B 1 222 ? 18.109 -34.440 -26.250 1.00 64.06 219 SER B C 1
ATOM 3396 O O . SER B 1 222 ? 19.183 -34.664 -26.813 1.00 67.20 219 SER B O 1
ATOM 3399 N N . ASN B 1 223 ? 17.068 -33.861 -26.855 1.00 68.23 220 ASN B N 1
ATOM 3400 C CA . ASN B 1 223 ? 17.159 -33.432 -28.247 1.00 72.11 220 ASN B CA 1
ATOM 3401 C C . ASN B 1 223 ? 18.131 -32.271 -28.410 1.00 62.10 220 ASN B C 1
ATOM 3402 O O . ASN B 1 223 ? 18.884 -32.218 -29.390 1.00 59.08 220 ASN B O 1
ATOM 3407 N N . ASN B 1 224 ? 18.123 -31.329 -27.463 1.00 66.25 221 ASN B N 1
ATOM 3408 C CA . ASN B 1 224 ? 19.065 -30.216 -27.518 1.00 73.55 221 ASN B CA 1
ATOM 3409 C C . ASN B 1 224 ? 20.502 -30.708 -27.422 1.00 72.38 221 ASN B C 1
ATOM 3410 O O . ASN B 1 224 ? 21.376 -30.242 -28.162 1.00 71.78 221 ASN B O 1
ATOM 3415 N N . HIS B 1 225 ? 20.764 -31.653 -26.516 1.00 76.98 222 HIS B N 1
ATOM 3416 C CA . HIS B 1 225 ? 22.114 -32.185 -26.373 1.00 71.61 222 HIS B CA 1
ATOM 3417 C C . HIS B 1 225 ? 22.503 -33.028 -27.579 1.00 67.20 222 HIS B C 1
ATOM 3418 O O . HIS B 1 225 ? 23.649 -32.969 -28.040 1.00 71.10 222 HIS B O 1
ATOM 3425 N N . ARG B 1 226 ? 21.564 -33.820 -28.102 1.00 60.45 223 ARG B N 1
ATOM 3426 C CA . ARG B 1 226 ? 21.852 -34.620 -29.288 1.00 65.99 223 ARG B CA 1
ATOM 3427 C C . ARG B 1 226 ? 22.224 -33.734 -30.469 1.00 68.58 223 ARG B C 1
ATOM 3428 O O . ARG B 1 226 ? 23.129 -34.065 -31.244 1.00 73.61 223 ARG B O 1
ATOM 3436 N N . TYR B 1 227 ? 21.543 -32.594 -30.616 1.00 73.88 224 TYR B N 1
ATOM 3437 C CA . TYR B 1 227 ? 21.866 -31.675 -31.702 1.00 72.97 224 TYR B CA 1
ATOM 3438 C C . TYR B 1 227 ? 23.233 -31.036 -31.497 1.00 74.83 224 TYR B C 1
ATOM 3439 O O . TYR B 1 227 ? 24.029 -30.946 -32.439 1.00 83.80 224 TYR B O 1
ATOM 3448 N N . ASN B 1 228 ? 23.525 -30.593 -30.272 1.00 64.76 225 ASN B N 1
ATOM 3449 C CA . ASN B 1 228 ? 24.793 -29.918 -30.016 1.00 64.60 225 ASN B CA 1
ATOM 3450 C C . ASN B 1 228 ? 25.971 -30.876 -30.147 1.00 56.19 225 ASN B C 1
ATOM 3451 O O . ASN B 1 228 ? 27.008 -30.514 -30.714 1.00 68.50 225 ASN B O 1
ATOM 3456 N N . VAL B 1 229 ? 25.833 -32.101 -29.633 1.00 57.25 226 VAL B N 1
ATOM 3457 C CA . VAL B 1 229 ? 26.932 -33.060 -29.713 1.00 58.51 226 VAL B CA 1
ATOM 3458 C C . VAL B 1 229 ? 27.203 -33.445 -31.162 1.00 67.81 226 VAL B C 1
ATOM 3459 O O . VAL B 1 229 ? 28.361 -33.611 -31.566 1.00 76.73 226 VAL B O 1
ATOM 3463 N N . LEU B 1 230 ? 26.148 -33.577 -31.970 1.00 69.22 227 LEU B N 1
ATOM 3464 C CA . LEU B 1 230 ? 26.340 -33.866 -33.389 1.00 65.10 227 LEU B CA 1
ATOM 3465 C C . LEU B 1 230 ? 27.071 -32.729 -34.091 1.00 63.57 227 LEU B C 1
ATOM 3466 O O . LEU B 1 230 ? 27.892 -32.967 -34.985 1.00 65.64 227 LEU B O 1
ATOM 3471 N N . GLN B 1 231 ? 26.786 -31.483 -33.702 1.00 69.84 228 GLN B N 1
ATOM 3472 C CA . GLN B 1 231 ? 27.509 -30.348 -34.268 1.00 70.76 228 GLN B CA 1
ATOM 3473 C C . GLN B 1 231 ? 28.973 -30.365 -33.848 1.00 64.01 228 GLN B C 1
ATOM 3474 O O . GLN B 1 231 ? 29.854 -29.983 -34.628 1.00 69.97 228 GLN B O 1
ATOM 3480 N N . ILE B 1 232 ? 29.250 -30.807 -32.620 1.00 66.05 229 ILE B N 1
ATOM 3481 C CA . ILE B 1 232 ? 30.625 -30.863 -32.135 1.00 64.47 229 ILE B CA 1
ATOM 3482 C C . ILE B 1 232 ? 31.402 -31.955 -32.859 1.00 61.86 229 ILE B C 1
ATOM 3483 O O . ILE B 1 232 ? 32.543 -31.746 -33.289 1.00 62.76 229 ILE B O 1
ATOM 3488 N N . ILE B 1 233 ? 30.799 -33.138 -33.001 1.00 62.42 230 ILE B N 1
ATOM 3489 C CA . ILE B 1 233 ? 31.469 -34.233 -33.697 1.00 67.18 230 ILE B CA 1
ATOM 3490 C C . ILE B 1 233 ? 31.724 -33.860 -35.152 1.00 76.32 230 ILE B C 1
ATOM 3491 O O . ILE B 1 233 ? 32.770 -34.195 -35.722 1.00 84.36 230 ILE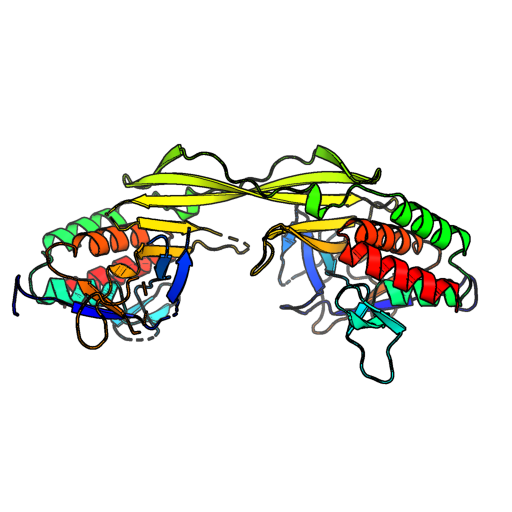 B O 1
ATOM 3496 N N . GLU B 1 234 ? 30.778 -33.151 -35.773 1.00 82.16 231 GLU B N 1
ATOM 3497 C CA . GLU B 1 234 ? 30.975 -32.704 -37.148 1.00 87.44 231 GLU B CA 1
ATOM 3498 C C . GLU B 1 234 ? 32.125 -31.709 -37.240 1.00 86.26 231 GLU B C 1
ATOM 3499 O O . GLU B 1 234 ? 32.910 -31.742 -38.196 1.00 89.22 231 GLU B O 1
ATOM 3505 N N . PHE B 1 235 ? 32.246 -30.822 -36.251 1.00 78.91 232 PHE B N 1
ATOM 3506 C CA . PHE B 1 235 ? 33.335 -29.852 -36.252 1.00 77.79 232 PHE B CA 1
ATOM 3507 C C . PHE B 1 235 ? 34.683 -30.532 -36.050 1.00 77.84 232 PHE B C 1
ATOM 3508 O O . PHE B 1 235 ? 35.671 -30.166 -36.697 1.00 90.53 232 PHE B O 1
ATOM 3516 N N . ILE B 1 236 ? 34.744 -31.521 -35.156 1.00 83.48 233 ILE B N 1
ATOM 3517 C CA . ILE B 1 236 ? 36.006 -32.203 -34.889 1.00 82.33 233 ILE B CA 1
ATOM 3518 C C . ILE B 1 236 ? 36.431 -33.036 -36.092 1.00 78.14 233 ILE B C 1
ATOM 3519 O O . ILE B 1 236 ? 37.613 -33.067 -36.455 1.00 78.85 233 ILE B O 1
ATOM 3524 N N . LEU B 1 237 ? 35.480 -33.721 -36.730 1.00 77.55 234 LEU B N 1
ATOM 3525 C CA . LEU B 1 237 ? 35.813 -34.550 -37.885 1.00 74.86 234 LEU B CA 1
ATOM 3526 C C . LEU B 1 237 ? 36.252 -33.703 -39.073 1.00 83.16 234 LEU B C 1
ATOM 3527 O O . LEU B 1 237 ? 37.182 -34.076 -39.798 1.00 82.64 234 LEU B O 1
ATOM 3532 N N . ASN B 1 238 ? 35.594 -32.563 -39.293 1.00 83.60 235 ASN B N 1
ATOM 3533 C CA . ASN B 1 238 ? 35.972 -31.706 -40.411 1.00 94.15 235 ASN B CA 1
ATOM 3534 C C . ASN B 1 238 ? 37.293 -30.994 -40.152 1.00 104.27 235 ASN B C 1
ATOM 3535 O O . ASN B 1 238 ? 38.050 -30.736 -41.094 1.00 103.06 235 ASN B O 1
ATOM 3540 N N . SER B 1 239 ? 37.589 -30.678 -38.895 1.00 110.80 236 SER B N 1
ATOM 3541 C CA . SER B 1 239 ? 38.835 -30.004 -38.551 1.00 118.16 236 SER B CA 1
ATOM 3542 C C . SER B 1 239 ? 39.964 -31.011 -38.357 1.00 117.85 236 SER B C 1
ATOM 3543 O O . SER B 1 239 ? 40.949 -31.004 -39.097 1.00 115.16 236 SER B O 1
#

Secondary structure (DSSP, 8-state):
--GGG--EEEEEE-S--SSSEEEEEEE--EEEE---EE-TTEEEEE---SEEE--SSS--EE-TTS-EEEE-THHHHHHHHHHTT-S-HHHHHHHHHHHHH----HHHH---EEPPPEEEEETTEEEEEEEEEEEEEEEE-SSTT-EEEEEEEEPTTSSSEEEEEEEEEEGGG-B-TTS----BTEEPPTT-EEEEEESTTTHHHHHHHHHHHHTT-HHHHHHHHHHHHHHHT-/--GGG--EEEEE---EEEEE---EEEEE---SEE---EE-TTS-EEEE-THHHHHHHHHHTTSS-HHHHHHHHHHHHH----HHHH---EEPPPEEEEETTEEEEEEEEEEEEEEEE---EEEEE-----EEEEEEEGGGSB-SSSS-----EEEEE-TTTHHHHHHHHHHHTTT-HHHHHHHHHHHHHHHH-

Radius of gyration: 27.69 Å; Cα contacts (8 Å, |Δi|>4): 862; chains: 2; bounding box: 72×51×66 Å

B-factor: mean 72.06, std 22.83, range [32.02, 146.17]

Nearest PDB structures (foldseek):
  7cfa-assembly1_B  TM=1.005E+00  e=2.610E-40  Campylobacter coli
  7cfa-assembly1_A  TM=9.678E-01  e=6.741E-31  Campylobacter coli
  2dvy-assembly4_C  TM=7.236E-01  e=7.205E-09  Pyrococcus abyssi
  2dvy-assembly4_B  TM=7.216E-01  e=3.666E-08  Pyrococcus abyssi
  2dvy-assembly3_F  TM=6.999E-01  e=1.722E-08  Pyrococcus abyssi

Sequence (427 aa):
GPGMKFKIDYELPLTSVAGKIRIKQRSTDYGLPVAININVKHYVEWQIGYDMVAGKNDGNFIGANGKDKKLYELSDIIFQFFKHNIILKENLFGIKNFLENNEELIEDKMKINRTNFTQKQVAGINFLESYVSYPLLVYQFNNNEFLSEIIIKEKQRAIGVQGMLYFCFPVHLLKNINGERNFLNRSIESKEKGYLEISRNNINIFLEMLKIFGILSNNHRYNVLQIIEFILNSGPGMKFKIDYELPLKIRIKQRVKHYVEWQIGYDMVGNFIGANGKDKKLYELSDIIFQFFKHNIILKENLFGIKNFLENNEELIEDKMKINRTNFTQKQVAGINFLESYVSYPLLVYQFEFLSEIIIGVQGMLYFCFPVHLLKNINGERNFLKGYLEISRNNINIFLEMLKIFGILSNNHRYNVLQIIEFILNS

Solvent-accessible surface area: 22748 Å² total; per-residue (Å²): 53,106,39,96,150,22,87,26,56,48,81,3,58,5,67,49,136,111,42,82,12,120,20,28,61,58,55,118,87,42,25,104,99,49,117,129,102,5,52,90,83,5,23,0,18,2,68,6,20,10,23,81,88,10,42,193,134,68,42,54,19,103,4,40,90,56,112,67,27,51,22,69,12,0,0,48,1,0,48,53,0,20,137,57,127,19,7,108,123,122,49,0,90,41,16,46,79,58,0,97,122,17,159,72,6,0,23,81,102,2,117,37,66,178,55,113,107,71,170,35,116,0,9,53,21,102,6,47,17,6,61,13,10,32,1,12,0,13,35,72,2,139,61,118,64,9,12,1,25,2,44,0,66,62,67,141,247,60,167,42,16,52,11,40,5,34,0,1,0,2,0,43,38,0,20,15,134,113,43,89,128,59,0,69,124,54,46,36,115,98,172,26,70,0,30,4,49,0,14,125,133,22,5,82,13,2,7,40,0,0,56,1,10,0,0,1,14,90,97,46,40,98,12,0,38,59,0,0,72,61,0,23,111,87,70,108,25,87,151,27,114,24,78,40,75,3,73,96,127,33,137,80,98,114,170,111,141,77,29,0,20,1,67,5,14,10,28,82,112,89,56,19,106,3,47,92,54,117,105,22,82,27,69,11,0,0,47,0,0,47,54,0,41,139,55,112,20,3,103,108,94,60,0,90,41,12,44,78,60,0,89,118,20,157,76,7,0,111,103,100,17,146,32,63,109,57,130,53,79,168,74,109,1,8,54,13,106,4,68,29,2,44,13,12,48,1,24,1,14,38,121,59,141,34,39,1,29,2,61,46,120,100,125,32,48,7,27,0,1,0,29,25,59,50,0,26,27,120,144,42,95,104,101,76,149,114,0,39,5,36,0,10,129,135,28,7,88,20,2,16,61,0,0,62,1,9,0,0,6,13,87,92,47,49,96,10,0,30,58,0,0,66,59,0,32,113,90

Foldseek 3Di:
DAAQFDKFFDKAFAQDPPDQKFKWFAPVPRTGGDNDAFAQRIKIKGLFDFKDFDDPPAFLFQFPVRTGIHGDGLLVLVLVCVVRVLDDLVLLVVLLVCLVPDDAAQQVPFDWDKAAWDWDADPNRIDTDIDTDWDKDKDQPPPNFKIKMWTWAADDPDHTIAIGIIIMGGQLQWAWPVRHSPRHRGDADPRTITTHMGGSVCSVVSSVVLSNQLRNDVRSVRRSSSSSVSSSVD/DFAQFDKFFAQAPCVWDWDFVLRIKIWNLFDFWDQDQFQAPVRGHIDGDGLLVLVLVNVVRVLDDLVLLVVLLCVLVPDDQAQVVVFDWDKDDWDWDADPNDTDTDMDIDGDKDWAPPVKIWIWTEVYAITIITMDNPLQFADPVGHSPPCSTTHMDGSVCNVVSSVVLSNQLRHDPRSVRVSSSSSVSSSVD